Protein AF-A0A146KBZ1-F1 (afdb_monomer_lite)

pLDDT: mean 76.94, std 14.06, range [34.91, 94.94]

Sequence (383 aa):
SFTQSLQDVSQQEDFMQVEQARQTFLTDVQIRLAKQQIEQPDGGHNTEYEEAMANYRRVSEELKRAQHDFQEKNQVILERKNKLLQRQTELESHKSDLLNFQRRQSEKQKEIQIFSEQKRVQIQEELGQIADLMDQIAGGAALLQKLKDKNKEYSTYTEFVQRIYFKMNGDMFDDSQIVSEMERLNQAVKFKSQCLLEVQNRFNKLLREETKSQELEKQLTNQFDQIQQQIKQRDAASKAKISSLEQQFSEFTSKVDKMQMGNEMFSQDNQIQILKLHQKTQDLSNVQSAIKNLMEKIKDFQEPRQIKLAQKATVKELIGDNTKLDKMVERYYLKSKGLVEMKECYERVIGSQLMERMRGVYKLGLVLRDIQDIARLLRGQKI

Structure (mmCIF, N/CA/C/O backbone):
data_AF-A0A146KBZ1-F1
#
_entry.id   AF-A0A146KBZ1-F1
#
loop_
_atom_site.group_PDB
_atom_site.id
_atom_site.type_symbol
_atom_site.label_atom_id
_atom_site.label_alt_id
_atom_site.label_comp_id
_atom_site.label_asym_id
_atom_site.label_entity_id
_atom_site.label_seq_id
_atom_site.pdbx_PDB_ins_code
_atom_site.Cartn_x
_atom_site.Cartn_y
_atom_site.Cartn_z
_atom_site.occupancy
_atom_site.B_iso_or_equiv
_atom_site.auth_seq_id
_atom_site.auth_comp_id
_atom_site.auth_asym_id
_atom_site.auth_atom_id
_atom_site.pdbx_PDB_model_num
ATOM 1 N N . SER A 1 1 ? 8.109 10.238 43.836 1.00 48.12 1 SER A N 1
ATOM 2 C CA . SER A 1 1 ? 7.597 9.306 44.862 1.00 48.12 1 SER A CA 1
ATOM 3 C C . SER A 1 1 ? 7.860 9.765 46.298 1.00 48.12 1 SER A C 1
ATOM 5 O O . SER A 1 1 ? 7.259 9.196 47.191 1.00 48.12 1 SER A O 1
ATOM 7 N N . PHE A 1 2 ? 8.689 10.790 46.553 1.00 34.91 2 PHE A N 1
ATOM 8 C CA . PHE A 1 2 ? 9.075 11.200 47.917 1.00 34.91 2 PHE A CA 1
ATOM 9 C C . PHE A 1 2 ? 8.144 12.227 48.595 1.00 34.91 2 PHE A C 1
ATOM 11 O O . PHE A 1 2 ? 8.217 12.427 49.799 1.00 34.91 2 PHE A O 1
ATOM 18 N N . THR A 1 3 ? 7.266 12.892 47.840 1.00 39.38 3 THR A N 1
ATOM 19 C CA . THR A 1 3 ? 6.373 13.944 48.362 1.00 39.38 3 THR A CA 1
ATOM 20 C C . THR A 1 3 ? 4.985 13.442 48.763 1.00 39.38 3 THR A C 1
ATOM 22 O O . THR A 1 3 ? 4.329 14.092 49.566 1.00 39.38 3 THR A O 1
ATOM 25 N N . GLN A 1 4 ? 4.550 12.274 48.274 1.00 42.50 4 GLN A N 1
ATOM 26 C CA . GLN A 1 4 ? 3.292 11.645 48.708 1.00 42.50 4 GLN A CA 1
ATOM 27 C C . GLN A 1 4 ? 3.425 10.952 50.072 1.00 42.50 4 GLN A C 1
ATOM 29 O O . GLN A 1 4 ? 2.489 10.996 50.859 1.00 42.50 4 GLN A O 1
ATOM 34 N N . SER A 1 5 ? 4.601 10.405 50.410 1.00 44.75 5 SER A N 1
ATOM 35 C CA . SER A 1 5 ? 4.801 9.712 51.692 1.00 44.75 5 SER A CA 1
ATOM 36 C C . SER A 1 5 ? 4.816 10.649 52.903 1.00 44.75 5 SER A C 1
ATOM 38 O O . SER A 1 5 ? 4.492 10.221 53.999 1.00 44.75 5 SER A O 1
ATOM 40 N N . LEU A 1 6 ? 5.178 11.925 52.730 1.00 40.75 6 LEU A N 1
ATOM 41 C CA . LEU A 1 6 ? 5.184 12.908 53.823 1.00 40.75 6 LEU A CA 1
ATOM 42 C C . LEU A 1 6 ? 3.780 13.451 54.139 1.00 40.75 6 LEU A C 1
ATOM 44 O O . LEU A 1 6 ? 3.514 13.792 55.287 1.00 40.75 6 LEU A O 1
ATOM 48 N N . GLN A 1 7 ? 2.875 13.489 53.153 1.00 46.16 7 GLN A N 1
ATOM 49 C CA . GLN A 1 7 ? 1.473 13.870 53.375 1.00 46.16 7 GLN A CA 1
ATOM 50 C C . GLN A 1 7 ? 0.665 12.755 54.054 1.00 46.16 7 GLN A C 1
ATOM 52 O O . GLN A 1 7 ? -0.189 13.064 54.880 1.00 46.16 7 GLN A O 1
ATOM 57 N N . ASP A 1 8 ? 0.964 11.483 53.775 1.00 43.47 8 ASP A N 1
ATOM 58 C CA . ASP A 1 8 ? 0.308 10.352 54.451 1.00 43.47 8 ASP A CA 1
ATOM 59 C C . ASP A 1 8 ? 0.748 10.214 55.924 1.00 43.47 8 ASP A C 1
ATOM 61 O O . ASP A 1 8 ? -0.070 9.882 56.782 1.00 43.47 8 ASP A O 1
ATOM 65 N N . VAL A 1 9 ? 2.011 10.534 56.245 1.00 46.34 9 VAL A N 1
ATOM 66 C CA . VAL A 1 9 ? 2.535 10.474 57.625 1.00 46.34 9 VAL A CA 1
ATOM 67 C C . VAL A 1 9 ? 1.982 11.608 58.496 1.00 46.34 9 VAL A C 1
ATOM 69 O O . VAL A 1 9 ? 1.585 11.349 59.630 1.00 46.34 9 VAL A O 1
ATOM 72 N N . SER A 1 10 ? 1.863 12.838 57.974 1.00 43.91 10 SER A N 1
ATOM 73 C CA . SER A 1 10 ? 1.280 13.942 58.759 1.00 43.91 10 SER A CA 1
ATOM 74 C C . SER A 1 10 ? -0.221 13.742 59.006 1.00 43.91 10 SER A C 1
ATOM 76 O O . SER A 1 10 ? -0.713 14.056 60.085 1.00 43.91 10 SER A O 1
ATOM 78 N N . GLN A 1 11 ? -0.951 13.160 58.045 1.00 47.91 11 GLN A N 1
ATOM 79 C CA . GLN A 1 11 ? -2.365 12.818 58.231 1.00 47.91 11 GLN A CA 1
ATOM 80 C C . GLN A 1 11 ? -2.569 11.681 59.243 1.00 47.91 11 GLN A C 1
ATOM 82 O O . GLN A 1 11 ? -3.596 11.659 59.920 1.00 47.91 11 GLN A O 1
ATOM 87 N N . GLN A 1 12 ? -1.606 10.761 59.383 1.00 44.06 12 GLN A N 1
ATOM 88 C CA . GLN A 1 12 ? -1.627 9.714 60.412 1.00 44.06 12 GLN A CA 1
ATOM 89 C C . GLN A 1 12 ? -1.327 10.245 61.822 1.00 44.06 12 GLN A C 1
ATOM 91 O O . GLN A 1 12 ? -1.970 9.801 62.776 1.00 44.06 12 GLN A O 1
ATOM 96 N N . GLU A 1 13 ? -0.395 11.192 61.972 1.00 47.25 13 GLU A N 1
ATOM 97 C CA . GLU A 1 13 ? -0.089 11.815 63.270 1.00 47.25 13 GLU A CA 1
ATOM 98 C C . GLU A 1 13 ? -1.259 12.665 63.791 1.00 47.25 13 GLU A C 1
ATOM 100 O O . GLU A 1 13 ? -1.623 12.544 64.965 1.00 47.25 13 GLU A O 1
ATOM 105 N N . ASP A 1 14 ? -1.921 13.426 62.913 1.00 49.31 14 ASP A N 1
ATOM 106 C CA . ASP A 1 14 ? -3.130 14.185 63.259 1.00 49.31 14 ASP A CA 1
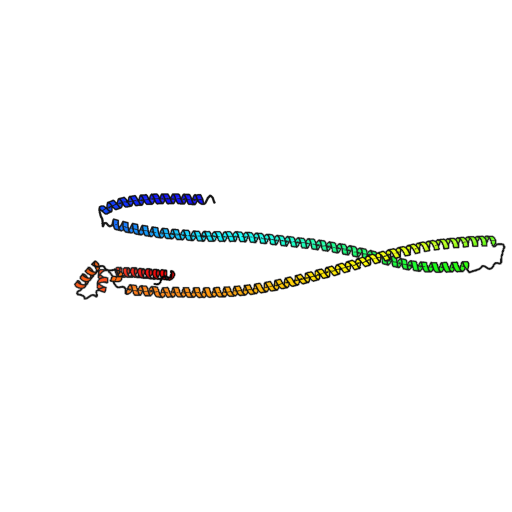ATOM 107 C C . ASP A 1 14 ? -4.295 13.254 63.649 1.00 49.31 14 ASP A C 1
ATOM 109 O O . ASP A 1 14 ? -5.034 13.536 64.595 1.00 49.31 14 ASP A O 1
ATOM 113 N N . PHE A 1 15 ? -4.438 12.096 62.989 1.00 47.88 15 PHE A N 1
ATOM 114 C CA . PHE A 1 15 ? -5.455 11.098 63.350 1.00 47.88 15 PHE A CA 1
ATOM 115 C C . PHE A 1 15 ? -5.197 10.470 64.729 1.00 47.88 15 PHE A C 1
ATOM 117 O O . PHE A 1 15 ? -6.137 10.305 65.509 1.00 47.88 15 PHE A O 1
ATOM 124 N N . MET A 1 16 ? -3.936 10.160 65.060 1.00 49.19 16 MET A N 1
ATOM 125 C CA . MET A 1 16 ? -3.568 9.593 66.364 1.00 49.19 16 MET A CA 1
ATOM 126 C C . MET A 1 16 ? -3.731 10.592 67.515 1.00 49.19 16 MET A C 1
ATOM 128 O O . MET A 1 16 ? -4.193 10.205 68.590 1.00 49.19 16 MET A O 1
ATOM 132 N N . GLN A 1 17 ? -3.404 11.874 67.310 1.00 52.88 17 GLN A N 1
ATOM 133 C CA . GLN A 1 17 ? -3.626 12.910 68.328 1.00 52.88 17 GLN A CA 1
ATOM 134 C C . GLN A 1 17 ? -5.121 13.149 68.577 1.00 52.88 17 GLN A C 1
ATOM 136 O O . GLN A 1 17 ? -5.543 13.286 69.729 1.00 52.88 17 GLN A O 1
ATOM 141 N N . VAL A 1 18 ? -5.944 13.111 67.524 1.00 53.78 18 VAL A N 1
ATOM 142 C CA . VAL A 1 18 ? -7.407 13.184 67.648 1.00 53.78 18 VAL A CA 1
ATOM 143 C C . VAL A 1 18 ? -7.967 11.942 68.349 1.00 53.78 18 VAL A C 1
ATOM 145 O O . VAL A 1 18 ? -8.854 12.079 69.189 1.00 53.78 18 VAL A O 1
ATOM 148 N N . GLU A 1 19 ? -7.445 10.738 68.094 1.00 50.50 19 GLU A N 1
ATOM 149 C CA . GLU A 1 19 ? -7.861 9.521 68.810 1.00 50.50 19 GLU A CA 1
ATOM 150 C C . GLU A 1 19 ? -7.449 9.511 70.289 1.00 50.50 19 GLU A C 1
ATOM 152 O O . GLU A 1 19 ? -8.254 9.108 71.132 1.00 50.50 19 GLU A O 1
ATOM 157 N N . GLN A 1 20 ? -6.255 10.004 70.635 1.00 52.66 20 GLN A N 1
ATOM 158 C CA . GLN A 1 20 ? -5.808 10.124 72.029 1.00 52.66 20 GLN A CA 1
ATOM 159 C C . GLN A 1 20 ? -6.612 11.173 72.811 1.00 52.66 20 GLN A C 1
ATOM 161 O O . GLN A 1 20 ? -7.023 10.911 73.947 1.00 52.66 20 GLN A O 1
ATOM 166 N N . ALA A 1 21 ? -6.910 12.323 72.197 1.00 54.12 21 ALA A N 1
ATOM 167 C CA . ALA A 1 21 ? -7.790 13.343 72.775 1.00 54.12 21 ALA A CA 1
ATOM 168 C C . ALA A 1 21 ? -9.240 12.838 72.924 1.00 54.12 21 ALA A C 1
ATOM 170 O O . ALA A 1 21 ? -9.925 13.128 73.905 1.00 54.12 21 ALA A O 1
ATOM 171 N N . ARG A 1 22 ? -9.708 12.017 71.976 1.00 53.72 22 ARG A N 1
ATOM 172 C CA . ARG A 1 22 ? -11.032 11.380 72.005 1.00 53.72 22 ARG A CA 1
ATOM 173 C C . ARG A 1 22 ? -11.130 10.309 73.089 1.00 53.72 22 ARG A C 1
ATOM 175 O O . ARG A 1 22 ? -12.163 10.225 73.748 1.00 53.72 22 ARG A O 1
ATOM 182 N N . GLN A 1 23 ? -10.074 9.522 73.302 1.00 53.34 23 GLN A N 1
ATOM 183 C CA . GLN A 1 23 ? -10.025 8.547 74.392 1.00 53.34 23 GLN A CA 1
ATOM 184 C C . GLN A 1 23 ? -10.062 9.237 75.753 1.00 53.34 23 GLN A C 1
ATOM 186 O O . GLN A 1 23 ? -10.922 8.890 76.551 1.00 53.34 23 GLN A O 1
ATOM 191 N N . THR A 1 24 ? -9.222 10.249 75.990 1.00 57.44 24 THR A N 1
ATOM 192 C CA . THR A 1 24 ? -9.180 10.985 77.271 1.00 57.44 24 THR A CA 1
ATOM 193 C C . THR A 1 24 ? -10.483 11.725 77.584 1.00 57.44 24 THR A C 1
ATOM 195 O O . THR A 1 24 ? -10.951 11.680 78.721 1.00 57.44 24 THR A O 1
ATOM 198 N N . PHE A 1 25 ? -11.133 12.330 76.584 1.00 54.97 25 PHE A N 1
ATOM 199 C CA . PHE A 1 25 ? -12.452 12.948 76.757 1.00 54.97 25 PHE A CA 1
ATOM 200 C C . PHE A 1 25 ? -13.545 11.920 77.103 1.00 54.97 25 PHE A C 1
ATOM 202 O O . PHE A 1 25 ? -14.380 12.172 77.972 1.00 54.97 25 PHE A O 1
ATOM 209 N N . LEU A 1 26 ? -13.532 10.744 76.463 1.00 55.72 26 LEU A N 1
ATOM 210 C CA . LEU A 1 26 ? -14.480 9.667 76.763 1.00 55.72 26 LEU A CA 1
ATOM 211 C C . LEU A 1 26 ? -14.300 9.125 78.190 1.00 55.72 26 LEU A C 1
ATOM 213 O O . LEU A 1 26 ? -15.309 8.885 78.853 1.00 55.72 26 LEU A O 1
ATOM 217 N N . THR A 1 27 ? -13.066 8.998 78.696 1.00 59.31 27 THR A N 1
ATOM 218 C CA . THR A 1 27 ? -12.805 8.545 80.075 1.00 59.31 27 THR A CA 1
ATOM 219 C C . THR A 1 27 ? -13.273 9.558 81.120 1.00 59.31 27 THR A C 1
ATOM 221 O O . THR A 1 27 ? -13.931 9.179 82.087 1.00 59.31 27 THR A O 1
ATOM 224 N N . ASP A 1 28 ? -13.006 10.851 80.922 1.00 57.38 28 ASP A N 1
ATOM 225 C CA . ASP A 1 28 ? -13.391 11.908 81.872 1.00 57.38 28 ASP A CA 1
ATOM 226 C C . ASP A 1 28 ? -14.908 12.130 81.956 1.00 57.38 28 ASP A C 1
ATOM 228 O O . ASP A 1 28 ? -15.447 12.484 83.013 1.00 57.38 28 ASP A O 1
ATOM 232 N N . VAL A 1 29 ? -15.611 11.916 80.842 1.00 57.09 29 VAL A N 1
ATOM 233 C CA . VAL A 1 29 ? -17.075 11.952 80.774 1.00 57.09 29 VAL A CA 1
ATOM 234 C C . VAL A 1 29 ? -17.662 10.695 81.425 1.00 57.09 29 VAL A C 1
ATOM 236 O O . VAL A 1 29 ? -18.556 10.813 82.263 1.00 57.09 29 VAL A O 1
ATOM 239 N N . GLN A 1 30 ? -17.111 9.508 81.148 1.00 57.69 30 GLN A N 1
ATOM 240 C CA . GLN A 1 30 ? -17.528 8.252 81.789 1.00 57.69 30 GLN A CA 1
ATOM 241 C C . GLN A 1 30 ? -17.353 8.276 83.315 1.00 57.69 30 GLN A C 1
ATOM 243 O O . GLN A 1 30 ? -18.234 7.807 84.033 1.00 57.69 30 GLN A O 1
ATOM 248 N N . ILE A 1 31 ? -16.271 8.869 83.831 1.00 62.75 31 ILE A N 1
ATOM 249 C CA . ILE A 1 31 ? -16.019 8.985 85.278 1.00 62.75 31 ILE A CA 1
ATOM 250 C C . ILE A 1 31 ? -17.008 9.953 85.953 1.00 62.75 31 ILE A C 1
ATOM 252 O O . ILE A 1 31 ? -17.458 9.694 87.073 1.00 62.75 31 ILE A O 1
ATOM 256 N N . ARG A 1 32 ? -17.390 11.053 85.286 1.00 61.06 32 ARG A N 1
ATOM 257 C CA . ARG A 1 32 ? -18.409 11.993 85.795 1.00 61.06 32 ARG A CA 1
ATOM 258 C C . ARG A 1 32 ? -19.816 11.390 85.802 1.00 61.06 32 ARG A C 1
ATOM 260 O O . ARG A 1 32 ? -20.541 11.569 86.777 1.00 61.06 32 ARG A O 1
ATOM 267 N N . LEU A 1 33 ? -20.167 10.626 84.773 1.00 55.09 33 LEU A N 1
ATOM 268 C CA . LEU A 1 33 ? -21.461 9.944 84.670 1.00 55.09 33 LEU A CA 1
ATOM 269 C C . LEU A 1 33 ? -21.587 8.748 85.614 1.00 55.09 33 LEU A C 1
ATOM 271 O O . LEU A 1 33 ? -22.645 8.568 86.205 1.00 55.09 33 LEU A O 1
ATOM 275 N N . ALA A 1 34 ? -20.515 7.984 85.838 1.00 58.16 34 ALA A N 1
ATOM 276 C CA . ALA A 1 34 ? -20.513 6.900 86.822 1.00 58.16 34 ALA A CA 1
ATOM 277 C C . ALA A 1 34 ? -20.770 7.416 88.250 1.00 58.16 34 ALA A C 1
ATOM 279 O O . ALA A 1 34 ? -21.454 6.758 89.029 1.00 58.16 34 ALA A O 1
ATOM 280 N N . LYS A 1 35 ? -20.280 8.619 88.586 1.00 57.09 35 LYS A N 1
ATOM 281 C CA . LYS A 1 35 ? -20.600 9.283 89.861 1.00 57.09 35 LYS A CA 1
ATOM 282 C C . LYS A 1 35 ? -22.062 9.745 89.942 1.00 57.09 35 LYS A C 1
ATOM 284 O O . LYS A 1 35 ? -22.668 9.587 90.993 1.00 57.09 35 LYS A O 1
ATOM 289 N N . GLN A 1 36 ? -22.648 10.242 88.850 1.00 53.38 36 GLN A N 1
ATOM 290 C CA . GLN A 1 36 ? -24.050 10.696 88.826 1.00 53.38 36 GLN A CA 1
ATOM 291 C C . GLN A 1 36 ? -25.084 9.559 88.724 1.00 53.38 36 GLN A C 1
ATOM 293 O O . GLN A 1 36 ? -26.168 9.682 89.289 1.00 53.38 36 GLN A O 1
ATOM 298 N N . GLN A 1 37 ? -24.754 8.428 88.090 1.00 51.00 37 GLN A N 1
ATOM 299 C CA . GLN A 1 37 ? -25.601 7.223 88.057 1.00 51.00 37 GLN A CA 1
ATOM 300 C C . GLN A 1 37 ? -25.776 6.572 89.437 1.00 51.00 37 GLN A C 1
ATOM 302 O O . GLN A 1 37 ? -26.793 5.927 89.687 1.00 51.00 37 GLN A O 1
ATOM 307 N N . ILE A 1 38 ? -24.804 6.755 90.337 1.00 55.72 38 ILE A N 1
ATOM 308 C CA . ILE A 1 38 ? -24.893 6.316 91.737 1.00 55.72 38 ILE A CA 1
ATOM 309 C C . ILE A 1 38 ? -25.827 7.237 92.547 1.00 55.72 38 ILE A C 1
ATOM 311 O O . ILE A 1 38 ? -26.485 6.769 93.473 1.00 55.72 38 ILE A O 1
ATOM 315 N N . GLU A 1 39 ? -25.922 8.525 92.194 1.00 53.78 39 GLU A N 1
ATOM 316 C CA . GLU A 1 39 ? -26.715 9.525 92.928 1.00 53.78 39 GLU A CA 1
ATOM 317 C C . GLU A 1 39 ? -28.179 9.631 92.453 1.00 53.78 39 GLU A C 1
ATOM 319 O O . GLU A 1 39 ? -29.060 9.869 93.280 1.00 53.78 39 GLU A O 1
ATOM 324 N N . GLN A 1 40 ? -28.476 9.423 91.160 1.00 53.16 40 GLN A N 1
ATOM 325 C CA . GLN A 1 40 ? -29.848 9.367 90.619 1.00 53.16 40 GLN A CA 1
ATOM 326 C C . GLN A 1 40 ? -29.969 8.353 89.461 1.00 53.16 40 GLN A C 1
ATOM 328 O O . GLN A 1 40 ? -29.729 8.706 88.305 1.00 53.16 40 GLN A O 1
ATOM 333 N N . PRO A 1 41 ? -30.394 7.106 89.737 1.00 53.03 41 PRO A N 1
ATOM 334 C CA . PRO A 1 41 ? -30.444 6.035 88.735 1.00 53.03 41 PRO A CA 1
ATOM 335 C C . PRO A 1 41 ? -31.431 6.277 87.573 1.00 53.03 41 PRO A C 1
ATOM 337 O O . PRO A 1 41 ? -31.146 5.873 86.448 1.00 53.03 41 PRO A O 1
ATOM 340 N N . ASP A 1 42 ? -32.543 6.987 87.824 1.00 52.41 42 ASP A N 1
ATOM 341 C CA . ASP A 1 42 ? -33.660 7.212 86.877 1.00 52.41 42 ASP A CA 1
ATOM 342 C C . ASP A 1 42 ? -33.803 8.685 86.406 1.00 52.41 42 ASP A C 1
ATOM 344 O O . ASP A 1 42 ? -34.869 9.115 85.960 1.00 52.41 42 ASP A O 1
ATOM 348 N N . GLY A 1 43 ? -32.760 9.512 86.543 1.00 55.69 43 GLY A N 1
ATOM 349 C CA . GLY A 1 43 ? -32.813 10.939 86.185 1.00 55.69 43 GLY A CA 1
ATOM 350 C C . GLY A 1 43 ? -32.764 11.209 84.671 1.00 55.69 43 GLY A C 1
ATOM 351 O O . GLY A 1 43 ? -32.079 10.506 83.932 1.00 55.69 43 GLY A O 1
ATOM 352 N N . GLY A 1 44 ? -33.421 12.283 84.205 1.00 56.44 44 GLY A N 1
ATOM 353 C CA . GLY A 1 44 ? -33.528 12.653 82.777 1.00 56.44 44 GLY A CA 1
ATOM 354 C C . GLY A 1 44 ? -32.197 12.811 82.021 1.00 56.44 44 GLY A C 1
ATOM 355 O O . GLY A 1 44 ? -32.146 12.593 80.811 1.00 56.44 44 GLY A O 1
ATOM 356 N N . HIS A 1 45 ? -31.097 13.083 82.728 1.00 53.72 45 HIS A N 1
ATOM 357 C CA . HIS A 1 45 ? -29.752 13.121 82.147 1.00 53.72 45 HIS A CA 1
ATOM 358 C C . HIS A 1 45 ? -29.214 11.744 81.721 1.00 53.72 45 HIS A C 1
ATOM 360 O O . HIS A 1 45 ? -28.382 11.674 80.821 1.00 53.72 45 HIS A O 1
ATOM 366 N N . ASN A 1 46 ? -29.695 10.644 82.311 1.00 58.84 46 ASN A N 1
ATOM 367 C CA . ASN A 1 46 ? -29.296 9.288 81.921 1.00 58.84 46 ASN A CA 1
ATOM 368 C C . ASN A 1 46 ? -29.913 8.910 80.561 1.00 58.84 46 ASN A C 1
ATOM 370 O O . ASN A 1 46 ? -29.226 8.383 79.692 1.00 58.84 46 ASN A O 1
ATOM 374 N N . THR A 1 47 ? -31.176 9.285 80.331 1.00 63.62 47 THR A N 1
ATOM 375 C CA . THR A 1 47 ? -31.847 9.158 79.026 1.00 63.62 47 THR A CA 1
ATOM 376 C C . THR A 1 47 ? -31.229 10.055 77.954 1.00 63.62 47 THR A C 1
ATOM 378 O O . THR A 1 47 ? -30.989 9.589 76.844 1.00 63.62 47 THR A O 1
ATOM 381 N N . GLU A 1 48 ? -30.889 11.308 78.275 1.00 65.69 48 GLU A N 1
ATOM 382 C CA . GLU A 1 48 ? -30.181 12.205 77.344 1.00 65.69 48 GLU A CA 1
ATOM 383 C C . GLU A 1 48 ? -28.787 11.670 76.988 1.00 65.69 48 GLU A C 1
ATOM 385 O O . GLU A 1 48 ? -28.340 11.793 75.847 1.00 65.69 48 GLU A O 1
ATOM 390 N N . TYR A 1 49 ? -28.101 11.035 77.942 1.00 69.44 49 TYR A N 1
ATOM 391 C CA . TYR A 1 49 ? -26.816 10.393 77.697 1.00 69.44 49 TYR A CA 1
ATOM 392 C C . TYR A 1 49 ? -26.947 9.146 76.819 1.00 69.44 49 TYR A C 1
ATOM 394 O O . TYR A 1 49 ? -26.160 8.978 75.888 1.00 69.44 49 TYR A O 1
ATOM 402 N N . GLU A 1 50 ? -27.941 8.290 77.059 1.00 69.75 50 GLU A N 1
ATOM 403 C CA . GLU A 1 50 ? -28.217 7.128 76.208 1.00 69.75 50 GLU A CA 1
ATOM 404 C C . GLU A 1 50 ? -28.604 7.544 74.781 1.00 69.75 50 GLU A C 1
ATOM 406 O O . GLU A 1 50 ? -28.084 6.975 73.816 1.00 69.75 50 GLU A O 1
ATOM 411 N N . GLU A 1 51 ? -29.424 8.587 74.623 1.00 73.75 51 GLU A N 1
ATOM 412 C CA . GLU A 1 51 ? -29.757 9.175 73.321 1.00 73.75 51 GLU A CA 1
ATOM 413 C C . GLU A 1 51 ? -28.533 9.796 72.637 1.00 73.75 51 GLU A C 1
ATOM 415 O O . GLU A 1 51 ? -28.319 9.587 71.438 1.00 73.75 51 GLU A O 1
ATOM 420 N N . ALA A 1 52 ? -27.682 10.508 73.380 1.00 72.69 52 ALA A N 1
ATOM 421 C CA . ALA A 1 52 ? -26.429 11.049 72.864 1.00 72.69 52 ALA A CA 1
ATOM 422 C C . ALA A 1 52 ? -25.461 9.933 72.445 1.00 72.69 52 ALA A C 1
ATOM 424 O O . ALA A 1 52 ? -24.828 10.032 71.392 1.00 72.69 52 ALA A O 1
ATOM 425 N N . MET A 1 53 ? -25.376 8.838 73.208 1.00 74.06 53 MET A N 1
ATOM 426 C CA . MET A 1 53 ? -24.528 7.693 72.877 1.00 74.06 53 MET A CA 1
ATOM 427 C C . MET A 1 53 ? -25.062 6.932 71.655 1.00 74.06 53 MET A C 1
ATOM 429 O O . MET A 1 53 ? -24.277 6.515 70.801 1.00 74.06 53 MET A O 1
ATOM 433 N N . ALA A 1 54 ? -26.384 6.790 71.527 1.00 74.75 54 ALA A N 1
ATOM 434 C CA . ALA A 1 54 ? -27.031 6.204 70.355 1.00 74.75 54 ALA A CA 1
ATOM 435 C C . ALA A 1 54 ? -26.822 7.069 69.100 1.00 74.75 54 ALA A C 1
ATOM 437 O O . ALA A 1 54 ? -26.435 6.547 68.050 1.00 74.75 54 ALA A O 1
ATOM 438 N N . ASN A 1 55 ? -26.984 8.392 69.211 1.00 78.94 55 ASN A N 1
ATOM 439 C CA . ASN A 1 55 ? -26.690 9.329 68.126 1.00 78.94 55 ASN A CA 1
ATOM 440 C C . ASN A 1 55 ? -25.213 9.301 67.736 1.00 78.94 55 ASN A C 1
ATOM 442 O O . ASN A 1 55 ? -24.893 9.256 66.551 1.00 78.94 55 ASN A O 1
ATOM 446 N N . TYR A 1 56 ? -24.309 9.259 68.709 1.00 76.00 56 TYR A N 1
ATOM 447 C CA . TYR A 1 56 ? -22.878 9.164 68.451 1.00 76.00 56 TYR A CA 1
ATOM 448 C C . TYR A 1 56 ? -22.500 7.859 67.740 1.00 76.00 56 TYR A C 1
ATOM 450 O O . TYR A 1 56 ? -21.715 7.882 66.791 1.00 76.00 56 TYR A O 1
ATOM 458 N N . ARG A 1 57 ? -23.089 6.720 68.135 1.00 78.38 57 ARG A N 1
ATOM 459 C CA . ARG A 1 57 ? -22.905 5.443 67.424 1.00 78.38 57 ARG A CA 1
ATOM 460 C C . ARG A 1 57 ? -23.418 5.527 65.991 1.00 78.38 57 ARG A C 1
ATOM 462 O O . ARG A 1 57 ? -22.689 5.144 65.081 1.00 78.38 57 ARG A O 1
ATOM 469 N N . ARG A 1 58 ? -24.609 6.094 65.779 1.00 85.25 58 ARG A N 1
ATOM 470 C CA . ARG A 1 58 ? -25.195 6.273 64.443 1.00 85.25 58 ARG A CA 1
ATOM 471 C C . ARG A 1 58 ? -24.317 7.144 63.546 1.00 85.25 58 ARG A C 1
ATOM 473 O O . ARG A 1 58 ? -23.970 6.724 62.449 1.00 85.25 58 ARG A O 1
ATOM 480 N N . VAL A 1 59 ? -23.889 8.306 64.039 1.00 82.81 59 VAL A N 1
ATOM 481 C CA . VAL A 1 59 ? -22.986 9.210 63.309 1.00 82.81 59 VAL A CA 1
ATOM 482 C C . VAL A 1 59 ? -21.639 8.536 63.045 1.00 82.81 59 VAL A C 1
ATOM 484 O O . VAL A 1 59 ? -21.093 8.667 61.955 1.00 82.81 59 VAL A O 1
ATOM 487 N N . SER A 1 60 ? -21.107 7.760 63.994 1.00 83.38 60 SER A N 1
ATOM 488 C CA . SER A 1 60 ? -19.861 7.019 63.785 1.00 83.38 60 SER A CA 1
ATOM 489 C C . SER A 1 60 ? -19.995 5.908 62.739 1.00 83.38 60 SER A C 1
ATOM 491 O O . SER A 1 60 ? -19.027 5.642 62.027 1.00 83.38 60 SER A O 1
ATOM 493 N N . GLU A 1 61 ? -21.141 5.234 62.649 1.00 86.12 61 GLU A N 1
ATOM 494 C CA . GLU A 1 61 ? -21.408 4.234 61.611 1.00 86.12 61 GLU A CA 1
ATOM 495 C C . GLU A 1 61 ? -21.613 4.881 60.238 1.00 86.12 61 GLU A C 1
ATOM 497 O O . GLU A 1 61 ? -21.056 4.399 59.251 1.00 86.12 61 GLU A O 1
ATOM 502 N N . GLU A 1 62 ? -22.352 5.991 60.172 1.00 85.38 62 GLU A N 1
ATOM 503 C CA . GLU A 1 62 ? -22.523 6.793 58.955 1.00 85.38 62 GLU A CA 1
ATOM 504 C C . GLU A 1 62 ? -21.168 7.322 58.453 1.00 85.38 62 GLU A C 1
ATOM 506 O O . GLU A 1 62 ? -20.867 7.196 57.266 1.00 85.38 62 GLU A O 1
ATOM 511 N N . LEU A 1 63 ? -20.302 7.805 59.353 1.00 86.88 63 LEU A N 1
ATOM 512 C CA . LEU A 1 63 ? -18.946 8.250 59.022 1.00 86.88 63 LEU A CA 1
ATOM 513 C C . LEU A 1 63 ? -18.087 7.101 58.475 1.00 86.88 63 LEU A C 1
ATOM 515 O O . LEU A 1 63 ? -17.421 7.271 57.458 1.00 86.88 63 LEU A O 1
ATOM 519 N N . LYS A 1 64 ? -18.129 5.914 59.100 1.00 88.44 64 LYS A N 1
ATOM 520 C CA . LYS A 1 64 ? -17.392 4.732 58.615 1.00 88.44 64 LYS A CA 1
ATOM 521 C C . LYS A 1 64 ? -17.847 4.305 57.220 1.00 88.44 64 LYS A C 1
ATOM 523 O O . LYS A 1 64 ? -17.007 3.980 56.385 1.00 88.44 64 LYS A O 1
ATOM 528 N N . ARG A 1 65 ? -19.158 4.326 56.952 1.00 88.69 65 ARG A N 1
ATOM 529 C CA . ARG A 1 65 ? -19.702 4.024 55.616 1.00 88.69 65 ARG A CA 1
ATOM 530 C C . ARG A 1 65 ? -19.269 5.068 54.591 1.00 88.69 65 ARG A C 1
ATOM 532 O O . ARG A 1 65 ? -18.767 4.699 53.539 1.00 88.69 65 ARG A O 1
ATOM 539 N N . ALA A 1 66 ? -19.373 6.353 54.923 1.00 85.56 66 ALA A N 1
ATOM 540 C CA . ALA A 1 66 ? -18.930 7.429 54.039 1.00 85.56 66 ALA A CA 1
ATOM 541 C C . ALA A 1 66 ? -17.421 7.359 53.743 1.00 85.56 66 ALA A C 1
ATOM 543 O O . ALA A 1 66 ? -17.001 7.606 52.613 1.00 85.56 66 ALA A O 1
ATOM 544 N N . GLN A 1 67 ? -16.604 6.986 54.733 1.00 88.19 67 GLN A N 1
ATOM 545 C CA . GLN A 1 67 ? -15.164 6.799 54.564 1.00 88.19 67 GLN A CA 1
ATOM 546 C C . GLN A 1 67 ? -14.848 5.606 53.652 1.00 88.19 67 GLN A C 1
ATOM 548 O O . GLN A 1 67 ? -13.983 5.723 52.785 1.00 88.19 67 GLN A O 1
ATOM 553 N N . HIS A 1 68 ? -15.577 4.496 53.793 1.00 90.25 68 HIS A N 1
ATOM 554 C CA . HIS A 1 68 ? -15.469 3.349 52.890 1.00 90.25 68 HIS A CA 1
ATOM 555 C C . HIS A 1 68 ? -15.856 3.725 51.448 1.00 90.25 68 HIS A C 1
ATOM 557 O O . HIS A 1 68 ? -15.075 3.502 50.525 1.00 90.25 68 HIS A O 1
ATOM 563 N N . ASP A 1 69 ? -17.003 4.381 51.250 1.00 89.62 69 ASP A N 1
ATOM 564 C CA . ASP A 1 69 ? -17.462 4.832 49.927 1.00 89.62 69 ASP A CA 1
ATOM 565 C C . ASP A 1 69 ? -16.475 5.816 49.276 1.00 89.62 69 ASP A C 1
ATOM 567 O O . ASP A 1 69 ? -16.274 5.812 48.058 1.00 89.62 69 ASP A O 1
ATOM 571 N N . PHE A 1 70 ? -15.847 6.682 50.077 1.00 88.44 70 PHE A N 1
ATOM 572 C CA . PHE A 1 70 ? -14.816 7.602 49.606 1.00 88.44 70 PHE A CA 1
ATOM 573 C C . PHE A 1 70 ? -13.551 6.860 49.154 1.00 88.44 70 PHE A C 1
ATOM 575 O O . PHE A 1 70 ? -13.001 7.176 48.097 1.00 88.44 70 PHE A O 1
ATOM 582 N N . GLN A 1 71 ? -13.109 5.852 49.911 1.00 89.56 71 GLN A N 1
ATOM 583 C CA . GLN A 1 71 ? -11.971 5.007 49.537 1.00 89.56 71 GLN A CA 1
ATOM 584 C C . GLN A 1 71 ? -12.244 4.226 48.246 1.00 89.56 71 GLN A C 1
ATOM 586 O O . GLN A 1 71 ? -11.396 4.215 47.353 1.00 89.56 71 GLN A O 1
ATOM 591 N N . GLU A 1 72 ? -13.436 3.646 48.103 1.00 91.25 72 GLU A N 1
ATOM 592 C CA . GLU A 1 72 ? -13.840 2.906 46.904 1.00 91.25 72 GLU A CA 1
ATOM 593 C C . GLU A 1 72 ? -13.880 3.822 45.668 1.00 91.25 72 GLU A C 1
ATOM 595 O O . GLU A 1 72 ? -13.294 3.514 44.628 1.00 91.25 72 GLU A O 1
ATOM 600 N N . LYS A 1 73 ? -14.462 5.024 45.794 1.00 87.75 73 LYS A N 1
ATOM 601 C CA . LYS A 1 73 ? -14.441 6.030 44.717 1.00 87.75 73 LYS A CA 1
ATOM 602 C C . LYS A 1 73 ? -13.025 6.471 44.354 1.00 87.75 73 LYS A C 1
ATOM 604 O O . LYS A 1 73 ? -12.733 6.639 43.169 1.00 87.75 73 LYS A O 1
ATOM 609 N N . ASN A 1 74 ? -12.138 6.632 45.334 1.00 87.81 74 ASN A N 1
ATOM 610 C CA . ASN A 1 74 ? -10.738 6.963 45.071 1.00 87.81 74 ASN A CA 1
ATOM 611 C C . ASN A 1 74 ? -10.009 5.845 44.323 1.00 87.81 74 ASN A C 1
ATOM 613 O O . ASN A 1 74 ? -9.244 6.148 43.406 1.00 87.81 74 ASN A O 1
ATOM 617 N N . GLN A 1 75 ? -10.274 4.574 44.638 1.00 89.75 75 GLN A N 1
ATOM 618 C CA . GLN A 1 75 ? -9.722 3.449 43.876 1.00 89.75 75 GLN A CA 1
ATOM 619 C C . GLN A 1 75 ? -10.198 3.473 42.420 1.00 89.75 75 GLN A C 1
ATOM 621 O O . GLN A 1 75 ? -9.373 3.406 41.509 1.00 89.75 75 GLN A O 1
ATOM 626 N N . VAL A 1 76 ? -11.496 3.690 42.179 1.00 88.75 76 VAL A N 1
ATOM 627 C CA . VAL A 1 76 ? -12.048 3.803 40.815 1.00 88.75 76 VAL A CA 1
ATOM 628 C C . VAL A 1 76 ? -11.414 4.965 40.039 1.00 88.75 76 VAL A C 1
ATOM 630 O O . VAL A 1 76 ? -11.091 4.832 38.854 1.00 88.75 76 VAL A O 1
ATOM 633 N N . ILE A 1 77 ? -11.201 6.116 40.687 1.00 83.88 77 ILE A N 1
ATOM 634 C CA . ILE A 1 77 ? -10.522 7.267 40.071 1.00 83.88 77 ILE A CA 1
ATOM 635 C C . ILE A 1 77 ? -9.063 6.926 39.743 1.00 83.88 77 ILE A C 1
ATOM 637 O O . ILE A 1 77 ? -8.593 7.264 38.654 1.00 83.88 77 ILE A O 1
ATOM 641 N N . LEU A 1 78 ? -8.357 6.236 40.642 1.00 89.88 78 LEU A N 1
ATOM 642 C CA . LEU A 1 78 ? -6.969 5.822 40.438 1.00 89.88 78 LEU A CA 1
ATOM 643 C C . LEU A 1 78 ? -6.842 4.844 39.261 1.00 89.88 78 LEU A C 1
ATOM 645 O O . LEU A 1 78 ? -6.000 5.036 38.383 1.00 89.88 78 LEU A O 1
ATOM 649 N N . GLU A 1 79 ? -7.720 3.845 39.181 1.00 87.00 79 GLU A N 1
ATOM 650 C CA . GLU A 1 79 ? -7.775 2.912 38.052 1.00 87.00 79 GLU A CA 1
ATOM 651 C C . GLU A 1 79 ? -8.059 3.631 36.733 1.00 87.00 79 GLU A C 1
ATOM 653 O O . GLU A 1 79 ? -7.413 3.368 35.714 1.00 87.00 79 GLU A O 1
ATOM 658 N N . ARG A 1 80 ? -9.005 4.577 36.739 1.00 84.19 80 ARG A N 1
ATOM 659 C CA . ARG A 1 80 ? -9.326 5.381 35.556 1.00 84.19 80 ARG A CA 1
ATOM 660 C C . ARG A 1 80 ? -8.143 6.245 35.127 1.00 84.19 80 ARG A C 1
ATOM 662 O O . ARG A 1 80 ? -7.879 6.347 33.930 1.00 84.19 80 ARG A O 1
ATOM 669 N N . LYS A 1 81 ? -7.409 6.825 36.081 1.00 85.00 81 LYS A N 1
ATOM 670 C CA . LYS A 1 81 ? -6.178 7.582 35.820 1.00 85.00 81 LYS A CA 1
ATOM 671 C C . LYS A 1 81 ? -5.104 6.693 35.190 1.00 85.00 81 LYS A C 1
ATOM 673 O O . LYS A 1 81 ? -4.512 7.095 34.194 1.00 85.00 81 LYS A O 1
ATOM 678 N N . ASN A 1 82 ? -4.903 5.479 35.702 1.00 85.19 82 ASN A N 1
ATOM 679 C CA . ASN A 1 82 ? -3.930 4.532 35.150 1.00 85.19 82 ASN A CA 1
ATOM 680 C C . ASN A 1 82 ? -4.286 4.109 33.716 1.00 85.19 82 ASN A C 1
ATOM 682 O O . ASN A 1 82 ? -3.418 4.118 32.846 1.00 85.19 82 ASN A O 1
ATOM 686 N N . LYS A 1 83 ? -5.569 3.831 33.439 1.00 83.00 83 LYS A N 1
ATOM 687 C CA . LYS A 1 83 ? -6.055 3.534 32.077 1.00 83.00 83 LYS A CA 1
ATOM 688 C C . LYS A 1 83 ? -5.847 4.706 31.115 1.00 83.00 83 LYS A C 1
ATOM 690 O O . LYS A 1 83 ? -5.474 4.499 29.963 1.00 83.00 83 LYS A O 1
ATOM 695 N N . LEU A 1 84 ? -6.077 5.940 31.571 1.00 81.31 84 LEU A N 1
ATOM 696 C CA . LEU A 1 84 ? -5.813 7.135 30.764 1.00 81.31 84 LEU A CA 1
ATOM 697 C C . LEU A 1 84 ? -4.320 7.304 30.468 1.00 81.31 84 LEU A C 1
ATOM 699 O O . LEU A 1 84 ? -3.972 7.634 29.339 1.00 81.31 84 LEU A O 1
ATOM 703 N N . LEU A 1 85 ? -3.452 7.031 31.445 1.00 85.25 85 LEU A N 1
ATOM 704 C CA . LEU A 1 85 ? -2.004 7.113 31.267 1.00 85.25 85 LEU A CA 1
ATOM 705 C C . LEU A 1 85 ? -1.502 6.081 30.245 1.00 85.25 85 LEU A C 1
ATOM 707 O O . LEU A 1 85 ? -0.746 6.434 29.346 1.00 85.25 85 LEU A O 1
ATOM 711 N N . GLN A 1 86 ? -1.983 4.835 30.327 1.00 81.88 86 GLN A N 1
ATOM 712 C CA . GLN A 1 86 ? -1.686 3.793 29.334 1.00 81.88 86 GLN A CA 1
ATOM 713 C C . GLN A 1 86 ? -2.104 4.235 27.930 1.00 81.88 86 GLN A C 1
ATOM 715 O O . GLN A 1 86 ? -1.300 4.217 26.998 1.00 81.88 86 GLN A O 1
ATOM 720 N N . ARG A 1 87 ? -3.328 4.750 27.790 1.00 78.31 87 ARG A N 1
ATOM 721 C CA . ARG A 1 87 ? -3.826 5.237 26.501 1.00 78.31 87 ARG A CA 1
ATOM 722 C C . ARG A 1 87 ? -3.027 6.428 25.968 1.00 78.31 87 ARG A C 1
ATOM 724 O O . ARG A 1 87 ? -2.847 6.547 24.760 1.00 78.31 87 ARG A O 1
ATOM 731 N N . GLN A 1 88 ? -2.534 7.304 26.844 1.00 81.38 88 GLN A N 1
ATOM 732 C CA . GLN A 1 88 ? -1.642 8.394 26.450 1.00 81.38 88 GLN A CA 1
ATOM 733 C C . GLN A 1 88 ? -0.315 7.852 25.904 1.00 81.38 88 GLN A C 1
ATOM 735 O O . GLN A 1 88 ? 0.115 8.286 24.838 1.00 81.38 88 GLN A O 1
ATOM 740 N N . THR A 1 89 ? 0.295 6.870 26.576 1.00 83.62 89 THR A N 1
ATOM 741 C CA . THR A 1 89 ? 1.544 6.252 26.098 1.00 83.62 89 THR A CA 1
ATOM 742 C C . THR A 1 89 ? 1.366 5.524 24.763 1.00 83.62 89 THR A C 1
ATOM 744 O O . THR A 1 89 ? 2.209 5.650 23.877 1.00 83.62 89 THR A O 1
ATOM 747 N N . GLU A 1 90 ? 0.239 4.834 24.566 1.00 83.25 90 GLU A N 1
ATOM 748 C CA . GLU A 1 90 ? -0.104 4.195 23.288 1.00 83.25 90 GLU A CA 1
ATOM 749 C C . GLU A 1 90 ? -0.279 5.228 22.167 1.00 83.25 90 GLU A C 1
ATOM 751 O O . GLU A 1 90 ? 0.231 5.043 21.063 1.00 83.25 90 GLU A O 1
ATOM 756 N N . LEU A 1 91 ? -0.956 6.349 22.446 1.00 81.75 91 LEU A N 1
ATOM 757 C CA . LEU A 1 91 ? -1.133 7.434 21.477 1.00 81.75 91 LEU A CA 1
ATOM 758 C C . LEU A 1 91 ? 0.195 8.099 21.099 1.00 81.75 91 LEU A C 1
ATOM 760 O O . LEU A 1 91 ? 0.403 8.421 19.929 1.00 81.75 91 LEU A O 1
ATOM 764 N N . GLU A 1 92 ? 1.102 8.292 22.056 1.00 85.62 92 GLU A N 1
ATOM 765 C CA . GLU A 1 92 ? 2.447 8.813 21.788 1.00 85.62 92 GLU A CA 1
ATOM 766 C C . GLU A 1 92 ? 3.278 7.837 20.942 1.00 85.62 92 GLU A C 1
ATOM 768 O O . GLU A 1 92 ? 3.927 8.273 19.985 1.00 85.62 92 GLU A O 1
ATOM 773 N N . SER A 1 93 ? 3.187 6.528 21.208 1.00 85.06 93 SER A N 1
ATOM 774 C CA . SER A 1 93 ? 3.806 5.497 20.362 1.00 85.06 93 SER A CA 1
ATOM 775 C C . SER A 1 93 ? 3.250 5.533 18.938 1.00 85.06 93 SER A C 1
ATOM 777 O O . SER A 1 93 ? 4.014 5.640 17.980 1.00 85.06 93 SER A O 1
ATOM 779 N N . HIS A 1 94 ? 1.922 5.548 18.783 1.00 80.19 94 HIS A N 1
ATOM 780 C CA . HIS A 1 94 ? 1.282 5.630 17.471 1.00 80.19 94 HIS A CA 1
ATOM 781 C C . HIS A 1 94 ? 1.660 6.902 16.713 1.00 80.19 94 HIS A C 1
ATOM 783 O O . HIS A 1 94 ? 1.900 6.849 15.509 1.00 80.19 94 HIS A O 1
ATOM 789 N N . LYS A 1 95 ? 1.751 8.048 17.397 1.00 84.69 95 LYS A N 1
ATOM 790 C CA . LYS A 1 95 ? 2.208 9.303 16.788 1.00 84.69 95 LYS A CA 1
ATOM 791 C C . LYS A 1 95 ? 3.649 9.186 16.281 1.00 84.69 95 LYS A C 1
ATOM 793 O O . LYS A 1 95 ? 3.936 9.649 15.178 1.00 84.69 95 LYS A O 1
ATOM 798 N N . SER A 1 96 ? 4.537 8.568 17.059 1.00 87.50 96 SER A N 1
ATOM 799 C CA . SER A 1 96 ? 5.927 8.313 16.660 1.00 87.50 96 SER A CA 1
ATOM 800 C C . SER A 1 96 ? 6.004 7.404 15.429 1.00 87.50 96 SER A C 1
ATOM 802 O O . SER A 1 96 ? 6.689 7.729 14.456 1.00 87.50 96 SER A O 1
ATOM 804 N N . ASP A 1 97 ? 5.232 6.316 15.412 1.00 85.75 97 ASP A N 1
ATOM 805 C CA . ASP A 1 97 ? 5.173 5.386 14.280 1.00 85.75 97 ASP A CA 1
ATOM 806 C C . ASP A 1 97 ? 4.667 6.064 13.003 1.00 85.75 97 ASP A C 1
ATOM 808 O O . ASP A 1 97 ? 5.216 5.846 11.921 1.00 85.75 97 ASP A O 1
ATOM 812 N N . LEU A 1 98 ? 3.668 6.940 13.126 1.00 83.88 98 LEU A N 1
ATOM 813 C CA . LEU A 1 98 ? 3.092 7.677 12.002 1.00 83.88 98 LEU A CA 1
ATOM 814 C C . LEU A 1 98 ? 4.091 8.688 11.417 1.00 83.88 98 LEU A C 1
ATOM 816 O O . LEU A 1 98 ? 4.245 8.769 10.197 1.00 83.88 98 LEU A O 1
ATOM 820 N N . LEU A 1 99 ? 4.842 9.393 12.271 1.00 89.25 99 LEU A N 1
ATOM 821 C CA . LEU A 1 99 ? 5.930 10.282 11.842 1.00 89.25 99 LEU A CA 1
ATOM 822 C C . LEU A 1 99 ? 7.062 9.506 11.155 1.00 89.25 99 LEU A C 1
ATOM 824 O O . LEU A 1 99 ? 7.555 9.926 10.106 1.00 89.25 99 LEU A O 1
ATOM 828 N N . ASN A 1 100 ? 7.443 8.348 11.700 1.00 85.81 100 ASN A N 1
ATOM 829 C CA . ASN A 1 100 ? 8.446 7.473 11.094 1.00 85.81 100 ASN A CA 1
ATOM 830 C C . ASN A 1 100 ? 7.984 6.934 9.736 1.00 85.81 100 ASN A C 1
ATOM 832 O O . ASN A 1 100 ? 8.768 6.892 8.786 1.00 85.81 100 ASN A O 1
ATOM 836 N N . PHE A 1 101 ? 6.711 6.556 9.614 1.00 82.44 101 PHE A N 1
ATOM 837 C CA . PHE A 1 101 ? 6.123 6.1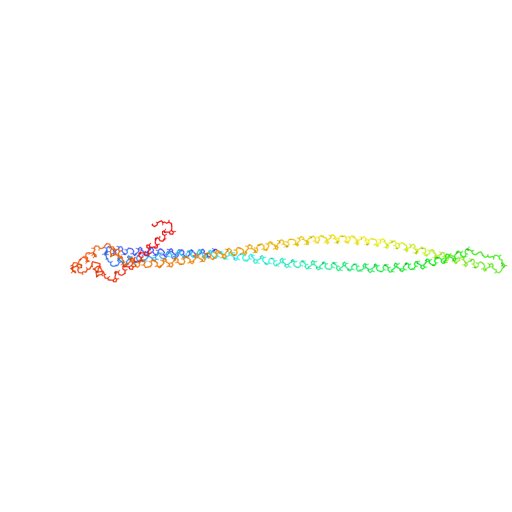29 8.350 1.00 82.44 101 PHE A CA 1
ATOM 838 C C . PHE A 1 101 ? 6.140 7.255 7.310 1.00 82.44 101 PHE A C 1
ATOM 840 O O . PHE A 1 101 ? 6.588 7.038 6.183 1.00 82.44 101 PHE A O 1
ATOM 847 N N . GLN A 1 102 ? 5.726 8.468 7.691 1.00 84.19 102 GLN A N 1
ATOM 848 C CA . GLN A 1 102 ? 5.737 9.635 6.808 1.00 84.19 102 GLN A CA 1
ATOM 849 C C . GLN A 1 102 ? 7.158 9.985 6.345 1.00 84.19 102 GLN A C 1
ATOM 851 O O . GLN A 1 102 ? 7.379 10.250 5.161 1.00 84.19 102 GLN A O 1
ATOM 856 N N . ARG A 1 103 ? 8.143 9.913 7.249 1.00 88.44 103 ARG A N 1
ATOM 857 C CA . ARG A 1 103 ? 9.555 10.109 6.909 1.00 88.44 103 ARG A CA 1
ATOM 858 C C . ARG A 1 103 ? 10.037 9.075 5.890 1.00 88.44 103 ARG A C 1
ATOM 860 O O . ARG A 1 103 ? 10.543 9.475 4.843 1.00 88.44 103 ARG A O 1
ATOM 867 N N . ARG A 1 104 ? 9.799 7.779 6.132 1.00 85.56 104 ARG A N 1
ATOM 868 C CA . ARG A 1 104 ? 10.169 6.694 5.199 1.00 85.56 104 ARG A CA 1
ATOM 869 C C . ARG A 1 104 ? 9.506 6.846 3.828 1.00 85.56 104 ARG A C 1
ATOM 871 O O . ARG A 1 104 ? 10.135 6.576 2.812 1.00 85.56 104 ARG A O 1
ATOM 878 N N . GLN A 1 105 ? 8.245 7.278 3.789 1.00 82.44 105 GLN A N 1
ATOM 879 C CA . GLN A 1 105 ? 7.530 7.605 2.549 1.00 82.44 105 GLN A CA 1
ATOM 880 C C . GLN A 1 105 ? 8.230 8.732 1.778 1.00 82.44 105 GLN A C 1
ATOM 882 O O . GLN A 1 105 ? 8.494 8.586 0.585 1.00 82.44 105 GLN A O 1
ATOM 887 N N . SER A 1 106 ? 8.588 9.822 2.465 1.00 87.38 106 SER A N 1
ATOM 888 C CA . SER A 1 106 ? 9.283 10.959 1.849 1.00 87.38 106 SER A CA 1
ATOM 889 C C . SER A 1 106 ? 10.681 10.596 1.331 1.00 87.38 106 SER A C 1
ATOM 891 O O . SER A 1 106 ? 11.072 11.036 0.252 1.00 87.38 106 SER A O 1
ATOM 893 N N . GLU A 1 107 ? 11.419 9.756 2.063 1.00 87.75 107 GLU A N 1
ATOM 894 C CA . GLU A 1 107 ? 12.747 9.273 1.668 1.00 87.75 107 GLU A CA 1
ATOM 895 C C . GLU A 1 107 ? 12.641 8.371 0.431 1.00 87.75 107 GLU A C 1
ATOM 897 O O . GLU A 1 107 ? 13.337 8.612 -0.552 1.00 87.75 107 GLU A O 1
ATOM 902 N N . LYS A 1 108 ? 11.677 7.437 0.401 1.00 87.69 108 LYS A N 1
ATOM 903 C CA . LYS A 1 108 ? 11.403 6.610 -0.787 1.00 87.69 108 LYS A CA 1
ATOM 904 C C . LYS A 1 108 ? 11.011 7.435 -2.011 1.00 87.69 108 LYS A C 1
ATOM 906 O O . LYS A 1 108 ? 11.465 7.138 -3.110 1.00 87.69 108 LYS A O 1
ATOM 911 N N . GLN A 1 109 ? 10.175 8.464 -1.853 1.00 81.88 109 GLN A N 1
ATOM 912 C CA . GLN A 1 109 ? 9.819 9.343 -2.973 1.00 81.88 109 GLN A CA 1
ATOM 913 C C . GLN A 1 109 ? 11.042 10.079 -3.531 1.00 81.88 109 GLN A C 1
ATOM 915 O O . GLN A 1 109 ? 11.194 10.155 -4.750 1.00 81.88 109 GLN A O 1
ATOM 920 N N . LYS A 1 110 ? 11.936 10.565 -2.661 1.00 88.56 110 LYS A N 1
ATOM 921 C CA . LYS A 1 110 ? 13.196 11.195 -3.083 1.00 88.56 110 LYS A CA 1
ATOM 922 C C . LYS A 1 110 ? 14.122 10.207 -3.789 1.00 88.56 110 LYS A C 1
ATOM 924 O O . LYS A 1 110 ? 14.663 10.544 -4.835 1.00 88.56 110 LYS A O 1
ATOM 929 N N . GLU A 1 111 ? 14.273 8.992 -3.266 1.00 87.19 111 GLU A N 1
ATOM 930 C CA . GLU A 1 111 ? 15.074 7.939 -3.905 1.00 87.19 111 GLU A CA 1
ATOM 931 C C . GLU A 1 111 ? 14.547 7.591 -5.301 1.00 87.19 111 GLU A C 1
ATOM 933 O O . GLU A 1 111 ? 15.326 7.514 -6.250 1.00 87.19 111 GLU A O 1
ATOM 938 N N . ILE A 1 112 ? 13.225 7.448 -5.452 1.00 84.81 112 ILE A N 1
ATOM 939 C CA . ILE A 1 112 ? 12.591 7.189 -6.751 1.00 84.81 112 ILE A CA 1
ATOM 940 C C . ILE A 1 112 ? 12.835 8.352 -7.716 1.00 84.81 112 ILE A C 1
ATOM 942 O O . ILE A 1 112 ? 13.170 8.109 -8.875 1.00 84.81 112 ILE A O 1
ATOM 946 N N . GLN A 1 113 ? 12.700 9.601 -7.260 1.00 84.25 113 GLN A N 1
ATOM 947 C CA . GLN A 1 113 ? 12.972 10.776 -8.093 1.00 84.25 113 GLN A CA 1
ATOM 948 C C . GLN A 1 113 ? 14.424 10.795 -8.572 1.00 84.25 113 GLN A C 1
ATOM 950 O O . GLN A 1 113 ? 14.649 10.831 -9.781 1.00 84.25 113 GLN A O 1
ATOM 955 N N . ILE A 1 114 ? 15.389 10.660 -7.658 1.00 88.62 114 ILE A N 1
ATOM 956 C CA . ILE A 1 114 ? 16.822 10.636 -7.986 1.00 88.62 114 ILE A CA 1
ATOM 957 C C . ILE A 1 114 ? 17.129 9.508 -8.974 1.00 88.62 114 ILE A C 1
ATOM 959 O O . ILE A 1 114 ? 17.783 9.736 -9.989 1.00 88.62 114 ILE A O 1
ATOM 963 N N . PHE A 1 115 ? 16.621 8.300 -8.721 1.00 88.38 115 PHE A N 1
ATOM 964 C CA . PHE A 1 115 ? 16.827 7.162 -9.613 1.00 88.38 115 PHE A CA 1
ATOM 965 C C . PHE A 1 115 ? 16.216 7.399 -11.001 1.00 88.38 115 PHE A C 1
ATOM 967 O O . PHE A 1 115 ? 16.838 7.085 -12.017 1.00 88.38 115 PHE A O 1
ATOM 974 N N . SER A 1 116 ? 15.010 7.971 -11.064 1.00 81.94 116 SER A N 1
ATOM 975 C CA . SER A 1 116 ? 14.334 8.274 -12.329 1.00 81.94 116 SER A CA 1
ATOM 976 C C . SER A 1 116 ? 15.075 9.333 -13.145 1.00 81.94 116 SER A C 1
ATOM 978 O O . SER A 1 116 ? 15.183 9.207 -14.365 1.00 81.94 116 SER A O 1
ATOM 980 N N . GLU A 1 117 ? 15.637 10.338 -12.475 1.00 88.75 117 GLU A N 1
ATOM 981 C CA . GLU A 1 117 ? 16.379 11.424 -13.101 1.00 88.75 117 GLU A CA 1
ATOM 982 C C . GLU A 1 117 ? 17.735 10.933 -13.607 1.00 88.75 117 GLU A C 1
ATOM 984 O O . GLU A 1 117 ? 18.055 11.129 -14.778 1.00 88.75 117 GLU A O 1
ATOM 989 N N . GLN A 1 118 ? 18.460 10.154 -12.797 1.00 90.44 118 GLN A N 1
ATOM 990 C CA . GLN A 1 118 ? 19.672 9.459 -13.235 1.00 90.44 118 GLN A CA 1
ATOM 991 C C . GLN A 1 118 ? 19.405 8.574 -14.454 1.00 90.44 118 GLN A C 1
ATOM 993 O O . GLN A 1 118 ? 20.167 8.606 -15.417 1.00 90.44 118 GLN A O 1
ATOM 998 N N . LYS A 1 119 ? 18.305 7.808 -14.453 1.00 88.56 119 LYS A N 1
ATOM 999 C CA . LYS A 1 119 ? 17.940 6.961 -15.595 1.00 88.56 119 LYS A CA 1
ATOM 1000 C C . LYS A 1 119 ? 17.592 7.763 -16.842 1.00 88.56 119 LYS A C 1
ATOM 1002 O O . LYS A 1 119 ? 17.986 7.350 -17.929 1.00 88.56 119 LYS A O 1
ATOM 1007 N N . ARG A 1 120 ? 16.895 8.894 -16.706 1.00 86.62 120 ARG A N 1
ATOM 1008 C CA . ARG A 1 120 ? 16.619 9.798 -17.832 1.00 86.62 120 ARG A CA 1
ATOM 1009 C C . ARG A 1 120 ? 17.900 10.357 -18.436 1.00 86.62 120 ARG A C 1
ATOM 1011 O O . ARG A 1 120 ? 18.042 10.289 -19.651 1.00 86.62 120 ARG A O 1
ATOM 1018 N N . VAL A 1 121 ? 18.819 10.849 -17.605 1.00 91.81 121 VAL A N 1
ATOM 1019 C CA . VAL A 1 121 ? 20.119 11.364 -18.063 1.00 91.81 121 VAL A CA 1
ATOM 1020 C C . VAL A 1 121 ? 20.889 10.272 -18.803 1.00 91.81 121 VAL A C 1
ATOM 1022 O O . VAL A 1 121 ? 21.331 10.495 -19.922 1.00 91.81 121 VAL A O 1
ATOM 1025 N N . GLN A 1 122 ? 20.941 9.060 -18.244 1.00 90.31 122 GLN A N 1
ATOM 1026 C CA . GLN A 1 122 ? 21.625 7.926 -18.869 1.00 90.31 122 GLN A CA 1
ATOM 1027 C C . GLN A 1 122 ? 21.034 7.572 -20.243 1.00 90.31 122 GLN A C 1
ATOM 1029 O O . GLN A 1 122 ? 21.769 7.378 -21.203 1.00 90.31 122 GLN A O 1
ATOM 1034 N N . ILE A 1 123 ? 19.702 7.522 -20.358 1.00 83.75 123 ILE A N 1
ATOM 1035 C CA . ILE A 1 123 ? 19.024 7.270 -21.640 1.00 83.75 123 ILE A CA 1
ATOM 1036 C C . ILE A 1 123 ? 19.322 8.395 -22.636 1.00 83.75 123 ILE A C 1
ATOM 1038 O O . ILE A 1 123 ? 19.532 8.130 -23.815 1.00 83.75 123 ILE A O 1
ATOM 1042 N N . GLN A 1 124 ? 19.343 9.646 -22.181 1.00 88.19 124 GLN A N 1
ATOM 1043 C CA . GLN A 1 124 ? 19.615 10.793 -23.038 1.00 88.19 124 GLN A CA 1
ATOM 1044 C C . GLN A 1 124 ? 21.063 10.797 -23.553 1.00 88.19 124 GLN A C 1
ATOM 1046 O O . GLN A 1 124 ? 21.280 11.083 -24.728 1.00 88.19 124 GLN A O 1
ATOM 1051 N N . GLU A 1 125 ? 22.032 10.419 -22.718 1.00 89.81 125 GLU A N 1
ATOM 1052 C CA . GLU A 1 125 ? 23.426 10.212 -23.130 1.00 89.81 125 GLU A CA 1
ATOM 1053 C C . GLU A 1 125 ? 23.550 9.077 -24.155 1.00 89.81 125 GLU A C 1
ATOM 1055 O O . GLU A 1 125 ? 24.201 9.249 -25.185 1.00 89.81 125 GLU A O 1
ATOM 1060 N N . GLU A 1 126 ? 22.884 7.940 -23.925 1.00 87.38 126 GLU A N 1
ATOM 1061 C CA . GLU A 1 126 ? 22.881 6.817 -24.873 1.00 87.38 126 GLU A CA 1
ATOM 1062 C C . GLU A 1 126 ? 22.238 7.193 -26.214 1.00 87.38 126 GLU A C 1
ATOM 1064 O O . GLU A 1 126 ? 22.751 6.823 -27.269 1.00 87.38 126 GLU A O 1
ATOM 1069 N N . LEU A 1 127 ? 21.141 7.955 -26.197 1.00 84.56 127 LEU A N 1
ATOM 1070 C CA . LEU A 1 127 ? 20.509 8.469 -27.414 1.00 84.56 127 LEU A CA 1
ATOM 1071 C C . LEU A 1 127 ? 21.418 9.452 -28.160 1.00 84.56 127 LEU A C 1
ATOM 1073 O O . LEU A 1 127 ? 21.458 9.410 -29.387 1.00 84.56 127 LEU A O 1
ATOM 1077 N N . GLY A 1 128 ? 22.168 10.292 -27.439 1.00 89.06 128 GLY A N 1
ATOM 1078 C CA . GLY A 1 128 ? 23.180 11.172 -28.027 1.00 89.06 128 GLY A CA 1
ATOM 1079 C C . GLY A 1 128 ? 24.282 10.382 -28.736 1.00 89.06 128 GLY A C 1
ATOM 1080 O O . GLY A 1 128 ? 24.561 10.630 -29.903 1.00 89.06 128 GLY A O 1
ATOM 1081 N N . GLN A 1 129 ? 24.825 9.350 -28.083 1.00 88.88 129 GLN A N 1
ATOM 1082 C CA . GLN A 1 129 ? 25.832 8.469 -28.690 1.00 88.88 129 GLN A CA 1
ATOM 1083 C C . GLN A 1 129 ? 25.301 7.740 -29.932 1.00 88.88 129 GLN A C 1
ATOM 1085 O O . GLN A 1 129 ? 26.020 7.573 -30.914 1.00 88.88 129 GLN A O 1
ATOM 1090 N N . ILE A 1 130 ? 24.037 7.307 -29.906 1.00 81.81 130 ILE A N 1
ATOM 1091 C CA . ILE A 1 130 ? 23.385 6.686 -31.065 1.00 81.81 130 ILE A CA 1
ATOM 1092 C C . ILE A 1 130 ? 23.248 7.690 -32.219 1.00 81.81 130 ILE A C 1
ATOM 1094 O O . ILE A 1 130 ? 23.478 7.313 -33.368 1.00 81.81 130 ILE A O 1
ATOM 1098 N N . ALA A 1 131 ? 22.892 8.946 -31.935 1.00 84.81 131 ALA A N 1
ATOM 1099 C CA . ALA A 1 131 ? 22.807 9.994 -32.949 1.00 84.81 131 ALA A CA 1
ATOM 1100 C C . ALA A 1 131 ? 24.178 10.271 -33.592 1.00 84.81 131 ALA A C 1
ATOM 1102 O O . ALA A 1 131 ? 24.282 10.251 -34.817 1.00 84.81 131 ALA A O 1
ATOM 1103 N N . ASP A 1 132 ? 25.235 10.400 -32.786 1.00 87.06 132 ASP A N 1
ATOM 1104 C CA . ASP A 1 132 ? 26.602 10.606 -33.283 1.00 87.06 132 ASP A CA 1
ATOM 1105 C C . ASP A 1 132 ? 27.073 9.441 -34.170 1.00 87.06 132 ASP A C 1
ATOM 1107 O O . ASP A 1 132 ? 27.673 9.646 -35.228 1.00 87.06 132 ASP A O 1
ATOM 1111 N N . LEU A 1 133 ? 26.776 8.198 -33.773 1.00 88.31 133 LEU A N 1
ATOM 1112 C CA . LEU A 1 133 ? 27.079 7.012 -34.579 1.00 88.31 133 LEU A CA 1
ATOM 1113 C C . LEU A 1 133 ? 26.277 6.988 -35.886 1.00 88.31 133 LEU A C 1
ATOM 1115 O O . LEU A 1 133 ? 26.821 6.613 -36.925 1.00 88.31 133 LEU A O 1
ATOM 1119 N N . MET A 1 134 ? 25.005 7.398 -35.863 1.00 85.19 134 MET A N 1
ATOM 1120 C CA . MET A 1 134 ? 24.195 7.511 -37.079 1.00 85.19 134 MET A CA 1
ATOM 1121 C C . MET A 1 134 ? 24.774 8.543 -38.053 1.00 85.19 134 MET A C 1
ATOM 1123 O O . MET A 1 134 ? 24.871 8.247 -39.246 1.00 85.19 134 MET A O 1
ATOM 1127 N N . ASP A 1 135 ? 25.229 9.695 -37.562 1.00 88.00 135 ASP A N 1
ATOM 1128 C CA . ASP A 1 135 ? 25.869 10.720 -38.393 1.00 88.00 135 ASP A CA 1
ATOM 1129 C C . ASP A 1 135 ? 27.203 10.233 -38.980 1.00 88.00 135 ASP A C 1
ATOM 1131 O O . ASP A 1 135 ? 27.481 10.445 -40.165 1.00 88.00 135 ASP A O 1
ATOM 1135 N N . GLN A 1 136 ? 28.010 9.503 -38.201 1.00 87.25 136 GLN A N 1
ATOM 1136 C CA . GLN A 1 136 ? 29.243 8.881 -38.699 1.00 87.25 136 GLN A CA 1
ATOM 1137 C C . GLN A 1 136 ? 28.968 7.836 -39.785 1.00 87.25 136 GLN A C 1
ATOM 1139 O O . GLN A 1 136 ? 29.673 7.803 -40.797 1.00 87.25 136 GLN A O 1
ATOM 1144 N N . ILE A 1 137 ? 27.930 7.010 -39.620 1.00 82.94 137 ILE A N 1
ATOM 1145 C CA . ILE A 1 137 ? 27.516 6.026 -40.630 1.00 82.94 137 ILE A CA 1
ATOM 1146 C C . ILE A 1 137 ? 27.031 6.735 -41.896 1.00 82.94 137 ILE A C 1
ATOM 1148 O O . ILE A 1 137 ? 27.422 6.344 -42.996 1.00 82.94 137 ILE A O 1
ATOM 1152 N N . ALA A 1 138 ? 26.228 7.792 -41.765 1.00 84.00 138 ALA A N 1
ATOM 1153 C CA . ALA A 1 138 ? 25.765 8.577 -42.904 1.00 84.00 138 ALA A CA 1
ATOM 1154 C C . ALA A 1 138 ? 26.942 9.219 -43.662 1.00 84.00 138 ALA A C 1
ATOM 1156 O O . ALA A 1 138 ? 27.013 9.131 -44.892 1.00 84.00 138 ALA A O 1
ATOM 1157 N N . GLY A 1 139 ? 27.911 9.790 -42.937 1.00 85.62 139 GLY A N 1
ATOM 1158 C CA . GLY A 1 139 ? 29.146 10.330 -43.510 1.00 85.62 139 GLY A CA 1
ATOM 1159 C C . GLY A 1 139 ? 30.000 9.263 -44.203 1.00 85.62 139 GLY A C 1
ATOM 1160 O O . GLY A 1 139 ? 30.457 9.468 -45.331 1.00 85.62 139 GLY A O 1
ATOM 1161 N N . GLY A 1 140 ? 30.163 8.096 -43.573 1.00 85.25 140 GLY A N 1
ATOM 1162 C CA . GLY A 1 140 ? 30.874 6.947 -44.134 1.00 85.25 140 GLY A CA 1
ATOM 1163 C C . GLY A 1 140 ? 30.208 6.395 -45.397 1.00 85.25 140 GLY A C 1
ATOM 1164 O O . GLY A 1 140 ? 30.886 6.145 -46.393 1.00 85.25 140 GLY A O 1
ATOM 1165 N N . ALA A 1 141 ? 28.878 6.286 -45.407 1.00 82.06 141 ALA A N 1
ATOM 1166 C CA . ALA A 1 141 ? 28.106 5.848 -46.568 1.00 82.06 141 ALA A CA 1
ATOM 1167 C C . ALA A 1 141 ? 28.232 6.828 -47.747 1.00 82.06 141 ALA A C 1
ATOM 1169 O O . ALA A 1 141 ? 28.422 6.404 -48.889 1.00 82.06 141 ALA A O 1
ATOM 1170 N N . ALA A 1 142 ? 28.197 8.138 -47.482 1.00 84.69 142 ALA A N 1
ATOM 1171 C CA . ALA A 1 142 ? 28.390 9.160 -48.510 1.00 84.69 142 ALA A CA 1
ATOM 1172 C C . ALA A 1 142 ? 29.809 9.126 -49.111 1.00 84.69 142 ALA A C 1
ATOM 1174 O O . ALA A 1 142 ? 29.977 9.260 -50.327 1.00 84.69 142 ALA A O 1
ATOM 1175 N N . LEU A 1 143 ? 30.835 8.916 -48.278 1.00 84.81 143 LEU A N 1
ATOM 1176 C CA . LEU A 1 143 ? 32.218 8.746 -48.733 1.00 84.81 143 LEU A CA 1
ATOM 1177 C C . LEU A 1 143 ? 32.395 7.469 -49.556 1.00 84.81 143 LEU A C 1
ATOM 1179 O O . LEU A 1 143 ? 33.013 7.519 -50.620 1.00 84.81 143 LEU A O 1
ATOM 1183 N N . LEU A 1 144 ? 31.813 6.351 -49.115 1.00 84.56 144 LEU A N 1
ATOM 1184 C CA . LEU A 1 144 ? 31.838 5.087 -49.850 1.00 84.56 144 LEU A CA 1
ATOM 1185 C C . LEU A 1 144 ? 31.199 5.238 -51.234 1.00 84.56 144 LEU A C 1
ATOM 1187 O O . LEU A 1 144 ? 31.746 4.747 -52.221 1.00 84.56 144 LEU A O 1
ATOM 1191 N N . GLN A 1 145 ? 30.078 5.955 -51.325 1.00 86.00 145 GLN A N 1
ATOM 1192 C CA . GLN A 1 145 ? 29.429 6.218 -52.605 1.00 86.00 145 GLN A CA 1
ATOM 1193 C C . GLN A 1 145 ? 30.331 7.043 -53.535 1.00 86.00 145 GLN A C 1
ATOM 1195 O O . GLN A 1 145 ? 30.551 6.647 -54.677 1.00 86.00 145 GLN A O 1
ATOM 1200 N N . LYS A 1 146 ? 30.945 8.124 -53.031 1.00 87.06 146 LYS A N 1
ATOM 1201 C CA . LYS A 1 146 ? 31.914 8.912 -53.813 1.00 87.06 146 LYS A CA 1
ATOM 1202 C C . LYS A 1 146 ? 33.122 8.090 -54.266 1.00 87.06 146 LYS A C 1
ATOM 1204 O O . LYS A 1 146 ? 33.603 8.289 -55.381 1.00 87.06 146 LYS A O 1
ATOM 1209 N N . LEU A 1 147 ? 33.624 7.187 -53.423 1.00 81.31 147 LEU A N 1
ATOM 1210 C CA . LEU A 1 147 ? 34.731 6.298 -53.778 1.00 81.31 147 LEU A CA 1
ATOM 1211 C C . LEU A 1 147 ? 34.325 5.304 -54.868 1.00 81.31 147 LEU A C 1
ATOM 1213 O O . LEU A 1 147 ? 35.084 5.123 -55.817 1.00 81.31 147 LEU A O 1
ATOM 1217 N N . LYS A 1 148 ? 33.120 4.723 -54.796 1.00 83.12 148 LYS A N 1
ATOM 1218 C CA . LYS A 1 148 ? 32.579 3.869 -55.867 1.00 83.12 148 LYS A CA 1
ATOM 1219 C C . LYS A 1 148 ? 32.479 4.619 -57.194 1.00 83.12 148 LYS A C 1
ATOM 1221 O O . LYS A 1 148 ? 32.902 4.090 -58.223 1.00 83.12 148 LYS A O 1
ATOM 1226 N N . ASP A 1 149 ? 31.990 5.856 -57.167 1.00 85.94 149 ASP A N 1
ATOM 1227 C CA . ASP A 1 149 ? 31.873 6.691 -58.365 1.00 85.94 149 ASP A CA 1
ATOM 1228 C C . ASP A 1 149 ? 33.257 7.011 -58.960 1.00 85.94 149 ASP A C 1
ATOM 1230 O O . ASP A 1 149 ? 33.475 6.856 -60.164 1.00 85.94 149 ASP A O 1
ATOM 1234 N N . LYS A 1 150 ? 34.234 7.365 -58.114 1.00 81.56 150 LYS A N 1
ATOM 1235 C CA . LYS A 1 150 ? 35.622 7.608 -58.542 1.00 81.56 150 LYS A CA 1
ATOM 1236 C C . LYS A 1 150 ? 36.307 6.354 -59.076 1.00 81.56 150 LYS A C 1
ATOM 1238 O O . LYS A 1 150 ? 37.026 6.435 -60.067 1.00 81.56 150 LYS A O 1
ATOM 1243 N N . ASN A 1 151 ? 36.063 5.195 -58.473 1.00 79.88 151 ASN A N 1
ATOM 1244 C CA . ASN A 1 151 ? 36.626 3.937 -58.954 1.00 79.88 151 ASN A CA 1
ATOM 1245 C C . ASN A 1 151 ? 36.086 3.578 -60.350 1.00 79.88 151 ASN A C 1
ATOM 1247 O O . ASN A 1 151 ? 36.832 3.133 -61.220 1.00 79.88 151 ASN A O 1
ATOM 1251 N N . LYS A 1 152 ? 34.807 3.869 -60.615 1.00 83.38 152 LYS A N 1
ATOM 1252 C CA . LYS A 1 152 ? 34.211 3.713 -61.949 1.00 83.38 152 LYS A CA 1
ATOM 1253 C C . LYS A 1 152 ? 34.869 4.628 -62.993 1.00 83.38 152 LYS A C 1
ATOM 1255 O O . LYS A 1 152 ? 35.148 4.187 -64.111 1.00 83.38 152 LYS A O 1
ATOM 1260 N N . GLU A 1 153 ? 35.162 5.879 -62.631 1.00 79.81 153 GLU A N 1
ATOM 1261 C CA . GLU A 1 153 ? 35.934 6.792 -63.487 1.00 79.81 153 GLU A CA 1
ATOM 1262 C C . GLU A 1 153 ? 37.340 6.238 -63.763 1.00 79.81 153 GLU A C 1
ATOM 1264 O O . GLU A 1 153 ? 37.759 6.174 -64.920 1.00 79.81 153 GLU A O 1
ATOM 1269 N N . TYR A 1 154 ? 38.056 5.777 -62.731 1.00 77.69 154 TYR A N 1
ATOM 1270 C CA . TYR A 1 154 ? 39.399 5.214 -62.891 1.00 77.69 154 TYR A CA 1
ATOM 1271 C C . TYR A 1 154 ? 39.421 3.944 -63.739 1.00 77.69 154 TYR A C 1
ATOM 1273 O O . TYR A 1 154 ? 40.299 3.8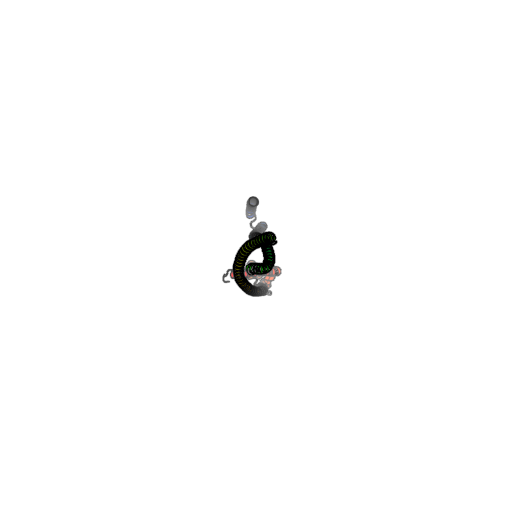26 -64.589 1.00 77.69 154 TYR A O 1
ATOM 1281 N N . SER A 1 155 ? 38.442 3.045 -63.598 1.00 74.88 155 SER A N 1
ATOM 1282 C CA . SER A 1 155 ? 38.303 1.873 -64.475 1.00 74.88 155 SER A CA 1
ATOM 1283 C C . SER A 1 155 ? 38.205 2.289 -65.945 1.00 74.88 155 SER A C 1
ATOM 1285 O O . SER A 1 155 ? 38.906 1.747 -66.796 1.00 74.88 155 SER A O 1
ATOM 1287 N N . THR A 1 156 ? 37.416 3.328 -66.235 1.00 76.81 156 THR A N 1
ATOM 1288 C CA . THR A 1 156 ? 37.252 3.860 -67.598 1.00 76.81 156 THR A CA 1
ATOM 1289 C C . THR A 1 156 ? 38.567 4.427 -68.146 1.00 76.81 156 THR A C 1
ATOM 1291 O O . THR A 1 156 ? 38.929 4.185 -69.300 1.00 76.81 156 THR A O 1
ATOM 1294 N N . TYR A 1 157 ? 39.323 5.157 -67.318 1.00 71.81 157 TYR A N 1
ATOM 1295 C CA . TYR A 1 157 ? 40.645 5.664 -67.697 1.00 71.81 157 TYR A CA 1
ATOM 1296 C C . TYR A 1 157 ? 41.666 4.542 -67.909 1.00 71.81 157 TYR A C 1
ATOM 1298 O O . TYR A 1 157 ? 42.436 4.599 -68.868 1.00 71.81 157 TYR A O 1
ATOM 1306 N N . THR A 1 158 ? 41.668 3.520 -67.055 1.00 70.56 158 THR A N 1
ATOM 1307 C CA . THR A 1 158 ? 42.555 2.357 -67.182 1.00 70.56 158 THR A CA 1
ATOM 1308 C C . THR A 1 158 ? 42.272 1.595 -68.473 1.00 70.56 158 THR A C 1
ATOM 1310 O O . THR A 1 158 ? 43.208 1.302 -69.216 1.00 70.56 158 THR A O 1
ATOM 1313 N N . GLU A 1 159 ? 41.002 1.357 -68.808 1.00 69.94 159 GLU A N 1
ATOM 1314 C CA . GLU A 1 159 ? 40.605 0.750 -70.085 1.00 69.94 159 GLU A CA 1
ATOM 1315 C C . GLU A 1 159 ? 41.065 1.584 -71.290 1.00 69.94 159 GLU A C 1
ATOM 1317 O O . GLU A 1 159 ? 41.569 1.045 -72.278 1.00 69.94 159 GLU A O 1
ATOM 1322 N N . PHE A 1 160 ? 40.932 2.911 -71.219 1.00 70.69 160 PHE A N 1
ATOM 1323 C CA . PHE A 1 160 ? 41.388 3.814 -72.276 1.00 70.69 160 PHE A CA 1
ATOM 1324 C C . PHE A 1 160 ? 42.911 3.775 -72.466 1.00 70.69 160 PHE A C 1
ATOM 1326 O O . PHE A 1 160 ? 43.393 3.645 -73.593 1.00 70.69 160 PHE A O 1
ATOM 1333 N N . VAL A 1 161 ? 43.678 3.839 -71.374 1.00 69.25 161 VAL A N 1
ATOM 1334 C CA . VAL A 1 161 ? 45.146 3.769 -71.413 1.00 69.25 161 VAL A CA 1
ATOM 1335 C C . VAL A 1 161 ? 45.613 2.404 -71.912 1.00 69.25 161 VAL A C 1
ATOM 1337 O O . VAL A 1 161 ? 46.521 2.353 -72.740 1.00 69.25 161 VAL A O 1
ATOM 1340 N N . GLN A 1 162 ? 44.966 1.310 -71.496 1.00 65.38 162 GLN A N 1
ATOM 1341 C CA . GLN A 1 162 ? 45.235 -0.023 -72.037 1.00 65.38 162 GLN A CA 1
ATOM 1342 C C . GLN A 1 162 ? 44.999 -0.064 -73.550 1.00 65.38 162 GLN A C 1
ATOM 1344 O O . GLN A 1 162 ? 45.864 -0.541 -74.280 1.00 65.38 162 GLN A O 1
ATOM 1349 N N . ARG A 1 163 ? 43.893 0.499 -74.057 1.00 66.69 163 ARG A N 1
ATOM 1350 C CA . ARG A 1 163 ? 43.637 0.574 -75.509 1.00 66.69 163 ARG A CA 1
ATOM 1351 C C . ARG A 1 163 ? 44.705 1.371 -76.261 1.00 66.69 163 ARG A C 1
ATOM 1353 O O . ARG A 1 163 ? 45.106 0.954 -77.345 1.00 66.69 163 ARG A O 1
ATOM 1360 N N . ILE A 1 164 ? 45.176 2.493 -75.711 1.00 65.81 164 ILE A N 1
ATOM 1361 C CA . ILE A 1 164 ? 46.268 3.274 -76.318 1.00 65.81 164 ILE A CA 1
ATOM 1362 C C . ILE A 1 164 ? 47.576 2.486 -76.298 1.00 65.81 164 ILE A C 1
ATOM 1364 O O . ILE A 1 164 ? 48.258 2.432 -77.316 1.00 65.81 164 ILE A O 1
ATOM 1368 N N . TYR A 1 165 ? 47.912 1.856 -75.173 1.00 63.16 165 TYR A N 1
ATOM 1369 C CA . TYR A 1 165 ? 49.105 1.024 -75.042 1.00 63.16 165 TYR A CA 1
ATOM 1370 C C . TYR A 1 165 ? 49.096 -0.131 -76.054 1.00 63.16 165 TYR A C 1
ATOM 1372 O O . TYR A 1 165 ? 50.081 -0.333 -76.763 1.00 63.16 165 TYR A O 1
ATOM 1380 N N . PHE A 1 166 ? 47.963 -0.828 -76.201 1.00 60.81 166 PHE A N 1
ATOM 1381 C CA . PHE A 1 166 ? 47.801 -1.880 -77.207 1.00 60.81 166 PHE A CA 1
ATOM 1382 C C . PHE A 1 166 ? 47.912 -1.350 -78.640 1.00 60.81 166 PHE A C 1
ATOM 1384 O O . PHE A 1 166 ? 48.544 -2.007 -79.458 1.00 60.81 166 PHE A O 1
ATOM 1391 N N . LYS A 1 167 ? 47.386 -0.157 -78.951 1.00 62.22 167 LYS A N 1
ATOM 1392 C CA . LYS A 1 167 ? 47.584 0.473 -80.270 1.00 62.22 167 LYS A CA 1
ATOM 1393 C C . LYS A 1 167 ? 49.037 0.885 -80.524 1.00 62.22 167 LYS A C 1
ATOM 1395 O O . LYS A 1 167 ? 49.570 0.610 -81.588 1.00 62.22 167 LYS A O 1
ATOM 1400 N N . MET A 1 168 ? 49.713 1.481 -79.541 1.00 58.41 168 MET A N 1
ATOM 1401 C CA . MET A 1 168 ? 51.116 1.911 -79.663 1.00 58.41 168 MET A CA 1
ATOM 1402 C C . MET A 1 168 ? 52.122 0.752 -79.760 1.00 58.41 168 MET A C 1
ATOM 1404 O O . MET A 1 168 ? 53.243 0.961 -80.238 1.00 58.41 168 MET A O 1
ATOM 1408 N N . ASN A 1 169 ? 51.736 -0.437 -79.287 1.00 57.62 169 ASN A N 1
ATOM 1409 C CA . ASN A 1 169 ? 52.475 -1.689 -79.461 1.00 57.62 169 ASN A CA 1
ATOM 1410 C C . ASN A 1 169 ? 51.987 -2.525 -80.661 1.00 57.62 169 ASN A C 1
ATOM 1412 O O . ASN A 1 169 ? 52.679 -3.463 -81.042 1.00 57.62 169 ASN A O 1
ATOM 1416 N N . GLY A 1 170 ? 50.809 -2.221 -81.218 1.00 53.06 170 GLY A N 1
ATOM 1417 C CA . GLY A 1 170 ? 50.155 -2.986 -82.284 1.00 53.06 170 GLY A CA 1
ATOM 1418 C C . GLY A 1 170 ? 50.315 -2.407 -83.693 1.00 53.06 170 GLY A C 1
ATOM 1419 O O . GLY A 1 170 ? 50.242 -3.169 -84.651 1.00 53.06 170 GLY A O 1
ATOM 1420 N N . ASP A 1 171 ? 50.583 -1.107 -83.835 1.00 45.75 171 ASP A N 1
ATOM 1421 C CA . ASP A 1 171 ? 50.818 -0.484 -85.142 1.00 45.75 171 ASP A CA 1
ATOM 1422 C C . ASP A 1 171 ? 52.323 -0.459 -85.467 1.00 45.75 171 ASP A C 1
ATOM 1424 O O . ASP A 1 171 ? 53.091 0.361 -84.950 1.00 45.75 171 ASP A O 1
ATOM 1428 N N . MET A 1 172 ? 52.745 -1.396 -86.324 1.00 43.81 172 MET A N 1
ATOM 1429 C CA . MET A 1 172 ? 54.036 -1.363 -87.014 1.00 43.81 172 MET A CA 1
ATOM 1430 C C . MET A 1 172 ? 54.065 -0.162 -87.965 1.00 43.81 172 MET A C 1
ATOM 1432 O O . MET A 1 172 ? 53.217 -0.049 -88.847 1.00 43.81 172 MET A O 1
ATOM 1436 N N . PHE A 1 173 ? 55.041 0.729 -87.789 1.00 43.44 173 PHE A N 1
ATOM 1437 C CA . PHE A 1 173 ? 55.365 1.742 -88.790 1.00 43.44 173 PHE A CA 1
ATOM 1438 C C . PHE A 1 173 ? 56.195 1.093 -89.903 1.00 43.44 173 PHE A C 1
ATOM 1440 O O . PHE A 1 173 ? 57.173 0.405 -89.623 1.00 43.44 173 PHE A O 1
ATOM 1447 N N . ASP A 1 174 ? 55.747 1.298 -91.140 1.00 42.56 174 ASP A N 1
ATOM 1448 C CA . ASP A 1 174 ? 56.339 0.798 -92.380 1.00 42.56 174 ASP A CA 1
ATOM 1449 C C . ASP A 1 174 ? 57.640 1.566 -92.690 1.00 42.56 174 ASP A C 1
ATOM 1451 O O . ASP A 1 174 ? 57.646 2.797 -92.785 1.00 42.56 174 ASP A O 1
ATOM 1455 N N . ASP A 1 175 ? 58.750 0.835 -92.793 1.00 40.75 175 ASP A N 1
ATOM 1456 C CA . ASP A 1 175 ? 60.109 1.355 -92.967 1.00 40.75 175 ASP A CA 1
ATOM 1457 C C . ASP A 1 175 ? 60.368 1.714 -94.441 1.00 40.75 175 ASP A C 1
ATOM 1459 O O . ASP A 1 175 ? 60.792 0.875 -95.236 1.00 40.75 175 ASP A O 1
ATOM 1463 N N . SER A 1 176 ? 60.165 2.979 -94.828 1.00 40.31 176 SER A N 1
ATOM 1464 C CA . SER A 1 176 ? 60.857 3.554 -95.996 1.00 40.31 176 SER A CA 1
ATOM 1465 C C . SER A 1 176 ? 60.808 5.092 -96.056 1.00 40.31 176 SER A C 1
ATOM 1467 O O . SER A 1 176 ? 59.890 5.637 -96.657 1.00 40.31 176 SER A O 1
ATOM 1469 N N . GLN A 1 177 ? 61.824 5.791 -95.501 1.00 38.97 177 GLN A N 1
ATOM 1470 C CA . GLN A 1 177 ? 62.423 7.049 -96.035 1.00 38.97 177 GLN A CA 1
ATOM 1471 C C . GLN A 1 177 ? 63.557 7.653 -95.154 1.00 38.97 177 GLN A C 1
ATOM 1473 O O . GLN A 1 177 ? 63.454 8.708 -94.541 1.00 38.97 177 GLN A O 1
ATOM 1478 N N . ILE A 1 178 ? 64.738 7.032 -95.181 1.00 46.62 178 ILE A N 1
ATOM 1479 C CA . ILE A 1 178 ? 65.989 7.518 -94.555 1.00 46.62 178 ILE A CA 1
ATOM 1480 C C . ILE A 1 178 ? 66.495 8.735 -95.382 1.00 46.62 178 ILE A C 1
ATOM 1482 O O . ILE A 1 178 ? 66.540 8.649 -96.604 1.00 46.62 178 ILE A O 1
ATOM 1486 N N . VAL A 1 179 ? 66.809 9.938 -94.869 1.00 44.88 179 VAL A N 1
ATOM 1487 C CA . VAL A 1 179 ? 68.072 10.321 -94.180 1.00 44.88 179 VAL A CA 1
ATOM 1488 C C . VAL A 1 179 ? 67.957 11.677 -93.420 1.00 44.88 179 VAL A C 1
ATOM 1490 O O . VAL A 1 179 ? 68.868 12.048 -92.692 1.00 44.88 179 VAL A O 1
ATOM 1493 N N . SER A 1 180 ? 66.824 12.392 -93.445 1.00 51.59 180 SER A N 1
ATOM 1494 C CA . SER A 1 180 ? 66.560 13.527 -92.515 1.00 51.59 180 SER A CA 1
ATOM 1495 C C . SER A 1 180 ? 65.825 13.086 -91.235 1.00 51.59 180 SER A C 1
ATOM 1497 O O . SER A 1 180 ? 65.518 13.899 -90.359 1.00 51.59 180 SER A O 1
ATOM 1499 N N . GLU A 1 181 ? 65.514 11.794 -91.141 1.00 50.97 181 GLU A N 1
ATOM 1500 C CA . GLU A 1 181 ? 64.653 11.214 -90.118 1.00 50.97 181 GLU A CA 1
ATOM 1501 C C . GLU A 1 181 ? 65.410 10.662 -88.917 1.00 50.97 181 GLU A C 1
ATOM 1503 O O . GLU A 1 181 ? 64.788 10.503 -87.887 1.00 50.97 181 GLU A O 1
ATOM 1508 N N . MET A 1 182 ? 66.723 10.418 -88.958 1.00 52.00 182 MET A N 1
ATOM 1509 C CA . MET A 1 182 ? 67.415 9.732 -87.850 1.00 52.00 182 MET A CA 1
ATOM 1510 C C . MET A 1 182 ? 67.382 10.528 -86.528 1.00 52.00 182 MET A C 1
ATOM 1512 O O . MET A 1 182 ? 67.222 9.950 -85.453 1.00 52.00 182 MET A O 1
ATOM 1516 N N . GLU A 1 183 ? 67.491 11.861 -86.586 1.00 53.75 183 GLU A N 1
ATOM 1517 C CA . GLU A 1 183 ? 67.346 12.736 -85.411 1.00 53.75 183 GLU A CA 1
ATOM 1518 C C . GLU A 1 183 ? 65.885 12.894 -84.979 1.00 53.75 183 GLU A C 1
ATOM 1520 O O . GLU A 1 183 ? 65.603 12.875 -83.780 1.00 53.75 183 GLU A O 1
ATOM 1525 N N . ARG A 1 184 ? 64.943 12.968 -85.931 1.00 52.72 184 ARG A N 1
ATOM 1526 C CA . ARG A 1 184 ? 63.496 12.978 -85.650 1.00 52.72 184 ARG A CA 1
ATOM 1527 C C . ARG A 1 184 ? 63.005 11.647 -85.080 1.00 52.72 184 ARG A C 1
ATOM 1529 O O . ARG A 1 184 ? 62.195 11.659 -84.165 1.00 52.72 184 ARG A O 1
ATOM 1536 N N . LEU A 1 185 ? 63.533 10.526 -85.553 1.00 57.69 185 LEU A N 1
ATOM 1537 C CA . LEU A 1 185 ? 63.282 9.164 -85.098 1.00 57.69 185 LEU A CA 1
ATOM 1538 C C . LEU A 1 185 ? 63.891 8.972 -83.713 1.00 57.69 185 LEU A C 1
ATOM 1540 O O . LEU A 1 185 ? 63.203 8.505 -82.820 1.00 57.69 185 LEU A O 1
ATOM 1544 N N . ASN A 1 186 ? 65.127 9.419 -83.470 1.00 62.44 186 ASN A N 1
ATOM 1545 C CA . ASN A 1 186 ? 65.704 9.391 -82.124 1.00 62.44 186 ASN A CA 1
ATOM 1546 C C . ASN A 1 186 ? 64.940 10.285 -81.137 1.00 62.44 186 ASN A C 1
ATOM 1548 O O . ASN A 1 186 ? 64.758 9.897 -79.983 1.00 62.44 186 ASN A O 1
ATOM 1552 N N . GLN A 1 187 ? 64.467 11.461 -81.558 1.00 58.66 187 GLN A N 1
ATOM 1553 C CA . GLN A 1 187 ? 63.596 12.304 -80.733 1.00 58.66 187 GLN A CA 1
ATOM 1554 C C . GLN A 1 187 ? 62.218 11.664 -80.521 1.00 58.66 187 GLN A C 1
ATOM 1556 O O . GLN A 1 187 ? 61.728 11.681 -79.397 1.00 58.66 187 GLN A O 1
ATOM 1561 N N . ALA A 1 188 ? 61.628 11.031 -81.538 1.00 59.25 188 ALA A N 1
ATOM 1562 C CA . ALA A 1 188 ? 60.355 10.319 -81.442 1.00 59.25 188 ALA A CA 1
ATOM 1563 C C . ALA A 1 188 ? 60.458 9.066 -80.561 1.00 59.25 188 ALA A C 1
ATOM 1565 O O . ALA A 1 188 ? 59.565 8.812 -79.760 1.00 59.25 188 ALA A O 1
ATOM 1566 N N . VAL A 1 189 ? 61.563 8.322 -80.629 1.00 66.25 189 VAL A N 1
ATOM 1567 C CA . VAL A 1 189 ? 61.858 7.166 -79.769 1.00 66.25 189 VAL A CA 1
ATOM 1568 C C . VAL A 1 189 ? 62.114 7.619 -78.332 1.00 66.25 189 VAL A C 1
ATOM 1570 O O . VAL A 1 189 ? 61.580 7.014 -77.403 1.00 66.25 189 VAL A O 1
ATOM 1573 N N . LYS A 1 190 ? 62.855 8.716 -78.118 1.00 67.38 190 LYS A N 1
ATOM 1574 C CA . LYS A 1 190 ? 63.029 9.313 -76.781 1.00 67.38 190 LYS A CA 1
ATOM 1575 C C . LYS A 1 190 ? 61.707 9.816 -76.206 1.00 67.38 190 LYS A C 1
ATOM 1577 O O . LYS A 1 190 ? 61.417 9.530 -75.050 1.00 67.38 190 LYS A O 1
ATOM 1582 N N . PHE A 1 191 ? 60.893 10.504 -77.003 1.00 66.62 191 PHE A N 1
ATOM 1583 C CA . PHE A 1 191 ? 59.579 10.994 -76.592 1.00 66.62 191 PHE A CA 1
ATOM 1584 C C . PHE A 1 191 ? 58.612 9.835 -76.314 1.00 66.62 191 PHE A C 1
ATOM 1586 O O . PHE A 1 191 ? 57.964 9.819 -75.274 1.00 66.62 191 PHE A O 1
ATOM 1593 N N . LYS A 1 192 ? 58.593 8.798 -77.164 1.00 69.56 192 LYS A N 1
ATOM 1594 C CA . LYS A 1 192 ? 57.831 7.558 -76.946 1.00 69.56 192 LYS A CA 1
ATOM 1595 C C . LYS A 1 192 ? 58.259 6.867 -75.654 1.00 69.56 192 LYS A C 1
ATOM 1597 O O . LYS A 1 192 ? 57.397 6.477 -74.875 1.00 69.56 192 LYS A O 1
ATOM 1602 N N . SER A 1 193 ? 59.563 6.761 -75.402 1.00 72.62 193 SER A N 1
ATOM 1603 C CA . SER A 1 193 ? 60.110 6.191 -74.166 1.00 72.62 193 SER A CA 1
ATOM 1604 C C . SER A 1 193 ? 59.704 7.009 -72.935 1.00 72.62 193 SER A C 1
ATOM 1606 O O . SER A 1 193 ? 59.227 6.442 -71.957 1.00 72.62 193 SER A O 1
ATOM 1608 N N . GLN A 1 194 ? 59.778 8.342 -73.003 1.00 71.31 194 GLN A N 1
ATOM 1609 C CA . GLN A 1 194 ? 59.324 9.235 -71.930 1.00 71.31 194 GLN A CA 1
ATOM 1610 C C . GLN A 1 194 ? 57.814 9.126 -71.676 1.00 71.31 194 GLN A C 1
ATOM 1612 O O . GLN A 1 194 ? 57.399 9.033 -70.523 1.00 71.31 194 GLN A O 1
ATOM 1617 N N . CYS A 1 195 ? 56.991 9.070 -72.727 1.00 70.00 195 CYS A N 1
ATOM 1618 C CA . CYS A 1 195 ? 55.552 8.844 -72.601 1.00 70.00 195 CYS A CA 1
ATOM 1619 C C . CYS A 1 195 ? 55.242 7.472 -71.991 1.00 70.00 195 CYS A C 1
ATOM 1621 O O . CYS A 1 195 ? 54.385 7.382 -71.116 1.00 70.00 195 CYS A O 1
ATOM 1623 N N . LEU A 1 196 ? 55.951 6.418 -72.404 1.00 72.38 196 LEU A N 1
ATOM 1624 C CA . LEU A 1 196 ? 55.821 5.077 -71.828 1.00 72.38 196 LEU A CA 1
ATOM 1625 C C . LEU A 1 196 ? 56.151 5.074 -70.336 1.00 72.38 196 LEU A C 1
ATOM 1627 O O . LEU A 1 196 ? 55.395 4.515 -69.545 1.00 72.38 196 LEU A O 1
ATOM 1631 N N . LEU A 1 197 ? 57.239 5.740 -69.950 1.00 76.38 197 LEU A N 1
ATOM 1632 C CA . LEU A 1 197 ? 57.682 5.816 -68.561 1.00 76.38 197 LEU A CA 1
ATOM 1633 C C . LEU A 1 197 ? 56.685 6.598 -67.694 1.00 76.38 197 LEU A C 1
ATOM 1635 O O . LEU A 1 197 ? 56.353 6.172 -66.590 1.00 76.38 197 LEU A O 1
ATOM 1639 N N . GLU A 1 198 ? 56.149 7.705 -68.209 1.00 76.38 198 GLU A N 1
ATOM 1640 C CA . GLU A 1 198 ? 55.138 8.512 -67.519 1.00 76.38 198 GLU A CA 1
ATOM 1641 C C . GLU A 1 198 ? 53.807 7.757 -67.369 1.00 76.38 198 GLU A C 1
ATOM 1643 O O . GLU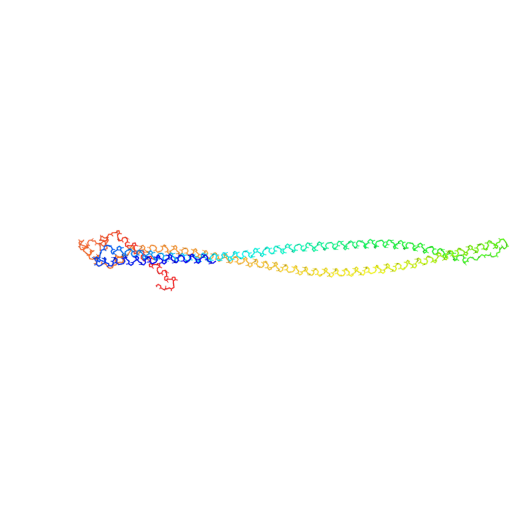 A 1 198 ? 53.198 7.763 -66.296 1.00 76.38 198 GLU A O 1
ATOM 1648 N N . VAL A 1 199 ? 53.373 7.036 -68.409 1.00 76.56 199 VAL A N 1
ATOM 1649 C CA . VAL A 1 199 ? 52.185 6.170 -68.355 1.00 76.56 199 VAL A CA 1
ATOM 1650 C C . VAL A 1 199 ? 52.385 5.036 -67.350 1.00 76.56 199 VAL A C 1
ATOM 1652 O O . VAL A 1 199 ? 51.498 4.781 -66.536 1.00 76.56 199 VAL A O 1
ATOM 1655 N N . GLN A 1 200 ? 53.559 4.403 -67.337 1.00 78.56 200 GLN A N 1
ATOM 1656 C CA . GLN A 1 200 ? 53.884 3.336 -66.392 1.00 78.56 200 GLN A CA 1
ATOM 1657 C C . GLN A 1 200 ? 53.937 3.850 -64.944 1.00 78.56 200 GLN A C 1
ATOM 1659 O O . GLN A 1 200 ? 53.411 3.204 -64.036 1.00 78.56 200 GLN A O 1
ATOM 1664 N N . ASN A 1 201 ? 54.490 5.043 -64.715 1.00 81.06 201 ASN A N 1
ATOM 1665 C CA . ASN A 1 201 ? 54.494 5.686 -63.400 1.00 81.06 201 ASN A CA 1
ATOM 1666 C C . ASN A 1 201 ? 53.077 6.016 -62.916 1.00 81.06 201 ASN A C 1
ATOM 1668 O O . ASN A 1 201 ? 52.747 5.768 -61.752 1.00 81.06 201 ASN A O 1
ATOM 1672 N N . ARG A 1 202 ? 52.212 6.527 -63.801 1.00 76.94 202 ARG A N 1
ATOM 1673 C CA . ARG A 1 202 ? 50.803 6.795 -63.477 1.00 76.94 202 ARG A CA 1
ATOM 1674 C C . ARG A 1 202 ? 50.026 5.517 -63.193 1.00 76.94 202 ARG A C 1
ATOM 1676 O O . ARG A 1 202 ? 49.282 5.487 -62.216 1.00 76.94 202 ARG A O 1
ATOM 1683 N N . PHE A 1 203 ? 50.245 4.465 -63.978 1.00 81.81 203 PHE A N 1
ATOM 1684 C CA . PHE A 1 203 ? 49.650 3.151 -63.748 1.00 81.81 203 PHE A CA 1
ATOM 1685 C C . PHE A 1 203 ? 50.053 2.585 -62.380 1.00 81.81 203 PHE A C 1
ATOM 1687 O O . PHE A 1 203 ? 49.194 2.214 -61.588 1.00 81.81 203 PHE A O 1
ATOM 1694 N N . ASN A 1 204 ? 51.344 2.626 -62.039 1.00 82.44 204 ASN A N 1
ATOM 1695 C CA . ASN A 1 204 ? 51.832 2.170 -60.736 1.00 82.44 204 ASN A CA 1
ATOM 1696 C C . ASN A 1 204 ? 51.252 2.985 -59.568 1.00 82.44 204 ASN A C 1
ATOM 1698 O O . ASN A 1 204 ? 50.986 2.434 -58.500 1.00 82.44 204 ASN A O 1
ATOM 1702 N N . LYS A 1 205 ? 51.045 4.296 -59.750 1.00 85.06 205 LYS A N 1
ATOM 1703 C CA . LYS A 1 205 ? 50.401 5.146 -58.739 1.00 85.06 205 LYS A CA 1
ATOM 1704 C C . LYS A 1 205 ? 48.925 4.782 -58.557 1.00 85.06 205 LYS A C 1
ATOM 1706 O O . LYS A 1 205 ? 48.488 4.654 -57.418 1.00 85.06 205 LYS A O 1
ATOM 1711 N N . LEU A 1 206 ? 48.193 4.578 -59.653 1.00 78.12 206 LEU A N 1
ATOM 1712 C CA . LEU A 1 206 ? 46.797 4.131 -59.633 1.00 78.12 206 LEU A CA 1
ATOM 1713 C C . LEU A 1 206 ? 46.653 2.765 -58.958 1.00 78.12 206 LEU A C 1
ATOM 1715 O O . LEU A 1 206 ? 45.822 2.628 -58.071 1.00 78.12 206 LEU A O 1
ATOM 1719 N N . LEU A 1 207 ? 47.522 1.805 -59.279 1.00 83.44 207 LEU A N 1
ATOM 1720 C CA . LEU A 1 207 ? 47.503 0.470 -58.677 1.00 83.44 207 LEU A CA 1
ATOM 1721 C C . LEU A 1 207 ? 47.720 0.507 -57.153 1.00 83.44 207 LEU A C 1
ATOM 1723 O O . LEU A 1 207 ? 47.070 -0.215 -56.395 1.00 83.44 207 LEU A O 1
ATOM 1727 N N . ARG A 1 208 ? 48.620 1.379 -56.675 1.00 87.56 208 ARG A N 1
ATOM 1728 C CA . ARG A 1 208 ? 48.835 1.584 -55.231 1.00 87.56 208 ARG A CA 1
ATOM 1729 C C . ARG A 1 208 ? 47.620 2.208 -54.551 1.00 87.56 208 ARG A C 1
ATOM 1731 O O . ARG A 1 208 ? 47.285 1.800 -53.444 1.00 87.56 208 ARG A O 1
ATOM 1738 N N . GLU A 1 209 ? 46.986 3.193 -55.180 1.00 79.19 209 GLU A N 1
ATOM 1739 C CA . GLU A 1 209 ? 45.770 3.816 -54.643 1.00 79.19 209 GLU A CA 1
ATOM 1740 C C . GLU A 1 209 ? 44.583 2.840 -54.652 1.00 79.19 209 GLU A C 1
ATOM 1742 O O . GLU A 1 209 ? 43.848 2.776 -53.671 1.00 79.19 209 GLU A O 1
ATOM 1747 N N . GLU A 1 210 ? 44.452 2.002 -55.682 1.00 77.31 210 GLU A N 1
ATOM 1748 C CA . GLU A 1 210 ? 43.455 0.928 -55.738 1.00 77.31 210 GLU A CA 1
ATOM 1749 C C . GLU A 1 210 ? 43.652 -0.077 -54.597 1.00 77.31 210 GLU A C 1
ATOM 1751 O O . GLU A 1 210 ? 42.703 -0.401 -53.886 1.00 77.31 210 GLU A O 1
ATOM 1756 N N . THR A 1 211 ? 44.894 -0.504 -54.349 1.00 83.25 211 THR A N 1
ATOM 1757 C CA . THR A 1 211 ? 45.196 -1.453 -53.265 1.00 83.25 211 THR A CA 1
ATOM 1758 C C . THR A 1 211 ? 44.864 -0.853 -51.895 1.00 83.25 211 THR A C 1
ATOM 1760 O O . THR A 1 211 ? 44.225 -1.506 -51.071 1.00 83.25 211 THR A O 1
ATOM 1763 N N . LYS A 1 212 ? 45.214 0.422 -51.658 1.00 82.88 212 LYS A N 1
ATOM 1764 C CA . LYS A 1 212 ? 44.826 1.134 -50.427 1.00 82.88 212 LYS A CA 1
ATOM 1765 C C . LYS A 1 212 ? 43.310 1.262 -50.290 1.00 82.88 212 LYS A C 1
ATOM 1767 O O . LYS A 1 212 ? 42.789 1.098 -49.191 1.00 82.88 212 LYS A O 1
ATOM 1772 N N . SER A 1 213 ? 42.603 1.550 -51.383 1.00 75.31 213 SER A N 1
ATOM 1773 C CA . SER A 1 213 ? 41.142 1.653 -51.378 1.00 75.31 213 SER A CA 1
ATOM 1774 C C . SER A 1 213 ? 40.492 0.317 -51.020 1.00 75.31 213 SER A C 1
ATOM 1776 O O . SER A 1 213 ? 39.573 0.294 -50.207 1.00 75.31 213 SER A O 1
ATOM 1778 N N . GLN A 1 214 ? 40.991 -0.793 -51.569 1.00 80.19 214 GLN A N 1
ATOM 1779 C CA . GLN A 1 214 ? 40.503 -2.136 -51.237 1.00 80.19 214 GLN A CA 1
ATOM 1780 C C . GLN A 1 214 ? 40.762 -2.493 -49.768 1.00 80.19 214 GLN A C 1
ATOM 1782 O O . GLN A 1 214 ? 39.934 -3.134 -49.122 1.00 80.19 214 GLN A O 1
ATOM 1787 N N . GLU A 1 215 ? 41.903 -2.080 -49.217 1.00 85.06 215 GLU A N 1
ATOM 1788 C CA . GLU A 1 215 ? 42.227 -2.327 -47.813 1.00 85.06 215 GLU A CA 1
ATOM 1789 C C . GLU A 1 215 ? 41.345 -1.506 -46.863 1.00 85.06 215 GLU A C 1
ATOM 1791 O O . GLU A 1 215 ? 40.820 -2.049 -45.890 1.00 85.06 215 GLU A O 1
ATOM 1796 N N . LEU A 1 216 ? 41.090 -0.237 -47.189 1.00 86.69 216 LEU A N 1
ATOM 1797 C CA . LEU A 1 216 ? 40.137 0.600 -46.456 1.00 86.69 216 LEU A CA 1
ATOM 1798 C C . LEU A 1 216 ? 38.710 0.045 -46.533 1.00 86.69 216 LEU A C 1
ATOM 1800 O O . LEU A 1 216 ? 38.019 0.020 -45.518 1.00 86.69 216 LEU A O 1
ATOM 1804 N N . GLU A 1 217 ? 38.275 -0.451 -47.693 1.00 79.00 217 GLU A N 1
ATOM 1805 C CA . GLU A 1 217 ? 36.956 -1.077 -47.853 1.00 79.00 217 GLU A CA 1
ATOM 1806 C C . GLU A 1 217 ? 36.811 -2.328 -46.973 1.00 79.00 217 GLU A C 1
ATOM 1808 O O . GLU A 1 217 ? 35.798 -2.495 -46.285 1.00 79.00 217 GLU A O 1
ATOM 1813 N N . LYS A 1 218 ? 37.848 -3.173 -46.909 1.00 86.38 218 LYS A N 1
ATOM 1814 C CA . LYS A 1 218 ? 37.876 -4.331 -46.001 1.00 86.38 218 LYS A CA 1
ATOM 1815 C C . LYS A 1 218 ? 37.816 -3.910 -44.534 1.00 86.38 218 LYS A C 1
ATOM 1817 O O . LYS A 1 218 ? 37.071 -4.509 -43.762 1.00 86.38 218 LYS A O 1
ATOM 1822 N N . GLN A 1 219 ? 38.570 -2.883 -44.142 1.00 86.19 219 GLN A N 1
ATOM 1823 C CA . GLN A 1 219 ? 38.545 -2.369 -42.769 1.00 86.19 219 GLN A CA 1
ATOM 1824 C C . GLN A 1 219 ? 37.164 -1.819 -42.394 1.00 86.19 219 GLN A C 1
ATOM 1826 O O . GLN A 1 219 ? 36.658 -2.145 -41.320 1.00 86.19 219 GLN A O 1
ATOM 1831 N N . LEU A 1 220 ? 36.531 -1.052 -43.287 1.00 82.25 220 LEU A N 1
ATOM 1832 C CA . LEU A 1 220 ? 35.195 -0.504 -43.056 1.00 82.25 220 LEU A CA 1
ATOM 1833 C C . LEU A 1 220 ? 34.142 -1.612 -42.939 1.00 82.25 220 LEU A C 1
ATOM 1835 O O . LEU A 1 220 ? 33.292 -1.561 -42.054 1.00 82.25 220 LEU A O 1
ATOM 1839 N N . THR A 1 221 ? 34.227 -2.632 -43.797 1.00 80.69 221 THR A N 1
ATOM 1840 C CA . THR A 1 221 ? 33.318 -3.789 -43.770 1.00 80.69 221 THR A CA 1
ATOM 1841 C C . THR A 1 221 ? 33.437 -4.539 -42.443 1.00 80.69 221 THR A C 1
ATOM 1843 O O . THR A 1 221 ? 32.431 -4.804 -41.791 1.00 80.69 221 THR A O 1
ATOM 1846 N N . ASN A 1 222 ? 34.664 -4.782 -41.972 1.00 88.69 222 ASN A N 1
ATOM 1847 C CA . ASN A 1 222 ? 34.892 -5.433 -40.681 1.00 88.69 222 ASN A CA 1
ATOM 1848 C C . ASN A 1 222 ? 34.343 -4.612 -39.501 1.00 88.69 222 ASN A C 1
ATOM 1850 O O . ASN A 1 222 ? 33.771 -5.180 -38.572 1.00 88.69 222 ASN A O 1
ATOM 1854 N N . GLN A 1 223 ? 34.503 -3.283 -39.522 1.00 84.06 223 GLN A N 1
ATOM 1855 C CA . GLN A 1 223 ? 33.934 -2.411 -38.488 1.00 84.06 223 GLN A CA 1
ATOM 1856 C C . GLN A 1 223 ? 32.402 -2.426 -38.519 1.00 84.06 223 GLN A C 1
ATOM 1858 O O . GLN A 1 223 ? 31.766 -2.514 -37.468 1.00 84.06 223 GLN A O 1
ATOM 1863 N N . PHE A 1 224 ? 31.808 -2.398 -39.713 1.00 87.25 224 PHE A N 1
ATOM 1864 C CA . PHE A 1 224 ? 30.362 -2.486 -39.883 1.00 87.25 224 PHE A CA 1
ATOM 1865 C C . PHE A 1 224 ? 29.806 -3.802 -39.325 1.00 87.25 224 PHE A C 1
ATOM 1867 O O . PHE A 1 224 ? 28.859 -3.779 -38.538 1.00 87.25 224 PHE A O 1
ATOM 1874 N N . ASP A 1 225 ? 30.434 -4.935 -39.645 1.00 91.00 225 ASP A N 1
ATOM 1875 C CA . ASP A 1 225 ? 30.014 -6.251 -39.155 1.00 91.00 225 ASP A CA 1
ATOM 1876 C C . ASP A 1 225 ? 30.108 -6.354 -37.624 1.00 91.00 225 ASP A C 1
ATOM 1878 O O . ASP A 1 225 ? 29.208 -6.897 -36.973 1.00 91.00 225 ASP A O 1
ATOM 1882 N N . GLN A 1 226 ? 31.159 -5.788 -37.021 1.00 89.06 226 GLN A N 1
ATOM 1883 C CA . GLN A 1 226 ? 31.312 -5.738 -35.563 1.00 89.06 226 GLN A CA 1
ATOM 1884 C C . GLN A 1 226 ? 30.208 -4.912 -34.896 1.00 89.06 226 GLN A C 1
ATOM 1886 O O . GLN A 1 226 ? 29.595 -5.373 -33.930 1.00 89.06 226 GLN A O 1
ATOM 1891 N N . ILE A 1 227 ? 29.912 -3.721 -35.423 1.00 87.75 227 ILE A N 1
ATOM 1892 C CA . ILE A 1 227 ? 28.834 -2.866 -34.908 1.00 87.75 227 ILE A CA 1
ATOM 1893 C C . ILE A 1 227 ? 27.484 -3.576 -35.062 1.00 87.75 227 ILE A C 1
ATOM 1895 O O . ILE A 1 227 ? 26.682 -3.608 -34.126 1.00 87.75 227 ILE A O 1
ATOM 1899 N N . GLN A 1 228 ? 27.243 -4.223 -36.203 1.00 88.44 228 GLN A N 1
ATOM 1900 C CA . GLN A 1 228 ? 26.005 -4.958 -36.443 1.00 88.44 228 GLN A CA 1
ATOM 1901 C C . GLN A 1 228 ? 25.829 -6.128 -35.460 1.00 88.44 228 GLN A C 1
ATOM 1903 O O . GLN A 1 228 ? 24.715 -6.386 -34.993 1.00 88.44 228 GLN A O 1
ATOM 1908 N N . GLN A 1 229 ? 26.912 -6.826 -35.103 1.00 90.12 229 GLN A N 1
ATOM 1909 C CA . GLN A 1 229 ? 26.878 -7.857 -34.063 1.00 90.12 229 GLN A CA 1
ATOM 1910 C C . GLN A 1 229 ? 26.586 -7.276 -32.676 1.00 90.12 229 GLN A C 1
ATOM 1912 O O . GLN A 1 229 ? 25.754 -7.834 -31.958 1.00 90.12 229 GLN A O 1
ATOM 1917 N N . GLN A 1 230 ? 27.208 -6.152 -32.309 1.00 89.56 230 GLN A N 1
ATOM 1918 C CA . GLN A 1 230 ? 26.952 -5.490 -31.025 1.00 89.56 230 GLN A CA 1
ATOM 1919 C C . GLN A 1 230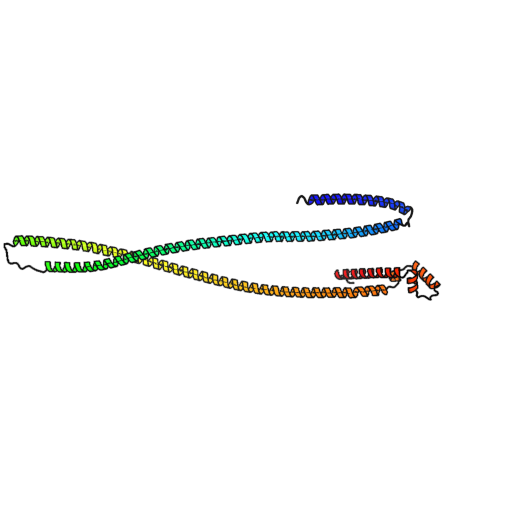 ? 25.489 -5.052 -30.890 1.00 89.56 230 GLN A C 1
ATOM 1921 O O . GLN A 1 230 ? 24.876 -5.280 -29.846 1.00 89.56 230 GLN A O 1
ATOM 1926 N N . ILE A 1 231 ? 24.895 -4.504 -31.956 1.00 88.56 231 ILE A N 1
ATOM 1927 C CA . ILE A 1 231 ? 23.474 -4.130 -31.977 1.00 88.56 231 ILE A CA 1
ATOM 1928 C C . ILE A 1 231 ? 22.592 -5.362 -31.758 1.00 88.56 231 ILE A C 1
ATOM 1930 O O . ILE A 1 231 ? 21.735 -5.351 -30.877 1.00 88.56 231 ILE A O 1
ATOM 1934 N N . LYS A 1 232 ? 22.841 -6.464 -32.480 1.00 91.56 232 LYS A N 1
ATOM 1935 C CA . LYS A 1 232 ? 22.072 -7.710 -32.305 1.00 91.56 232 LYS A CA 1
ATOM 1936 C C . LYS A 1 232 ? 22.158 -8.256 -30.877 1.00 91.56 232 LYS A C 1
ATOM 1938 O O . LYS A 1 232 ? 21.154 -8.729 -30.344 1.00 91.56 232 LYS A O 1
ATOM 1943 N N . GLN A 1 233 ? 23.333 -8.187 -30.249 1.00 91.31 233 GLN A N 1
ATOM 1944 C CA . GLN A 1 233 ? 23.513 -8.605 -28.855 1.00 91.31 233 GLN A CA 1
ATOM 1945 C C . GLN A 1 233 ? 22.749 -7.694 -27.886 1.00 91.31 233 GLN A C 1
ATOM 1947 O O . GLN A 1 233 ? 22.065 -8.191 -26.988 1.00 91.31 233 GLN A O 1
ATOM 1952 N N . ARG A 1 234 ? 22.815 -6.372 -28.087 1.00 91.88 234 ARG A N 1
ATOM 1953 C CA . ARG A 1 234 ? 22.099 -5.393 -27.258 1.00 91.88 234 ARG A CA 1
ATOM 1954 C C . ARG A 1 234 ? 20.581 -5.546 -27.385 1.00 91.88 234 ARG A C 1
ATOM 1956 O O . ARG A 1 234 ? 19.889 -5.526 -26.368 1.00 91.88 234 ARG A O 1
ATOM 1963 N N . ASP A 1 235 ? 20.074 -5.783 -28.591 1.00 90.19 235 ASP A N 1
ATOM 1964 C CA . ASP A 1 235 ? 18.652 -6.043 -28.843 1.00 90.19 235 ASP A CA 1
ATOM 1965 C C . ASP A 1 235 ? 18.172 -7.321 -28.151 1.00 90.19 235 ASP A C 1
ATOM 1967 O O . ASP A 1 235 ? 17.109 -7.329 -27.525 1.00 90.19 235 ASP A O 1
ATOM 1971 N N . ALA A 1 236 ? 18.959 -8.400 -28.214 1.00 90.88 236 ALA A N 1
ATOM 1972 C CA . ALA A 1 236 ? 18.641 -9.645 -27.519 1.00 90.88 236 ALA A CA 1
ATOM 1973 C C . ALA A 1 236 ? 18.603 -9.450 -25.992 1.00 90.88 236 ALA A C 1
ATOM 1975 O O . ALA A 1 236 ? 17.654 -9.888 -25.336 1.00 90.88 236 ALA A O 1
ATOM 1976 N N . ALA A 1 237 ? 19.583 -8.735 -25.431 1.00 90.88 237 ALA A N 1
ATOM 1977 C CA . ALA A 1 237 ? 19.622 -8.411 -24.005 1.00 90.88 237 ALA A CA 1
ATOM 1978 C C . ALA A 1 237 ? 18.436 -7.527 -23.577 1.00 90.88 237 ALA A C 1
ATOM 1980 O O . ALA A 1 237 ? 17.828 -7.764 -22.530 1.00 90.88 237 ALA A O 1
ATOM 1981 N N . SER A 1 238 ? 18.067 -6.543 -24.401 1.00 88.00 238 SER A N 1
ATOM 1982 C CA . SER A 1 238 ? 16.912 -5.673 -24.160 1.00 88.00 238 SER A CA 1
ATOM 1983 C C . SER A 1 238 ? 15.602 -6.467 -24.152 1.00 88.00 238 SER A C 1
ATOM 1985 O O . SER A 1 238 ? 14.832 -6.371 -23.196 1.00 88.00 238 SER A O 1
ATOM 1987 N N . LYS A 1 239 ? 15.383 -7.343 -25.144 1.00 91.12 239 LYS A N 1
ATOM 1988 C CA . LYS A 1 239 ? 14.199 -8.221 -25.207 1.00 91.12 239 LYS A CA 1
ATOM 1989 C C . LYS A 1 239 ? 14.083 -9.147 -23.995 1.00 91.12 239 LYS A C 1
ATOM 1991 O O . LYS A 1 239 ? 12.989 -9.299 -23.449 1.00 91.12 239 LYS A O 1
ATOM 1996 N N . ALA A 1 240 ? 15.196 -9.723 -23.539 1.00 92.62 240 ALA A N 1
ATOM 1997 C CA . ALA A 1 240 ? 15.213 -10.556 -22.336 1.00 92.62 240 ALA A CA 1
ATOM 1998 C C . ALA A 1 240 ? 14.836 -9.751 -21.079 1.00 92.62 240 ALA A C 1
ATOM 2000 O O . ALA A 1 240 ? 14.047 -10.211 -20.252 1.00 92.62 240 ALA A O 1
ATOM 2001 N N . LYS A 1 241 ? 15.348 -8.520 -20.958 1.00 92.50 241 LYS A N 1
ATOM 2002 C CA . LYS A 1 241 ? 15.027 -7.631 -19.837 1.00 92.50 241 LYS A CA 1
ATOM 2003 C C . LYS A 1 241 ? 13.563 -7.192 -19.843 1.00 92.50 241 LYS A C 1
ATOM 2005 O O . LYS A 1 241 ? 12.944 -7.191 -18.784 1.00 92.50 241 LYS A O 1
ATOM 2010 N N . ILE A 1 242 ? 13.012 -6.861 -21.011 1.00 89.62 242 ILE A N 1
ATOM 2011 C CA . ILE A 1 242 ? 11.588 -6.529 -21.170 1.00 89.62 242 ILE A CA 1
ATOM 2012 C C . ILE A 1 242 ? 10.725 -7.716 -20.740 1.00 89.62 242 ILE A C 1
ATOM 2014 O O . ILE A 1 242 ? 9.871 -7.545 -19.880 1.00 89.62 242 ILE A O 1
ATOM 2018 N N . SER A 1 243 ? 11.026 -8.925 -21.223 1.00 91.31 243 SER A N 1
ATOM 2019 C CA . SER A 1 243 ? 10.272 -10.136 -20.857 1.00 91.31 243 SER A CA 1
ATOM 2020 C C . SER A 1 243 ? 10.303 -10.400 -19.343 1.00 91.31 243 SER A C 1
ATOM 2022 O O . SER A 1 243 ? 9.293 -10.751 -18.737 1.00 91.31 243 SER A O 1
ATOM 2024 N N . SER A 1 244 ? 11.457 -10.184 -18.698 1.00 94.56 244 SER A N 1
ATOM 2025 C CA . SER A 1 244 ? 11.583 -10.310 -17.240 1.00 94.56 244 SER A CA 1
ATOM 2026 C C . SER A 1 244 ? 10.762 -9.257 -16.488 1.00 94.56 244 SER A C 1
ATOM 2028 O O . SER A 1 244 ? 10.128 -9.580 -15.483 1.00 94.56 244 SER A O 1
ATOM 2030 N N . LEU A 1 245 ? 10.742 -8.011 -16.969 1.00 90.88 245 LEU A N 1
ATOM 2031 C CA . LEU A 1 245 ? 9.931 -6.943 -16.382 1.00 90.88 245 LEU A CA 1
ATOM 2032 C C . LEU A 1 245 ? 8.431 -7.194 -16.568 1.00 90.88 245 LEU A C 1
ATOM 2034 O O . LEU A 1 245 ? 7.668 -6.972 -15.632 1.00 90.88 245 LEU A O 1
ATOM 2038 N N . GLU A 1 246 ? 8.008 -7.694 -17.727 1.00 91.69 246 GLU A N 1
ATOM 2039 C CA . GLU A 1 246 ? 6.617 -8.081 -17.990 1.00 91.69 246 GLU A CA 1
ATOM 2040 C C . GLU A 1 246 ? 6.162 -9.205 -17.052 1.00 91.69 246 GLU A C 1
ATOM 2042 O O . GLU A 1 246 ? 5.078 -9.123 -16.469 1.00 91.69 246 GLU A O 1
ATOM 2047 N N . GLN A 1 247 ? 7.013 -10.211 -16.820 1.00 91.81 247 GLN A N 1
ATOM 2048 C CA . GLN A 1 247 ? 6.731 -11.266 -15.848 1.00 91.81 247 GLN A CA 1
ATOM 2049 C C . GLN A 1 247 ? 6.582 -10.699 -14.428 1.00 91.81 247 GLN A C 1
ATOM 2051 O O . GLN A 1 247 ? 5.597 -10.992 -13.748 1.00 91.81 247 GLN A O 1
ATOM 2056 N N . GLN A 1 248 ? 7.516 -9.849 -13.989 1.00 93.31 248 GLN A N 1
ATOM 2057 C CA . GLN A 1 248 ? 7.430 -9.205 -12.673 1.00 93.31 248 GLN A CA 1
ATOM 2058 C C . GLN A 1 248 ? 6.160 -8.362 -12.541 1.00 93.31 248 GLN A C 1
ATOM 2060 O O . GLN A 1 248 ? 5.501 -8.404 -11.503 1.00 93.31 248 GLN A O 1
ATOM 2065 N N . PHE A 1 249 ? 5.788 -7.623 -13.587 1.00 89.56 249 PHE A N 1
ATOM 2066 C CA . PHE A 1 249 ? 4.565 -6.829 -13.601 1.00 89.56 249 PHE A CA 1
ATOM 2067 C C . PHE A 1 249 ? 3.329 -7.719 -13.441 1.00 89.56 249 PHE A C 1
ATOM 2069 O O . PHE A 1 249 ? 2.502 -7.452 -12.574 1.00 89.56 249 PHE A O 1
ATOM 2076 N N . SER A 1 250 ? 3.252 -8.830 -14.179 1.00 92.12 250 SER A N 1
ATOM 2077 C CA . SER A 1 250 ? 2.161 -9.802 -14.044 1.00 92.12 250 SER A CA 1
ATOM 2078 C C . SER A 1 250 ? 2.070 -10.398 -12.633 1.00 92.12 250 SER A C 1
ATOM 2080 O O . SER A 1 250 ? 0.970 -10.581 -12.104 1.00 92.12 250 SER A O 1
ATOM 2082 N N . GLU A 1 251 ? 3.205 -10.697 -11.996 1.00 93.31 251 GLU A N 1
ATOM 2083 C CA . GLU A 1 251 ? 3.242 -11.188 -10.614 1.00 93.31 251 GLU A CA 1
ATOM 2084 C C . GLU A 1 251 ? 2.764 -10.126 -9.615 1.00 93.31 251 GLU A C 1
ATOM 2086 O O . GLU A 1 251 ? 2.031 -10.442 -8.671 1.00 93.31 251 GLU A O 1
ATOM 2091 N N . PHE A 1 252 ? 3.154 -8.865 -9.817 1.00 92.75 252 PHE A N 1
ATOM 2092 C CA . PHE A 1 252 ? 2.686 -7.746 -9.004 1.00 92.75 252 PHE A CA 1
ATOM 2093 C C . PHE A 1 252 ? 1.184 -7.517 -9.160 1.00 92.75 252 PHE A C 1
ATOM 2095 O O . PHE A 1 252 ? 0.500 -7.400 -8.144 1.00 92.75 252 PHE A O 1
ATOM 2102 N N . THR A 1 253 ? 0.657 -7.530 -10.384 1.00 91.69 253 THR A N 1
ATOM 2103 C CA . THR A 1 253 ? -0.785 -7.414 -10.642 1.00 91.69 253 THR A CA 1
ATOM 2104 C C . THR A 1 253 ? -1.557 -8.520 -9.925 1.00 91.69 253 THR A C 1
ATOM 2106 O O . THR A 1 253 ? -2.468 -8.225 -9.158 1.00 91.69 253 THR A O 1
ATOM 2109 N N . SER A 1 254 ? -1.114 -9.779 -10.029 1.00 93.12 254 SER A N 1
ATOM 2110 C CA . SER A 1 254 ? -1.760 -10.892 -9.317 1.00 93.12 254 SER A CA 1
ATOM 2111 C C . SER A 1 254 ? -1.746 -10.719 -7.791 1.00 93.12 254 SER A C 1
ATOM 2113 O O . SER A 1 254 ? -2.713 -11.068 -7.111 1.00 93.12 254 SER A O 1
ATOM 2115 N N . LYS A 1 255 ? -0.662 -10.177 -7.219 1.00 92.06 255 LYS A N 1
ATOM 2116 C CA . LYS A 1 255 ? -0.598 -9.874 -5.778 1.00 92.06 255 LYS A CA 1
ATOM 2117 C C . LYS A 1 255 ? -1.569 -8.761 -5.387 1.00 92.06 255 LYS A C 1
ATOM 2119 O O . LYS A 1 255 ? -2.193 -8.870 -4.333 1.00 92.06 255 LYS A O 1
ATOM 2124 N N . VAL A 1 256 ? -1.698 -7.720 -6.209 1.00 92.50 256 VAL A N 1
ATOM 2125 C CA . VAL A 1 256 ? -2.648 -6.622 -5.982 1.00 92.50 256 VAL A CA 1
ATOM 2126 C C . VAL A 1 256 ? -4.082 -7.143 -6.001 1.00 92.50 256 VAL A C 1
ATOM 2128 O O . VAL A 1 256 ? -4.807 -6.893 -5.041 1.00 92.50 256 VAL A O 1
ATOM 2131 N N . ASP A 1 257 ? -4.451 -7.958 -6.989 1.00 94.12 257 ASP A N 1
ATOM 2132 C CA . ASP A 1 257 ? -5.798 -8.537 -7.082 1.00 94.12 257 ASP A CA 1
ATOM 2133 C C . ASP A 1 257 ? -6.134 -9.400 -5.856 1.00 94.12 257 ASP A C 1
ATOM 2135 O O . ASP A 1 257 ? -7.220 -9.301 -5.284 1.00 94.12 257 ASP A O 1
ATOM 2139 N N . LYS A 1 258 ? -5.177 -10.213 -5.384 1.00 92.25 258 LYS A N 1
ATOM 2140 C CA . LYS A 1 258 ? -5.342 -11.007 -4.154 1.00 92.25 258 LYS A CA 1
ATOM 2141 C C . LYS A 1 258 ? -5.522 -10.132 -2.915 1.00 92.25 258 LYS A C 1
ATOM 2143 O O . LYS A 1 258 ? -6.354 -10.451 -2.068 1.00 92.25 258 LYS A O 1
ATOM 2148 N N . MET A 1 259 ? -4.754 -9.048 -2.789 1.00 91.25 259 MET A N 1
ATOM 2149 C CA . MET A 1 259 ? -4.911 -8.104 -1.675 1.00 91.25 259 MET A CA 1
ATOM 2150 C C . MET A 1 259 ? -6.257 -7.382 -1.735 1.00 91.25 259 MET A C 1
ATOM 2152 O O . MET A 1 259 ? -6.880 -7.187 -0.694 1.00 91.25 259 MET A O 1
ATOM 2156 N N . GLN A 1 260 ? -6.724 -7.024 -2.931 1.00 93.00 260 GLN A N 1
ATOM 2157 C CA . GLN A 1 260 ? -8.019 -6.383 -3.120 1.00 93.00 260 GLN A CA 1
ATOM 2158 C C . GLN A 1 260 ? -9.166 -7.320 -2.725 1.00 93.00 260 GLN A C 1
ATOM 2160 O O . GLN A 1 260 ? -9.989 -6.937 -1.896 1.00 93.00 260 GLN A O 1
ATOM 2165 N N . MET A 1 261 ? -9.151 -8.571 -3.200 1.00 91.06 261 MET A N 1
ATOM 2166 C CA . MET A 1 261 ? -10.113 -9.595 -2.771 1.00 91.06 261 MET A CA 1
ATOM 2167 C C . MET A 1 261 ? -10.073 -9.823 -1.253 1.00 91.06 261 MET A C 1
ATOM 2169 O O . MET A 1 261 ? -11.117 -9.892 -0.608 1.00 91.06 261 MET A O 1
ATOM 2173 N N . GLY A 1 262 ? -8.878 -9.893 -0.655 1.00 93.62 262 GLY A N 1
ATOM 2174 C CA . GLY A 1 262 ? -8.733 -10.023 0.797 1.00 93.62 262 GLY A CA 1
ATOM 2175 C C . GLY A 1 262 ? -9.355 -8.849 1.556 1.00 93.62 262 GLY A C 1
ATOM 2176 O O . GLY A 1 262 ? -10.059 -9.052 2.542 1.00 93.62 262 GLY A O 1
ATOM 2177 N N . ASN A 1 263 ? -9.149 -7.621 1.078 1.00 90.19 263 ASN A N 1
ATOM 2178 C CA . ASN A 1 263 ? -9.719 -6.420 1.686 1.00 90.19 263 ASN A CA 1
ATOM 2179 C C . ASN A 1 263 ? -11.253 -6.378 1.566 1.00 90.19 263 ASN A C 1
ATOM 2181 O O . ASN A 1 263 ? -11.938 -5.992 2.512 1.00 90.19 263 ASN A O 1
ATOM 2185 N N . GLU A 1 264 ? -11.804 -6.815 0.432 1.00 93.56 264 GLU A N 1
ATOM 2186 C CA . GLU A 1 264 ? -13.252 -6.951 0.243 1.00 93.56 264 GLU A CA 1
ATOM 2187 C C . GLU A 1 264 ? -13.851 -7.976 1.215 1.00 93.56 264 GLU A C 1
ATOM 2189 O O . GLU A 1 264 ? -14.855 -7.678 1.865 1.00 93.56 264 GLU A O 1
ATOM 2194 N N . MET A 1 265 ? -13.196 -9.130 1.402 1.00 92.88 265 MET A N 1
ATOM 2195 C CA . MET A 1 265 ? -13.614 -10.125 2.396 1.00 92.88 265 MET A CA 1
ATOM 2196 C C . MET A 1 265 ? -13.572 -9.572 3.825 1.00 92.88 265 MET A C 1
ATOM 2198 O O . MET A 1 265 ? -14.556 -9.690 4.554 1.00 92.88 265 MET A O 1
ATOM 2202 N N . PHE A 1 266 ? -12.483 -8.903 4.220 1.00 92.50 266 PHE A N 1
ATOM 2203 C CA . PHE A 1 266 ? -12.391 -8.277 5.545 1.00 92.50 266 PHE A CA 1
ATOM 2204 C C . PHE A 1 266 ? -13.470 -7.211 5.765 1.00 92.50 266 PHE A C 1
ATOM 2206 O O . PHE A 1 266 ? -14.009 -7.090 6.866 1.00 92.50 266 PHE A O 1
ATOM 2213 N N . SER A 1 267 ? -13.809 -6.443 4.728 1.00 93.00 267 SER A N 1
ATOM 2214 C CA . SER A 1 267 ? -14.874 -5.441 4.793 1.00 93.00 267 SER A CA 1
ATOM 2215 C C . SER A 1 267 ? -16.246 -6.091 5.008 1.00 93.00 267 SER A C 1
ATOM 2217 O O . SER A 1 267 ? -17.007 -5.643 5.869 1.00 93.00 267 SER A O 1
ATOM 2219 N N . GLN A 1 268 ? -16.539 -7.190 4.303 1.00 93.81 268 GLN A N 1
ATOM 2220 C CA . GLN A 1 268 ? -17.765 -7.974 4.502 1.00 93.81 268 GLN A CA 1
ATOM 2221 C C . GLN A 1 268 ? -17.844 -8.569 5.915 1.00 93.81 268 GLN A C 1
ATOM 2223 O O . GLN A 1 268 ? -18.866 -8.415 6.588 1.00 93.81 268 GLN A O 1
ATOM 2228 N N . ASP A 1 269 ? -16.763 -9.177 6.408 1.00 93.75 269 ASP A N 1
ATOM 2229 C CA . ASP A 1 269 ? -16.702 -9.726 7.769 1.00 93.75 269 ASP A CA 1
ATOM 2230 C C . ASP A 1 269 ? -16.940 -8.645 8.829 1.00 93.75 269 ASP A C 1
ATOM 2232 O O . ASP A 1 269 ? -17.680 -8.857 9.798 1.00 93.75 269 ASP A O 1
ATOM 2236 N N . ASN A 1 270 ? -16.363 -7.458 8.628 1.00 92.69 270 ASN A N 1
ATOM 2237 C CA . ASN A 1 270 ? -16.558 -6.325 9.523 1.00 92.69 270 ASN A CA 1
ATOM 2238 C C . ASN A 1 270 ? -18.018 -5.836 9.509 1.00 92.69 270 ASN A C 1
ATOM 2240 O O . ASN A 1 270 ? -18.607 -5.612 10.567 1.00 92.69 270 ASN A O 1
ATOM 2244 N N . GLN A 1 271 ? -18.655 -5.748 8.336 1.00 93.56 271 GLN A N 1
ATOM 2245 C CA . GLN A 1 271 ? -20.083 -5.415 8.237 1.00 93.56 271 GLN A CA 1
ATOM 2246 C C . GLN A 1 271 ? -20.963 -6.435 8.975 1.00 93.56 271 GLN A C 1
ATOM 2248 O O . GLN A 1 271 ? -21.867 -6.047 9.719 1.00 93.56 271 GLN A O 1
ATOM 2253 N N . ILE A 1 272 ? -20.670 -7.734 8.849 1.00 94.62 272 ILE A N 1
ATOM 2254 C CA . ILE A 1 272 ? -21.386 -8.793 9.575 1.00 94.62 272 ILE A CA 1
ATOM 2255 C C . ILE A 1 272 ? -21.198 -8.644 11.092 1.00 94.62 272 ILE A C 1
ATOM 2257 O O . ILE A 1 272 ? -22.158 -8.803 11.853 1.00 94.62 272 ILE A O 1
ATOM 2261 N N . GLN A 1 273 ? -19.986 -8.332 11.563 1.00 93.06 273 GLN A N 1
ATOM 2262 C CA . GLN A 1 273 ? -19.741 -8.081 12.987 1.00 93.06 273 GLN A CA 1
ATOM 2263 C C . GLN A 1 273 ? -20.509 -6.861 13.501 1.00 93.06 273 GLN A C 1
ATOM 2265 O O . GLN A 1 273 ? -21.112 -6.939 14.574 1.00 93.06 273 GLN A O 1
ATOM 2270 N N . ILE A 1 274 ? -20.549 -5.769 12.735 1.00 93.88 274 ILE A N 1
ATOM 2271 C CA . ILE A 1 274 ? -21.323 -4.570 13.079 1.00 93.88 274 ILE A CA 1
ATOM 2272 C C . ILE A 1 274 ? -22.815 -4.906 13.197 1.00 93.88 274 ILE A C 1
ATOM 2274 O O . ILE A 1 274 ? -23.441 -4.534 14.189 1.00 93.88 274 ILE A O 1
ATOM 2278 N N . LEU A 1 275 ? -23.378 -5.671 12.255 1.00 94.12 275 LEU A N 1
ATOM 2279 C CA . LEU A 1 275 ? -24.775 -6.121 12.326 1.00 94.12 275 LEU A CA 1
ATOM 2280 C C . LEU A 1 275 ? -25.043 -6.968 13.580 1.00 94.12 275 LEU A C 1
ATOM 2282 O O . LEU A 1 275 ? -26.032 -6.746 14.280 1.00 94.12 275 LEU A O 1
ATOM 2286 N N . LYS A 1 276 ? -24.138 -7.893 13.926 1.00 94.94 276 LYS A N 1
ATOM 2287 C CA . LYS A 1 276 ? -24.240 -8.694 15.161 1.00 94.94 276 LYS A CA 1
ATOM 2288 C C . LYS A 1 276 ? -24.184 -7.829 16.422 1.00 94.94 276 LYS A C 1
ATOM 2290 O O . LYS A 1 276 ? -24.922 -8.087 17.373 1.00 94.94 276 LYS A O 1
ATOM 2295 N N . LEU A 1 277 ? -23.317 -6.817 16.452 1.00 93.62 277 LEU A N 1
ATOM 2296 C CA . LEU A 1 277 ? -23.231 -5.870 17.567 1.00 93.62 277 LEU A CA 1
ATOM 2297 C C . LEU A 1 277 ? -24.498 -5.020 17.682 1.00 93.62 277 LEU A C 1
ATOM 2299 O O . LEU A 1 277 ? -24.993 -4.815 18.792 1.00 93.62 277 LEU A O 1
ATOM 2303 N N . HIS A 1 278 ? -25.059 -4.578 16.557 1.00 93.75 278 HIS A N 1
ATOM 2304 C CA . HIS A 1 278 ? -26.325 -3.855 16.542 1.00 93.75 278 HIS A CA 1
ATOM 2305 C C . HIS A 1 278 ? -27.463 -4.720 17.097 1.00 93.75 278 HIS A C 1
ATOM 2307 O O . HIS A 1 278 ? -28.219 -4.249 17.949 1.00 93.75 278 HIS A O 1
ATOM 2313 N N . GLN A 1 279 ? -27.557 -5.989 16.687 1.00 92.75 279 GLN A N 1
ATOM 2314 C CA . GLN A 1 279 ? -28.558 -6.914 17.222 1.00 92.75 279 GLN A CA 1
ATOM 2315 C C . GLN A 1 279 ? -28.419 -7.067 18.743 1.00 92.75 279 GLN A C 1
ATOM 2317 O O . GLN A 1 279 ? -29.384 -6.869 19.475 1.00 92.75 279 GLN A O 1
ATOM 2322 N N . LYS A 1 280 ? -27.199 -7.313 19.240 1.00 93.06 280 LYS A N 1
ATOM 2323 C CA . LYS A 1 280 ? -26.947 -7.412 20.688 1.00 93.06 280 LYS A CA 1
ATOM 2324 C C . LYS A 1 280 ? -27.299 -6.130 21.442 1.00 93.06 280 LYS A C 1
ATOM 2326 O O . LYS A 1 280 ? -27.783 -6.192 22.567 1.00 93.06 280 LYS A O 1
ATOM 2331 N N . THR A 1 281 ? -27.052 -4.971 20.840 1.00 91.56 281 THR A N 1
ATOM 2332 C CA . THR A 1 281 ? -27.395 -3.675 21.442 1.00 91.56 281 THR A CA 1
ATOM 2333 C C . THR A 1 281 ? -28.910 -3.509 21.559 1.00 91.56 281 THR A C 1
ATOM 2335 O O . THR A 1 281 ? -29.402 -3.039 22.584 1.00 91.56 281 THR A O 1
ATOM 2338 N N . GLN A 1 282 ? -29.660 -3.953 20.550 1.00 92.31 282 GLN A N 1
ATOM 2339 C CA . GLN A 1 282 ? -31.120 -3.964 20.592 1.00 92.31 282 GLN A CA 1
ATOM 2340 C C . GLN A 1 282 ? -31.652 -4.940 21.650 1.00 92.31 282 GLN A C 1
ATOM 2342 O O . GLN A 1 282 ? -32.536 -4.574 22.424 1.00 92.31 282 GLN A O 1
ATOM 2347 N N . ASP A 1 283 ? -31.073 -6.137 21.752 1.00 91.38 283 ASP A N 1
ATOM 2348 C CA . ASP A 1 283 ? -31.435 -7.113 22.785 1.00 91.38 283 ASP A CA 1
ATOM 2349 C C . ASP A 1 283 ? -31.194 -6.547 24.195 1.00 91.38 283 ASP A C 1
ATOM 2351 O O . ASP A 1 283 ? -32.061 -6.644 25.064 1.00 91.38 283 ASP A O 1
ATOM 2355 N N . LEU A 1 284 ? -30.056 -5.877 24.415 1.00 88.75 284 LEU A N 1
ATOM 2356 C CA . LEU A 1 284 ? -29.759 -5.190 25.676 1.00 88.75 284 LEU A CA 1
ATOM 2357 C C . LEU A 1 284 ? -30.770 -4.079 25.983 1.00 88.75 284 LEU A C 1
ATOM 2359 O O . LEU A 1 284 ? -31.210 -3.955 27.125 1.00 88.75 284 LEU A O 1
ATOM 2363 N N . SER A 1 285 ? -31.181 -3.305 24.977 1.00 91.19 285 SER A N 1
ATOM 2364 C CA . SER A 1 285 ? -32.205 -2.265 25.135 1.00 91.19 285 SER A CA 1
ATOM 2365 C C . SER A 1 285 ? -33.571 -2.850 25.522 1.00 91.19 285 SER A C 1
ATOM 2367 O O . SER A 1 285 ? -34.249 -2.326 26.414 1.00 91.19 285 SER A O 1
ATOM 2369 N N . ASN A 1 286 ? -33.951 -3.983 24.924 1.00 89.38 286 ASN A N 1
ATOM 2370 C CA . ASN A 1 286 ? -35.176 -4.707 25.268 1.00 89.38 286 ASN A CA 1
ATOM 2371 C C . ASN A 1 286 ? -35.133 -5.225 26.711 1.00 89.38 286 ASN A C 1
ATOM 2373 O O . ASN A 1 286 ? -36.090 -5.039 27.464 1.00 89.38 286 ASN A O 1
ATOM 2377 N N . VAL A 1 287 ? -34.010 -5.824 27.121 1.00 85.69 287 VAL A N 1
ATOM 2378 C CA . VAL A 1 287 ? -33.802 -6.290 28.500 1.00 85.69 287 VAL A CA 1
ATOM 2379 C C . VAL A 1 287 ? -33.868 -5.123 29.482 1.00 85.69 287 VAL A C 1
ATOM 2381 O O . VAL A 1 287 ? -34.568 -5.209 30.488 1.00 85.69 287 VAL A O 1
ATOM 2384 N N . GLN A 1 288 ? -33.209 -4.004 29.181 1.00 85.50 288 GLN A N 1
ATOM 2385 C CA . GLN A 1 288 ? -33.253 -2.807 30.020 1.00 85.50 288 GLN A CA 1
ATOM 2386 C C . GLN A 1 288 ? -34.685 -2.273 30.174 1.00 85.50 288 GLN A C 1
ATOM 2388 O O . GLN A 1 288 ? -35.100 -1.917 31.278 1.00 85.50 288 GLN A O 1
ATOM 2393 N N . SER A 1 289 ? -35.459 -2.263 29.088 1.00 88.06 289 SER A N 1
ATOM 2394 C CA . SER A 1 289 ? -36.867 -1.854 29.108 1.00 88.06 289 SER A CA 1
ATOM 2395 C C . SER A 1 289 ? -37.724 -2.807 29.947 1.00 88.06 289 SER A C 1
ATOM 2397 O O . SER A 1 289 ? -38.537 -2.361 30.756 1.00 88.06 289 SER A O 1
ATOM 2399 N N . ALA A 1 290 ? -37.502 -4.120 29.828 1.00 82.94 290 ALA A N 1
ATOM 2400 C CA . ALA A 1 290 ? -38.177 -5.121 30.650 1.00 82.94 290 ALA A CA 1
ATOM 2401 C C . ALA A 1 29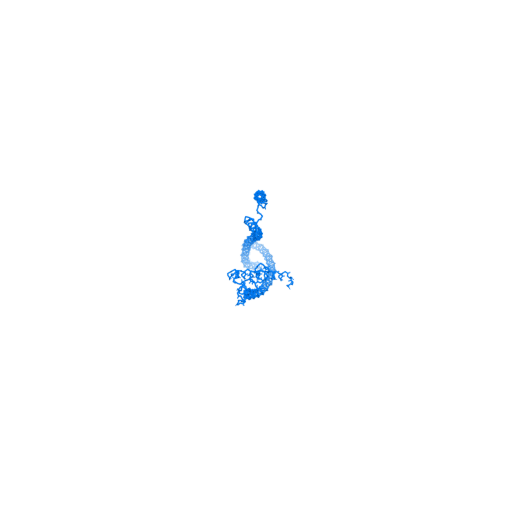0 ? -37.848 -4.957 32.144 1.00 82.94 290 ALA A C 1
ATOM 2403 O O . ALA A 1 290 ? -38.756 -4.997 32.974 1.00 82.94 290 ALA A O 1
ATOM 2404 N N . ILE A 1 291 ? -36.577 -4.709 32.485 1.00 78.12 291 ILE A N 1
ATOM 2405 C CA . ILE A 1 291 ? -36.137 -4.427 33.860 1.00 78.12 291 ILE A CA 1
ATOM 2406 C C . ILE A 1 291 ? -36.829 -3.173 34.396 1.00 78.12 291 ILE A C 1
ATOM 2408 O O . ILE A 1 291 ? -37.350 -3.195 35.509 1.00 78.12 291 ILE A O 1
ATOM 2412 N N . LYS A 1 292 ? -36.888 -2.094 33.607 1.00 82.06 292 LYS A N 1
ATOM 2413 C CA . LYS A 1 292 ? -37.575 -0.861 34.009 1.00 82.06 292 LYS A CA 1
ATOM 2414 C C . LYS A 1 292 ? -39.054 -1.115 34.317 1.00 82.06 292 LYS A C 1
ATOM 2416 O O . LYS A 1 292 ? -39.519 -0.744 35.391 1.00 82.06 292 LYS A O 1
ATOM 2421 N N . ASN A 1 293 ? -39.755 -1.825 33.434 1.00 82.12 293 ASN A N 1
ATOM 2422 C CA . ASN A 1 293 ? -41.162 -2.182 33.635 1.00 82.12 293 ASN A CA 1
ATOM 2423 C C . ASN A 1 293 ? -41.369 -3.079 34.869 1.00 82.12 293 ASN A C 1
ATOM 2425 O O . ASN A 1 293 ? -42.362 -2.944 35.581 1.00 82.12 293 ASN A O 1
ATOM 2429 N N . LEU A 1 294 ? -40.444 -4.006 35.136 1.00 78.62 294 LEU A N 1
ATOM 2430 C CA . LEU A 1 294 ? -40.454 -4.832 36.346 1.00 78.62 294 LEU A CA 1
ATOM 2431 C C . LEU A 1 294 ? -40.290 -3.983 37.609 1.00 78.62 294 LEU A C 1
ATOM 2433 O O . LEU A 1 294 ? -41.041 -4.177 38.560 1.00 78.62 294 LEU A O 1
ATOM 2437 N N . MET A 1 295 ? -39.358 -3.026 37.614 1.00 74.25 295 MET A N 1
ATOM 2438 C CA . MET A 1 295 ? -39.175 -2.112 38.746 1.00 74.25 295 MET A CA 1
ATOM 2439 C C . MET A 1 295 ? -40.427 -1.270 39.013 1.00 74.25 295 MET A C 1
ATOM 2441 O O . MET A 1 295 ? -40.821 -1.128 40.169 1.00 74.25 295 MET A O 1
ATOM 2445 N N . GLU A 1 296 ? -41.077 -0.755 37.967 1.00 77.62 296 GLU A N 1
ATOM 2446 C CA . GLU A 1 296 ? -42.338 -0.010 38.095 1.00 77.62 296 GLU A CA 1
ATOM 2447 C C . GLU A 1 296 ? -43.446 -0.889 38.695 1.00 77.62 296 GLU A C 1
ATOM 2449 O O . GLU A 1 296 ? -44.042 -0.519 39.704 1.00 77.62 296 GLU A O 1
ATOM 2454 N N . LYS A 1 297 ? -43.635 -2.115 38.187 1.00 75.25 297 LYS A N 1
ATOM 2455 C CA . LYS A 1 297 ? -44.614 -3.066 38.749 1.00 75.25 297 LYS A CA 1
ATOM 2456 C C . LYS A 1 297 ? -44.330 -3.443 40.204 1.00 75.25 297 LYS A C 1
ATOM 2458 O O . LYS A 1 297 ? -45.264 -3.609 40.986 1.00 75.25 297 LYS A O 1
ATOM 2463 N N . ILE A 1 298 ? -43.059 -3.610 40.573 1.00 73.00 298 ILE A N 1
ATOM 2464 C CA . ILE A 1 298 ? -42.665 -3.896 41.960 1.00 73.00 298 ILE A CA 1
ATOM 2465 C C . ILE A 1 298 ? -43.044 -2.719 42.858 1.00 73.00 298 ILE A C 1
ATOM 2467 O O . ILE A 1 298 ? -43.634 -2.936 43.918 1.00 73.00 298 ILE A O 1
ATOM 2471 N N . LYS A 1 299 ? -42.764 -1.486 42.421 1.00 72.38 299 LYS A N 1
ATOM 2472 C CA . LYS A 1 299 ? -43.128 -0.270 43.152 1.00 72.38 299 LYS A CA 1
ATOM 2473 C C . LYS A 1 299 ? -44.645 -0.169 43.351 1.00 72.38 299 LYS A C 1
ATOM 2475 O O . LYS A 1 299 ? -45.098 0.004 44.483 1.00 72.38 299 LYS A O 1
ATOM 2480 N N . ASP A 1 300 ? -45.412 -0.390 42.285 1.00 73.19 300 ASP A N 1
ATOM 2481 C CA . ASP A 1 300 ? -46.879 -0.342 42.298 1.00 73.19 300 ASP A CA 1
ATOM 2482 C C . ASP A 1 300 ? -47.517 -1.437 43.164 1.00 73.19 300 ASP A C 1
ATOM 2484 O O . ASP A 1 300 ? -48.638 -1.278 43.639 1.00 73.19 300 ASP A O 1
ATOM 2488 N N . PHE A 1 301 ? -46.830 -2.558 43.394 1.00 70.00 301 PHE A N 1
ATOM 2489 C CA . PHE A 1 301 ? -47.329 -3.632 44.254 1.00 70.00 301 PHE A CA 1
ATOM 2490 C C . PHE A 1 301 ? -46.915 -3.463 45.723 1.00 70.00 301 PHE A C 1
ATOM 2492 O O . PHE A 1 301 ? -47.719 -3.707 46.629 1.00 70.00 301 PHE A O 1
ATOM 2499 N N . GLN A 1 302 ? -45.671 -3.048 45.979 1.00 70.38 302 GLN A N 1
ATOM 2500 C CA . GLN A 1 302 ? -45.132 -2.915 47.334 1.00 70.38 302 GLN A CA 1
ATOM 2501 C C . GLN A 1 302 ? -45.836 -1.809 48.121 1.00 70.38 302 GLN A C 1
ATOM 2503 O O . GLN A 1 302 ? -46.261 -2.042 49.255 1.00 70.38 302 GLN A O 1
ATOM 2508 N N . GLU A 1 303 ? -46.027 -0.636 47.522 1.00 70.31 303 GLU A N 1
ATOM 2509 C CA . GLU A 1 303 ? -46.548 0.527 48.239 1.00 70.31 303 GLU A CA 1
ATOM 2510 C C . GLU A 1 303 ? -48.010 0.340 48.711 1.00 70.31 303 GLU A C 1
ATOM 2512 O O . GLU A 1 303 ? -48.281 0.526 49.905 1.00 70.31 303 GLU A O 1
ATOM 2517 N N . PRO A 1 304 ? -48.956 -0.150 47.881 1.00 76.94 304 PRO A N 1
ATOM 2518 C CA . PRO A 1 304 ? -50.324 -0.422 48.323 1.00 76.94 304 PRO A CA 1
ATOM 2519 C C . PRO A 1 304 ? -50.431 -1.621 49.268 1.00 76.94 304 PRO A C 1
ATOM 2521 O O . PRO A 1 304 ? -51.273 -1.608 50.169 1.00 76.94 304 PRO A O 1
ATOM 2524 N N . ARG A 1 305 ? -49.598 -2.661 49.098 1.00 78.94 305 ARG A N 1
ATOM 2525 C CA . ARG A 1 305 ? -49.558 -3.812 50.020 1.00 78.94 305 ARG A CA 1
ATOM 2526 C C . ARG A 1 305 ? -49.137 -3.365 51.416 1.00 78.94 305 ARG A C 1
ATOM 2528 O O . ARG A 1 305 ? -49.808 -3.714 52.386 1.00 78.94 305 ARG A O 1
ATOM 2535 N N . GLN A 1 306 ? -48.073 -2.574 51.518 1.00 78.88 306 GLN A N 1
ATOM 2536 C CA . GLN A 1 306 ? -47.568 -2.061 52.792 1.00 78.88 306 GLN A CA 1
ATOM 2537 C C . GLN A 1 306 ? -48.582 -1.131 53.468 1.00 78.88 306 GLN A C 1
ATOM 2539 O O . GLN A 1 306 ? -48.798 -1.244 54.673 1.00 78.88 306 GLN A O 1
ATOM 2544 N N . ILE A 1 307 ? -49.271 -0.274 52.703 1.00 79.50 307 ILE A N 1
ATOM 2545 C CA . ILE A 1 307 ? -50.365 0.564 53.224 1.00 79.50 307 ILE A CA 1
ATOM 2546 C C . ILE A 1 307 ? -51.514 -0.305 53.757 1.00 79.50 307 ILE A C 1
ATOM 2548 O O . ILE A 1 307 ? -51.960 -0.107 54.887 1.00 79.50 307 ILE A O 1
ATOM 2552 N N . LYS A 1 308 ? -51.968 -1.307 52.990 1.00 80.62 308 LYS A N 1
ATOM 2553 C CA . LYS A 1 308 ? -53.060 -2.205 53.406 1.00 80.62 308 LYS A CA 1
ATOM 2554 C C . LYS A 1 308 ? -52.707 -3.026 54.648 1.00 80.62 308 LYS A C 1
ATOM 2556 O O . LYS A 1 308 ? -53.553 -3.178 55.527 1.00 80.62 308 LYS A O 1
ATOM 2561 N N . LEU A 1 309 ? -51.486 -3.554 54.735 1.00 80.69 309 LEU A N 1
ATOM 2562 C CA . LEU A 1 309 ? -51.026 -4.312 55.904 1.00 80.69 309 LEU A CA 1
ATOM 2563 C C . LEU A 1 309 ? -50.908 -3.410 57.138 1.00 80.69 309 LEU A C 1
ATOM 2565 O O . LEU A 1 309 ? -51.392 -3.781 58.202 1.00 80.69 309 LEU A O 1
ATOM 2569 N N . ALA A 1 310 ? -50.376 -2.194 56.988 1.00 79.75 310 ALA A N 1
ATOM 2570 C CA . ALA A 1 310 ? -50.297 -1.230 58.085 1.00 79.75 310 ALA A CA 1
ATOM 2571 C C . ALA A 1 310 ? -51.677 -0.763 58.583 1.00 79.75 310 ALA A C 1
ATOM 2573 O O . ALA A 1 310 ? -51.844 -0.513 59.776 1.00 79.75 310 ALA A O 1
ATOM 2574 N N . GLN A 1 311 ? -52.685 -0.677 57.709 1.00 80.00 311 GLN A N 1
ATOM 2575 C CA . GLN A 1 311 ? -54.068 -0.356 58.092 1.00 80.00 311 GLN A CA 1
ATOM 2576 C C . GLN A 1 311 ? -54.787 -1.521 58.790 1.00 80.00 311 GLN A C 1
ATOM 2578 O O . GLN A 1 311 ? -55.609 -1.293 59.679 1.00 80.00 311 GLN A O 1
ATOM 2583 N N . LYS A 1 312 ? -54.480 -2.766 58.409 1.00 81.69 312 LYS A N 1
ATOM 2584 C CA . LYS A 1 312 ? -55.072 -3.975 59.007 1.00 81.69 312 LYS A CA 1
ATOM 2585 C C . LYS A 1 312 ? -54.358 -4.459 60.268 1.00 81.69 312 LYS A C 1
ATOM 2587 O O . LYS A 1 312 ? -54.944 -5.259 60.990 1.00 81.69 312 LYS A O 1
ATOM 2592 N N . ALA A 1 313 ? -53.151 -3.962 60.540 1.00 79.94 313 ALA A N 1
ATOM 2593 C CA . ALA A 1 313 ? -52.393 -4.308 61.733 1.00 79.94 313 ALA A CA 1
ATOM 2594 C C . ALA A 1 313 ? -53.219 -4.060 63.004 1.00 79.94 313 ALA A C 1
ATOM 2596 O O . ALA A 1 313 ? -53.815 -2.985 63.192 1.00 79.94 313 ALA A O 1
ATOM 2597 N N . THR A 1 314 ? -53.263 -5.085 63.848 1.00 80.38 314 THR A N 1
ATOM 2598 C CA . THR A 1 314 ? -53.883 -5.063 65.171 1.00 80.38 314 THR A CA 1
ATOM 2599 C C . THR A 1 314 ? -53.075 -4.176 66.115 1.00 80.38 314 THR A C 1
ATOM 2601 O O . THR A 1 314 ? -51.878 -3.968 65.930 1.00 80.38 314 THR A O 1
ATOM 2604 N N . VAL A 1 315 ? -53.710 -3.651 67.166 1.00 74.88 315 VAL A N 1
ATOM 2605 C CA . VAL A 1 315 ? -53.022 -2.795 68.154 1.00 74.88 315 VAL A CA 1
ATOM 2606 C C . VAL A 1 315 ? -51.844 -3.534 68.803 1.00 74.88 315 VAL A C 1
ATOM 2608 O O . VAL A 1 315 ? -50.786 -2.950 69.027 1.00 74.88 315 VAL A O 1
ATOM 2611 N N . LYS A 1 316 ? -51.998 -4.847 68.992 1.00 77.00 316 LYS A N 1
ATOM 2612 C CA . LYS A 1 316 ? -50.957 -5.745 69.486 1.00 77.00 316 LYS A CA 1
ATOM 2613 C C . LYS A 1 316 ? -49.739 -5.816 68.557 1.00 77.00 316 LYS A C 1
ATOM 2615 O O . LYS A 1 316 ? -48.610 -5.804 69.028 1.00 77.00 316 LYS A O 1
ATOM 2620 N N . GLU A 1 317 ? -49.948 -5.848 67.242 1.00 77.88 317 GLU A N 1
ATOM 2621 C CA . GLU A 1 317 ? -48.860 -5.839 66.250 1.00 77.88 317 GLU A CA 1
ATOM 2622 C C . GLU A 1 317 ? -48.174 -4.473 66.126 1.00 77.88 317 GLU A C 1
ATOM 2624 O O . GLU A 1 317 ? -47.011 -4.408 65.733 1.00 77.88 317 GLU A O 1
ATOM 2629 N N . LEU A 1 318 ? -48.881 -3.387 66.450 1.00 79.94 318 LEU A N 1
ATOM 2630 C CA . LEU A 1 318 ? -48.352 -2.024 66.377 1.00 79.94 318 LEU A CA 1
ATOM 2631 C C . LEU A 1 318 ? -47.502 -1.644 67.597 1.00 79.94 318 LEU A C 1
ATOM 2633 O O . LEU A 1 318 ? -46.545 -0.890 67.449 1.00 79.94 318 LEU A O 1
ATOM 2637 N N . ILE A 1 319 ? -47.868 -2.122 68.791 1.00 74.69 319 ILE A N 1
ATOM 2638 C CA . ILE A 1 319 ? -47.319 -1.631 70.071 1.00 74.69 319 ILE A CA 1
ATOM 2639 C C . ILE A 1 319 ? -46.677 -2.763 70.898 1.00 74.69 319 ILE A C 1
ATOM 2641 O O . ILE A 1 319 ? -45.949 -2.497 71.853 1.00 74.69 319 ILE A O 1
ATOM 2645 N N . GLY A 1 320 ? -46.882 -4.026 70.512 1.00 70.88 320 GLY A N 1
ATOM 2646 C CA . GLY A 1 320 ? -46.432 -5.195 71.268 1.00 70.88 320 GLY A CA 1
ATOM 2647 C C . GLY A 1 320 ? -47.321 -5.503 72.478 1.00 70.88 320 GLY A C 1
ATOM 2648 O O . GLY A 1 320 ? -48.336 -4.850 72.716 1.00 70.88 320 GLY A O 1
ATOM 2649 N N . ASP A 1 321 ? -46.948 -6.526 73.250 1.00 76.50 321 ASP A N 1
ATOM 2650 C CA . ASP A 1 321 ? -47.633 -6.882 74.497 1.00 76.50 321 ASP A CA 1
ATOM 2651 C C . ASP A 1 321 ? -47.362 -5.821 75.580 1.00 76.50 321 ASP A C 1
ATOM 2653 O O . ASP A 1 321 ? -46.282 -5.781 76.173 1.00 76.50 321 ASP A O 1
ATOM 2657 N N . ASN A 1 322 ? -48.345 -4.956 75.858 1.00 76.50 322 ASN A N 1
ATOM 2658 C CA . ASN A 1 322 ? -48.229 -3.904 76.869 1.00 76.50 322 ASN A CA 1
ATOM 2659 C C . ASN A 1 322 ? -49.316 -4.025 77.944 1.00 76.50 322 ASN A C 1
ATOM 2661 O O . ASN A 1 322 ? -50.352 -3.359 77.926 1.00 76.50 322 ASN A O 1
ATOM 2665 N N . THR A 1 323 ? -48.996 -4.817 78.964 1.00 76.06 323 THR A N 1
ATOM 2666 C CA . THR A 1 323 ? -49.882 -5.133 80.094 1.00 76.06 323 THR A CA 1
ATOM 2667 C C . THR A 1 323 ? -50.365 -3.916 80.892 1.00 76.06 323 THR A C 1
ATOM 2669 O O . THR A 1 323 ? -51.388 -3.995 81.576 1.00 76.06 323 THR A O 1
ATOM 2672 N N . LYS A 1 324 ? -49.657 -2.776 80.846 1.00 77.94 324 LYS A N 1
ATOM 2673 C CA . LYS A 1 324 ? -50.099 -1.530 81.500 1.00 77.94 324 LYS A CA 1
ATOM 2674 C C . LYS A 1 324 ? -51.181 -0.829 80.682 1.00 77.94 324 LYS A C 1
ATOM 2676 O O . LYS A 1 324 ? -52.165 -0.367 81.259 1.00 77.94 324 LYS A O 1
ATOM 2681 N N . LEU A 1 325 ? -51.005 -0.779 79.364 1.00 78.50 325 LEU A N 1
ATOM 2682 C CA . LEU A 1 325 ? -51.964 -0.202 78.429 1.00 78.50 325 LEU A CA 1
ATOM 2683 C C . LEU A 1 325 ? -53.262 -1.016 78.401 1.00 78.50 325 LEU A C 1
ATOM 2685 O O . LEU A 1 325 ? -54.338 -0.434 78.514 1.00 78.50 325 LEU A O 1
ATOM 2689 N N . ASP A 1 326 ? -53.160 -2.344 78.383 1.00 79.50 326 ASP A N 1
ATOM 2690 C CA . ASP A 1 326 ? -54.318 -3.244 78.415 1.00 79.50 326 ASP A CA 1
ATOM 2691 C C . ASP A 1 326 ? -55.176 -3.011 79.666 1.00 79.50 326 ASP A C 1
ATOM 2693 O O . ASP A 1 326 ? -56.383 -2.808 79.568 1.00 79.50 326 ASP A O 1
ATOM 2697 N N . LYS A 1 327 ? -54.549 -2.863 80.841 1.00 79.38 327 LYS A N 1
ATOM 2698 C CA . LYS A 1 327 ? -55.246 -2.520 82.096 1.00 79.38 327 LYS A CA 1
ATOM 2699 C C . LYS A 1 327 ? -55.878 -1.125 82.098 1.00 79.38 327 LYS A C 1
ATOM 2701 O O . LYS A 1 327 ? -56.785 -0.858 82.892 1.00 79.38 327 LYS A O 1
ATOM 2706 N N . MET A 1 328 ? -55.361 -0.177 81.314 1.00 78.44 328 MET A N 1
ATOM 2707 C CA . MET A 1 328 ? -55.960 1.159 81.174 1.00 78.44 328 MET A CA 1
ATOM 2708 C C . MET A 1 328 ? -57.150 1.124 80.214 1.00 78.44 328 MET A C 1
ATOM 2710 O O . MET A 1 328 ? -58.179 1.735 80.502 1.00 78.44 328 MET A O 1
ATOM 2714 N N . VAL A 1 329 ? -57.039 0.354 79.135 1.00 80.75 329 VAL A N 1
ATOM 2715 C CA . VAL A 1 329 ? -58.097 0.146 78.142 1.00 80.75 329 VAL A CA 1
ATOM 2716 C C . VAL A 1 329 ? -59.244 -0.675 78.720 1.00 80.75 329 VAL A C 1
ATOM 2718 O O . VAL A 1 329 ? -60.391 -0.277 78.562 1.00 80.75 329 VAL A O 1
ATOM 2721 N N . GLU A 1 330 ? -58.970 -1.730 79.488 1.00 79.94 330 GLU A N 1
ATOM 2722 C CA . GLU A 1 330 ? -59.985 -2.490 80.232 1.00 79.94 330 GLU A CA 1
ATOM 2723 C C . GLU A 1 330 ? -60.728 -1.608 81.239 1.00 79.94 330 GLU A C 1
ATOM 2725 O O . GLU A 1 330 ? -61.957 -1.622 81.299 1.00 79.94 330 GLU A O 1
ATOM 2730 N N . ARG A 1 331 ? -60.004 -0.768 81.993 1.00 80.38 331 ARG A N 1
ATOM 2731 C CA . ARG A 1 331 ? -60.629 0.205 82.905 1.00 80.38 331 ARG A CA 1
ATOM 2732 C C . ARG A 1 331 ? -61.509 1.207 82.161 1.00 80.38 331 ARG A C 1
ATOM 2734 O O . ARG A 1 331 ? -62.557 1.582 82.682 1.00 80.38 331 ARG A O 1
ATOM 2741 N N . TYR A 1 332 ? -61.103 1.648 80.974 1.00 79.12 332 TYR A N 1
ATOM 2742 C CA . TYR A 1 332 ? -61.900 2.550 80.144 1.00 79.12 332 TYR A CA 1
ATOM 2743 C C . TYR A 1 332 ? -63.133 1.845 79.559 1.00 79.12 332 TYR A C 1
ATOM 2745 O O . TYR A 1 332 ? -64.240 2.370 79.649 1.00 79.12 332 TYR A O 1
ATOM 2753 N N . TYR A 1 333 ? -62.970 0.620 79.062 1.00 80.12 333 TYR A N 1
ATOM 2754 C CA . TYR A 1 333 ? -64.037 -0.219 78.523 1.00 80.12 333 TYR A CA 1
ATOM 2755 C C . TYR A 1 333 ? -65.119 -0.508 79.575 1.00 80.12 333 TYR A C 1
ATOM 2757 O O . TYR A 1 333 ? -66.306 -0.269 79.333 1.00 80.12 333 TYR A O 1
ATOM 2765 N N . LEU A 1 334 ? -64.708 -0.891 80.790 1.00 80.44 334 LEU A N 1
ATOM 2766 C CA . LEU A 1 334 ? -65.601 -1.091 81.936 1.00 80.44 334 LEU A CA 1
ATOM 2767 C C . LEU A 1 334 ? -66.329 0.203 82.335 1.00 80.44 334 LEU A C 1
ATOM 2769 O O . LEU A 1 334 ? -67.537 0.181 82.569 1.00 80.44 334 LEU A O 1
ATOM 2773 N N . LYS A 1 335 ? -65.633 1.350 82.350 1.00 78.56 335 LYS A N 1
ATOM 2774 C CA . LYS A 1 335 ? -66.252 2.668 82.599 1.00 78.56 335 LYS A CA 1
ATOM 2775 C C . LYS A 1 335 ? -67.257 3.066 81.516 1.00 78.56 335 LYS A C 1
ATOM 2777 O O . LYS A 1 335 ? -68.262 3.698 81.825 1.00 78.56 335 LYS A O 1
ATOM 2782 N N . SER A 1 336 ? -67.012 2.674 80.269 1.00 74.00 336 SER A N 1
ATOM 2783 C CA . SER A 1 336 ? -67.906 2.917 79.131 1.00 74.00 336 SER A CA 1
ATOM 2784 C C . SER A 1 336 ? -69.079 1.929 79.032 1.00 74.00 336 SER A C 1
ATOM 2786 O O . SER A 1 336 ? -69.863 2.013 78.090 1.00 74.00 336 SER A O 1
ATOM 2788 N N . LYS A 1 337 ? -69.220 0.996 79.992 1.00 75.12 337 LYS A N 1
ATOM 2789 C CA . LYS A 1 337 ? -70.260 -0.052 80.026 1.00 75.12 337 LYS A CA 1
ATOM 2790 C C . LYS A 1 337 ? -70.326 -0.911 78.751 1.00 75.12 337 LYS A C 1
ATOM 2792 O O . LYS A 1 337 ? -71.391 -1.411 78.407 1.00 75.12 337 LYS A O 1
ATOM 2797 N N . GLY A 1 338 ? -69.205 -1.066 78.043 1.00 66.88 338 GLY A N 1
ATOM 2798 C CA . GLY A 1 338 ? -69.139 -1.842 76.799 1.00 66.88 338 GLY A CA 1
ATOM 2799 C C . GLY A 1 338 ? -69.863 -1.217 75.600 1.00 66.88 338 GLY A C 1
ATOM 2800 O O . GLY A 1 338 ? -70.096 -1.904 74.614 1.00 66.88 338 GLY A O 1
ATOM 2801 N N . LEU A 1 339 ? -70.220 0.071 75.662 1.00 73.25 339 LEU A N 1
ATOM 2802 C CA . LEU A 1 339 ? -70.869 0.786 74.552 1.00 73.25 339 LEU A CA 1
ATOM 2803 C C . LEU A 1 339 ? -69.909 1.120 73.397 1.00 73.25 339 LEU A C 1
ATOM 2805 O O . LEU A 1 339 ? -70.357 1.543 72.336 1.00 73.25 339 LEU A O 1
ATOM 2809 N N . VAL A 1 340 ? -68.601 0.973 73.612 1.00 74.31 340 VAL A N 1
ATOM 2810 C CA . VAL A 1 340 ? -67.540 1.301 72.654 1.00 74.31 340 VAL A CA 1
ATOM 2811 C C . VAL A 1 340 ? -66.732 0.038 72.381 1.00 74.31 340 VAL A C 1
ATOM 2813 O O . VAL A 1 340 ? -66.336 -0.651 73.322 1.00 74.31 340 VAL A O 1
ATOM 2816 N N . GLU A 1 341 ? -66.477 -0.270 71.108 1.00 77.25 341 GLU A N 1
ATOM 2817 C CA . GLU A 1 341 ? -65.674 -1.436 70.738 1.00 77.25 341 GLU A CA 1
ATOM 2818 C C . GLU A 1 341 ? -64.256 -1.342 71.314 1.00 77.25 341 GLU A C 1
ATOM 2820 O O . GLU A 1 341 ? -63.639 -0.277 71.366 1.00 77.25 341 GLU A O 1
ATOM 2825 N N . MET A 1 342 ? -63.688 -2.485 71.704 1.00 72.38 342 MET A N 1
ATOM 2826 C CA . MET A 1 342 ? -62.388 -2.538 72.379 1.00 72.38 342 MET A CA 1
ATOM 2827 C C . MET A 1 342 ? -61.260 -1.902 71.548 1.00 72.38 342 MET A C 1
ATOM 2829 O O . MET A 1 342 ? -60.380 -1.249 72.102 1.00 72.38 342 MET A O 1
ATOM 2833 N N . LYS A 1 343 ? -61.330 -2.006 70.214 1.00 72.44 343 LYS A N 1
ATOM 2834 C CA . LYS A 1 343 ? -60.402 -1.351 69.278 1.00 72.44 343 LYS A CA 1
ATOM 2835 C C . LYS A 1 343 ? -60.477 0.179 69.348 1.00 72.44 343 LYS A C 1
ATOM 2837 O O . LYS A 1 343 ? -59.444 0.842 69.350 1.00 72.44 343 LYS A O 1
ATOM 2842 N N . GLU A 1 344 ? -61.680 0.729 69.450 1.00 75.75 344 GLU A N 1
ATOM 2843 C CA . GLU A 1 344 ? -61.906 2.171 69.560 1.00 75.75 344 GLU A CA 1
ATOM 2844 C C . GLU A 1 344 ? -61.498 2.690 70.954 1.00 75.75 344 GLU A C 1
ATOM 2846 O O . GLU A 1 344 ? -60.989 3.803 71.083 1.00 75.75 344 GLU A O 1
ATOM 2851 N N . CYS A 1 345 ? -61.595 1.858 71.998 1.00 77.62 345 CYS A N 1
ATOM 2852 C CA . CYS A 1 345 ? -61.034 2.168 73.317 1.00 77.62 345 CYS A CA 1
ATOM 2853 C C . CYS A 1 345 ? -59.502 2.308 73.289 1.00 77.62 345 CYS A C 1
ATOM 2855 O O . CYS A 1 345 ? -58.978 3.231 73.912 1.00 77.62 345 CYS A O 1
ATOM 2857 N N . TYR A 1 346 ? -58.777 1.459 72.548 1.00 78.56 346 TYR A N 1
ATOM 2858 C CA . TYR A 1 346 ? -57.330 1.638 72.348 1.00 78.56 346 TYR A CA 1
ATOM 2859 C C . TYR A 1 346 ? -57.021 2.960 71.632 1.00 78.56 346 TYR A C 1
ATOM 2861 O O . TYR A 1 346 ? -56.154 3.708 72.078 1.00 78.56 346 TYR A O 1
ATOM 2869 N N . GLU A 1 347 ? -57.758 3.295 70.571 1.00 77.81 347 GLU A N 1
ATOM 2870 C CA . GLU A 1 347 ? -57.560 4.552 69.836 1.00 77.81 347 GLU A CA 1
ATOM 2871 C C . GLU A 1 347 ? -57.852 5.793 70.697 1.00 77.81 347 GLU A C 1
ATOM 2873 O O . GLU A 1 347 ? -57.132 6.788 70.598 1.00 77.81 347 GLU A O 1
ATOM 2878 N N . ARG A 1 348 ? -58.838 5.728 71.601 1.00 79.19 348 ARG A N 1
ATOM 2879 C CA . ARG A 1 348 ? -59.169 6.824 72.531 1.00 79.19 348 ARG A CA 1
ATOM 2880 C C . ARG A 1 348 ? -58.197 6.959 73.706 1.00 79.19 348 ARG A C 1
ATOM 2882 O O . ARG A 1 348 ? -57.977 8.074 74.166 1.00 79.19 348 ARG A O 1
ATOM 2889 N N . VAL A 1 349 ? -57.624 5.858 74.197 1.00 79.94 349 VAL A N 1
ATOM 2890 C CA . VAL A 1 349 ? -56.648 5.876 75.306 1.00 79.94 349 VAL A CA 1
ATOM 2891 C C . VAL A 1 349 ? -55.258 6.309 74.831 1.00 79.94 349 VAL A C 1
ATOM 2893 O O . VAL A 1 349 ? -54.563 7.021 75.549 1.00 79.94 349 VAL A O 1
ATOM 2896 N N . ILE A 1 350 ? -54.854 5.896 73.628 1.00 79.94 350 ILE A N 1
ATOM 2897 C CA . ILE A 1 350 ? -53.525 6.179 73.055 1.00 79.94 350 ILE A CA 1
ATOM 2898 C C . ILE A 1 350 ? -53.520 7.506 72.285 1.00 79.94 350 ILE A C 1
ATOM 2900 O O . ILE A 1 350 ? -52.505 8.199 72.234 1.00 79.94 350 ILE A O 1
ATOM 2904 N N . GLY A 1 351 ? -54.658 7.867 71.691 1.00 81.44 351 GLY A N 1
ATOM 2905 C CA . GLY A 1 351 ? -54.803 9.005 70.794 1.00 81.44 351 GLY A CA 1
ATOM 2906 C C . GLY A 1 351 ? -54.614 8.610 69.327 1.00 81.44 351 GLY A C 1
ATOM 2907 O O . GLY A 1 351 ? -53.681 7.890 68.959 1.00 81.44 351 GLY A O 1
ATOM 2908 N N . SER A 1 352 ? -55.489 9.129 68.464 1.00 78.62 352 SER A N 1
ATOM 2909 C CA . SER A 1 352 ? -55.513 8.832 67.024 1.00 78.62 352 SER A CA 1
ATOM 2910 C C . SER A 1 352 ? -54.207 9.199 66.312 1.00 78.62 352 SER A C 1
ATOM 2912 O O . SER A 1 352 ? -53.704 8.414 65.511 1.00 78.62 352 SER A O 1
ATOM 2914 N N . GLN A 1 353 ? -53.600 10.339 66.659 1.00 80.38 353 GLN A N 1
ATOM 2915 C CA . GLN A 1 353 ? -52.329 10.786 66.074 1.00 80.38 353 GLN A CA 1
ATOM 2916 C C . GLN A 1 353 ? -51.157 9.855 66.408 1.00 80.38 353 GLN A C 1
ATOM 2918 O O . GLN A 1 353 ? -50.301 9.597 65.561 1.00 80.38 353 GLN A O 1
ATOM 2923 N N . LEU A 1 354 ? -51.099 9.339 67.639 1.00 81.56 354 LEU A N 1
ATOM 2924 C CA . LEU A 1 354 ? -50.035 8.423 68.045 1.00 81.56 354 LEU A CA 1
ATOM 2925 C C . LEU A 1 354 ? -50.228 7.047 67.395 1.00 81.56 354 LEU A C 1
ATOM 2927 O O . LEU A 1 354 ? -49.259 6.457 66.924 1.00 81.56 354 LEU A O 1
ATOM 2931 N N . MET A 1 355 ? -51.473 6.580 67.272 1.00 80.12 355 MET A N 1
ATOM 2932 C CA . MET A 1 355 ? -51.807 5.367 66.518 1.00 80.12 355 MET A CA 1
ATOM 2933 C C . MET A 1 355 ? -51.419 5.470 65.039 1.00 80.12 355 MET A C 1
ATOM 2935 O O . MET A 1 355 ? -50.864 4.524 64.480 1.00 80.12 355 MET A O 1
ATOM 2939 N N . GLU A 1 356 ? -51.651 6.617 64.403 1.00 80.75 356 GLU A N 1
ATOM 2940 C CA . GLU A 1 356 ? -51.247 6.859 63.015 1.00 80.75 356 GLU A CA 1
ATOM 2941 C C . GLU A 1 356 ? -49.719 6.859 62.853 1.00 80.75 356 GLU A C 1
ATOM 2943 O O . GLU A 1 356 ? -49.191 6.226 61.934 1.00 80.75 356 GLU A O 1
ATOM 2948 N N . ARG A 1 357 ? -48.986 7.458 63.802 1.00 83.69 357 ARG A N 1
ATOM 2949 C CA . ARG A 1 357 ? -47.516 7.374 63.845 1.00 83.69 357 ARG A CA 1
ATOM 2950 C C . ARG A 1 357 ? -47.025 5.937 64.015 1.00 83.69 357 ARG A C 1
ATOM 2952 O O . ARG A 1 357 ? -46.120 5.533 63.290 1.00 83.69 357 ARG A O 1
ATOM 2959 N N . MET A 1 358 ? -47.641 5.147 64.897 1.00 82.75 358 MET A N 1
ATOM 2960 C CA . MET A 1 358 ? -47.291 3.730 65.080 1.00 82.75 358 MET A CA 1
ATOM 2961 C C . MET A 1 358 ? -47.559 2.906 63.815 1.00 82.75 358 MET A C 1
ATOM 2963 O O . MET A 1 358 ? -46.748 2.057 63.451 1.00 82.75 358 MET A O 1
ATOM 2967 N N . ARG A 1 359 ? -48.631 3.204 63.068 1.00 83.62 359 ARG A N 1
ATOM 2968 C CA . ARG A 1 359 ? -48.864 2.608 61.739 1.00 83.62 359 ARG A CA 1
ATOM 2969 C C . ARG A 1 359 ? -47.804 3.030 60.718 1.00 83.62 359 ARG A C 1
ATOM 2971 O O . ARG A 1 359 ? -47.388 2.203 59.908 1.00 83.62 359 ARG A O 1
ATOM 2978 N N . GLY A 1 360 ? -47.333 4.276 60.771 1.00 80.56 360 GLY A N 1
ATOM 2979 C CA . GLY A 1 360 ? -46.205 4.755 59.966 1.00 80.56 360 GLY A CA 1
ATOM 2980 C C . GLY A 1 360 ? -44.903 4.001 60.263 1.00 80.56 360 GLY A C 1
ATOM 2981 O O . GLY A 1 360 ? -44.231 3.539 59.341 1.00 80.56 360 GLY A O 1
ATOM 2982 N N . VAL A 1 361 ? -44.589 3.793 61.544 1.00 82.56 361 VAL A N 1
ATOM 2983 C CA . VAL A 1 361 ? -43.430 2.998 61.990 1.00 82.56 361 VAL A CA 1
ATOM 2984 C C . VAL A 1 361 ? -43.566 1.534 61.560 1.00 82.56 361 VAL A C 1
ATOM 2986 O O . VAL A 1 361 ? -42.620 0.955 61.029 1.00 82.56 361 VAL A O 1
ATOM 2989 N N . TYR A 1 362 ? -44.755 0.945 61.690 1.00 82.88 362 TYR A N 1
ATOM 2990 C CA . TYR A 1 362 ? -45.026 -0.414 61.220 1.00 82.88 362 TYR A CA 1
ATOM 2991 C C . TYR A 1 362 ? -44.860 -0.548 59.696 1.00 82.88 362 TYR A C 1
ATOM 2993 O O . TYR A 1 362 ? -44.264 -1.515 59.223 1.00 82.88 362 TYR A O 1
ATOM 3001 N N . LYS A 1 363 ? -45.302 0.451 58.915 1.00 81.38 363 LYS A N 1
ATOM 3002 C CA . LYS A 1 363 ? -45.075 0.508 57.459 1.00 81.38 363 LYS A CA 1
ATOM 3003 C C . LYS A 1 363 ? -43.578 0.506 57.126 1.00 81.38 363 LYS A C 1
ATOM 3005 O O . LYS A 1 363 ? -43.165 -0.231 56.237 1.00 81.38 363 LYS A O 1
ATOM 3010 N N . LEU A 1 364 ? -42.760 1.268 57.857 1.00 79.56 364 LEU A N 1
ATOM 3011 C CA . LEU A 1 364 ? -41.298 1.250 57.703 1.00 79.56 364 LEU A CA 1
ATOM 3012 C C . LEU A 1 364 ? -40.699 -0.118 58.058 1.00 79.56 364 LEU A C 1
ATOM 3014 O O . LEU A 1 364 ? -39.828 -0.610 57.345 1.00 79.56 364 LEU A O 1
ATOM 3018 N N . GLY A 1 365 ? -41.203 -0.771 59.108 1.00 81.81 365 GLY A N 1
ATOM 3019 C CA . GLY A 1 365 ? -40.808 -2.135 59.467 1.00 81.81 365 GLY A CA 1
ATOM 3020 C C . GLY A 1 365 ? -41.106 -3.158 58.364 1.00 81.81 365 GLY A C 1
ATOM 3021 O O . GLY A 1 365 ? -40.277 -4.026 58.089 1.00 81.81 365 GLY A O 1
ATOM 3022 N N . LEU A 1 366 ? -42.249 -3.028 57.682 1.00 82.50 366 LEU A N 1
ATOM 3023 C CA . LEU A 1 366 ? -42.583 -3.852 56.515 1.00 82.50 366 LEU A CA 1
ATOM 3024 C C . LEU A 1 366 ? -41.630 -3.600 55.339 1.00 82.50 366 LEU A C 1
ATOM 3026 O O . LEU A 1 366 ? -41.171 -4.561 54.729 1.00 82.50 366 LEU A O 1
ATOM 3030 N N . VAL A 1 367 ? -41.283 -2.339 55.060 1.00 80.31 367 VAL A N 1
ATOM 3031 C CA . VAL A 1 367 ? -40.304 -1.980 54.015 1.00 80.31 367 VAL A CA 1
ATOM 3032 C C . VAL A 1 367 ? -38.942 -2.609 54.304 1.00 80.31 367 VAL A C 1
ATOM 3034 O O . VAL A 1 367 ? -38.336 -3.208 53.419 1.00 80.31 367 VAL A O 1
ATOM 3037 N N . LEU A 1 368 ? -38.464 -2.511 55.546 1.00 79.69 368 LEU A N 1
ATOM 3038 C CA . LEU A 1 368 ? -37.180 -3.087 55.947 1.00 79.69 368 LEU A CA 1
ATOM 3039 C C . LEU A 1 368 ? -37.171 -4.614 55.813 1.00 79.69 368 LEU A C 1
ATOM 3041 O O . LEU A 1 368 ? -36.173 -5.175 55.361 1.00 79.69 368 LEU A O 1
ATOM 3045 N N . ARG A 1 369 ? -38.284 -5.279 56.145 1.00 82.38 369 ARG A N 1
ATOM 3046 C CA . ARG A 1 369 ? -38.436 -6.727 55.958 1.00 82.38 369 ARG A CA 1
ATOM 3047 C C . ARG A 1 369 ? -38.444 -7.109 54.478 1.00 82.38 369 ARG A C 1
ATOM 3049 O O . ARG A 1 369 ? -37.689 -7.994 54.093 1.00 82.38 369 ARG A O 1
ATOM 3056 N N . ASP A 1 370 ? -39.209 -6.397 53.649 1.00 78.69 370 ASP A N 1
ATOM 3057 C CA . ASP A 1 370 ? -39.241 -6.625 52.200 1.00 78.69 370 ASP A CA 1
ATOM 3058 C C . ASP A 1 370 ? -37.833 -6.439 51.577 1.00 78.69 370 ASP A C 1
ATOM 3060 O O . ASP A 1 370 ? -37.411 -7.240 50.744 1.00 78.69 370 ASP A O 1
ATOM 3064 N N . ILE A 1 371 ? -37.057 -5.434 52.012 1.00 76.56 371 ILE A N 1
ATOM 3065 C CA . ILE A 1 371 ? -35.661 -5.223 51.573 1.00 76.56 371 ILE A CA 1
ATOM 3066 C C . ILE A 1 371 ? -34.750 -6.371 52.025 1.00 76.56 371 ILE A C 1
ATOM 3068 O O . ILE A 1 371 ? -33.893 -6.826 51.263 1.00 76.56 371 ILE A O 1
ATOM 3072 N N . GLN A 1 372 ? -34.920 -6.852 53.257 1.00 79.56 372 GLN A N 1
ATOM 3073 C CA . GLN A 1 372 ? -34.134 -7.960 53.794 1.00 79.56 372 GLN A CA 1
ATOM 3074 C C . GLN A 1 372 ? -34.410 -9.271 53.043 1.00 79.56 372 GLN A C 1
ATOM 3076 O O . GLN A 1 372 ? -33.473 -10.014 52.747 1.00 79.56 372 GLN A O 1
ATOM 3081 N N . ASP A 1 373 ? -35.666 -9.524 52.679 1.00 79.38 373 ASP A N 1
ATOM 3082 C CA . ASP A 1 373 ? -36.072 -10.689 51.892 1.00 79.38 373 ASP A CA 1
ATOM 3083 C C . ASP A 1 373 ? -35.526 -10.617 50.455 1.00 79.38 373 ASP A C 1
ATOM 3085 O O . ASP A 1 373 ? -34.991 -11.603 49.941 1.00 79.38 373 ASP A O 1
ATOM 3089 N N . ILE A 1 374 ? -35.530 -9.432 49.833 1.00 74.62 374 ILE A N 1
ATOM 3090 C CA . ILE A 1 374 ? -34.875 -9.204 48.532 1.00 74.62 374 ILE A CA 1
ATOM 3091 C C . ILE A 1 374 ? -33.362 -9.452 48.624 1.00 74.62 374 ILE A C 1
ATOM 3093 O O . ILE A 1 374 ? -32.787 -10.126 47.767 1.00 74.62 374 ILE A O 1
ATOM 3097 N N . ALA A 1 375 ? -32.703 -8.955 49.673 1.00 72.38 375 ALA A N 1
ATOM 3098 C CA . ALA A 1 375 ? -31.273 -9.172 49.882 1.00 72.38 375 ALA A CA 1
ATOM 3099 C C . ALA A 1 375 ? -30.926 -10.660 50.089 1.00 72.38 375 ALA A C 1
ATOM 3101 O O . ALA A 1 375 ? -29.865 -11.104 49.646 1.00 72.38 375 ALA A O 1
ATOM 3102 N N . ARG A 1 376 ? -31.812 -11.444 50.722 1.00 76.50 376 ARG A N 1
ATOM 3103 C CA . ARG A 1 376 ? -31.664 -12.905 50.860 1.00 76.50 376 ARG A CA 1
ATOM 3104 C C . ARG A 1 376 ? -31.805 -13.630 49.523 1.00 76.50 376 ARG A C 1
ATOM 3106 O O . ARG A 1 376 ? -30.950 -14.457 49.206 1.00 76.50 376 ARG A O 1
ATOM 3113 N N . LEU A 1 377 ? -32.801 -13.266 48.710 1.00 73.62 377 LEU A N 1
ATOM 3114 C CA . LEU A 1 377 ? -32.984 -13.827 47.363 1.00 73.62 377 LEU A CA 1
ATOM 3115 C C . LEU A 1 377 ? -31.780 -13.564 46.456 1.00 73.62 377 LEU A C 1
ATOM 3117 O O . LEU A 1 377 ? -31.309 -14.479 45.784 1.00 73.62 377 LEU A O 1
ATOM 3121 N N . LEU A 1 378 ? -31.242 -12.340 46.468 1.00 67.12 378 LEU A N 1
ATOM 3122 C CA . LEU A 1 378 ? -30.058 -11.973 45.679 1.00 67.12 378 LEU A CA 1
ATOM 3123 C C . LEU A 1 378 ? -28.795 -12.734 46.110 1.00 67.12 378 LEU A C 1
ATOM 3125 O O . LEU A 1 378 ? -27.896 -12.943 45.301 1.00 67.12 378 LEU A O 1
ATOM 3129 N N . ARG A 1 379 ? -28.733 -13.183 47.369 1.00 76.12 379 ARG A N 1
ATOM 3130 C CA . ARG A 1 379 ? -27.663 -14.045 47.898 1.00 76.12 379 ARG A CA 1
ATOM 3131 C C . ARG A 1 379 ? -27.932 -15.542 47.696 1.00 76.12 379 ARG A C 1
ATOM 3133 O O . ARG A 1 379 ? -27.173 -16.361 48.205 1.00 76.12 379 ARG A O 1
ATOM 3140 N N . GLY A 1 380 ? -29.001 -15.911 46.985 1.00 68.88 380 GLY A N 1
ATOM 3141 C CA . GLY A 1 380 ? -29.368 -17.304 46.715 1.00 68.88 380 GLY A CA 1
ATOM 3142 C C . GLY A 1 380 ? -29.895 -18.071 47.932 1.00 68.88 380 GLY A C 1
ATOM 3143 O O . GLY A 1 380 ? -29.970 -19.299 47.896 1.00 68.88 380 GLY A O 1
ATOM 3144 N N . GLN A 1 381 ? -30.255 -17.381 49.017 1.00 58.66 381 GLN A N 1
ATOM 3145 C CA . GLN A 1 381 ? -30.853 -18.003 50.197 1.00 58.66 381 GLN A CA 1
ATOM 3146 C C . GLN A 1 381 ? -32.369 -18.121 49.992 1.00 58.66 381 GLN A C 1
ATOM 3148 O O . GLN A 1 381 ? -33.017 -17.161 49.576 1.00 58.66 381 GLN A O 1
ATOM 3153 N N . LYS A 1 382 ? -32.940 -19.304 50.258 1.00 50.97 382 LYS A N 1
ATOM 3154 C CA . LYS A 1 382 ? -34.397 -19.506 50.204 1.00 50.97 382 LYS A CA 1
ATOM 3155 C C . LYS A 1 382 ? -35.072 -18.662 51.296 1.00 50.97 382 LYS A C 1
ATOM 3157 O O . LYS A 1 382 ? -34.600 -18.677 52.432 1.00 50.97 382 LYS A O 1
ATOM 3162 N N . ILE A 1 383 ? -36.129 -17.935 50.918 1.00 52.47 383 ILE A N 1
ATOM 3163 C CA . ILE A 1 383 ? -37.044 -17.235 51.840 1.00 52.47 383 ILE A CA 1
ATOM 3164 C C . ILE A 1 383 ? -37.901 -18.259 52.575 1.00 52.47 383 ILE A C 1
ATOM 3166 O O . ILE A 1 383 ? -38.386 -19.194 51.893 1.00 52.47 383 ILE A O 1
#

Radius of gyration: 65.95 Å; chains: 1; bounding box: 139×34×189 Å

Foldseek 3Di:
DPVVVVVVVVVVVVVVVVVVVVVVVVVVVVVVVVVVCVVPVPDPVVVVVVVVVVVVVVVVVVVVVVVVVVVVVVVVVVVVVVVVVVVVVVVVVVVVVVVVVVVVVVVVVVVVVVVVVVVVVVVVVVVVVVVVVVVVVVVVVVVVVVVVVVVVVVVVVVVVLVVVVCVVVPDDDDDDDDDPCPVVVVVVVVVVVVVVVVSVVVVVVVVVVVVVVVVVVVVVVVVVVVVVVVVVVVVVVVVVVVVVVVVVVVVVVVVVVVVVVVVVVVVVVVVVVVVVVVVVVVVVVVVVVVVVVVVVVVVVPLPVVLVVCLVPDDPCRLPNDDPVLVVVLVVVCVVVVVPDDSRVSSCVSCPVVVSVVSSVVSSVVSVVVVVVCVVCVVVVHDD

Secondary structure (DSSP, 8-state):
-TTHHHHHHHHHHHHHHHHHHHHHHHHHHHHHHHHHHHH-TT-HHHHHHHHHHHHHHHHHHHHHHHHHHHHHHHHHHHHHHHHHHHHHHHHHHHHHHHHHHHHHHHHHHHHHHHHHHHHHHHHHHHHHHHHHHHHHHHHHHHHHHHHHHHHHHHHHHHHHHHHHHHHHHH-PPP----SS-HHHHHHHHHHHHHHHHHHHHHHHHHHHHHHHHHHHHHHHHHHHHHHHHHHHHHHHHHHHHHHHHHHHHHHHHHHHHHHHHHHHHHHHHHHHHHHHHHHHHHHHHHHHHHHHHHHHHHHHHHHHHHHHHHHH--HHHHH---HHHHHHHHHHHHHTTT-S-HHHHHHHHH-HHHHHHHHHHHHHHHHHHHHHHHHHHHTT---

Organism: NCBI:txid1076344